Protein AF-0000000074057464 (afdb_homodimer)

Solvent-accessible surface area (backbone atoms only — not comparable to full-atom values): 23443 Å² total; per-residue (Å²): 128,58,70,66,57,53,51,51,52,52,50,53,55,56,53,67,60,48,38,51,28,41,57,27,34,29,69,44,70,45,68,81,53,99,54,33,25,34,28,24,46,28,71,95,75,43,65,44,72,66,25,41,47,53,66,59,89,90,52,86,66,86,72,58,72,65,16,41,33,38,37,39,32,42,96,32,31,71,92,40,37,32,29,61,28,28,38,40,54,91,52,59,68,83,53,54,74,29,11,30,34,41,40,43,83,85,64,37,35,45,31,34,40,78,83,25,26,38,39,34,44,40,50,65,42,79,44,80,30,79,46,61,44,77,49,75,31,92,71,49,46,73,51,81,42,75,66,43,72,41,91,66,92,83,84,82,81,38,80,67,75,54,69,86,83,72,93,55,61,73,44,68,51,66,54,76,48,64,51,68,49,81,49,52,80,36,52,44,26,19,59,81,31,40,59,63,68,22,30,24,41,34,48,83,61,62,70,46,70,56,63,128,130,60,66,66,58,54,53,51,50,53,51,52,54,57,55,66,60,48,44,66,66,45,58,27,33,28,69,42,69,47,59,81,52,66,54,32,25,33,27,25,45,29,71,94,75,42,64,43,75,65,25,39,47,36,49,43,47,47,48,41,65,15,70,48,72,66,17,40,34,37,35,39,29,29,71,33,32,75,92,41,37,34,29,58,46,75,49,44,82,92,54,62,75,88,68,59,90,96,32,45,70,52,62,19,60,82,64,20,35,47,33,41,39,77,90,82,38,77,46,74,48,59,78,41,82,44,79,47,47,76,73,41,74,47,80,47,40,67,72,38,76,44,79,47,44,67,36,76,46,67,72,37,16,30,17,36,21,66,78,100,73,70,22,42,23,31,59,44,69,44,77,41,88,45,69,47,79,37,90,41,65,49,75,41,83,49,75,47,63,60,95,82,44,39,59,46,66,36,69,43,82,24,99,82,77,36,57,27,40,46,49,82

pLDDT: mean 83.78, std 13.67, range [31.94, 98.5]

Radius of gyration: 35.92 Å; Cα contacts (8 Å, |Δi|>4): 930; chains: 2; bounding box: 38×131×69 Å

InterPro domains:
  IPR013046 Phage baseplate assembly protein V/Gp45 [TIGR01644] (32-211)
  IPR014462 Phage-associated protein Gp45 [PIRSF012337] (6-211)
  IPR053861 Bacteriophage Mu Gp45, N-terminal [PF06890] (23-89)

Secondary structure (DSSP, 8-state):
--HHHHHHHHHHHHHHTSPPPEEEEEEEEE-SSSS-EEEEEEGGG-EEEEEEE---TT----PPTT-EEEEEEETTEEEEEEEEEEE-TTTPPP--TT-EEEE-TTS-EEEEETTTEEEEEEEEEEEEESSEEEEE-SS-EEE-SSEEE--S------TTT------S-EEESS-EEEES-EEESS-EEETTEETTT---B-BTBSB-----/--HHHHHHHHHHHHHHTSPPPEEEEEEEEE-SSSS-EEEEEEGGG-EEEEEEE--BTTEEE-PPTT-EEEEEEETTEEEEEEEEEEE-TTTPPP--TT-EEEE-TTS-EEEEETTTEEEEE-SEEEEEEEEEEEEEESSEEEEESS-EEE-SEEEESSSSSSSEEE-S-EEEES-EEESS-EEESS--EETTEETTT---B-TTSSB-----

Foldseek 3Di:
DPPVVVVVVVVVVVVVLQAAKFKWFFADWDDPDPFIFTWTATPPGDIRDRAGEDDDPPDDDDADGRWMWIKGAPPRDSVHIYTDDTGDPVQDDDADPPKDWDADSVGFIFIQHPPRDTDGDDDDDDDDDPPDDDDDDPPDDDPPDPDDDDPDDDDDPCPVVDDDDDPDDDDDDDDDDDDDDDDDPDWDADPNATQQFHWDQDPVGDIGGGDD/DPPVVVVVVVVVVVVVLFDAKFKWFFADWDDPDPFIFTWTATPPGDIRDRAGEDEDPPDDDDADGRKMWIKGADPRDSVHIYTYDIGDPVQDDDADPPKDWDAHSVGFIFIQHPPRDTDGDDDDDDDDDPPDDDDDDPPDDDDDDPDDDDDAADDVPVPDDNDVHDPDDDDDPDDDDDPDDDDDPDWDADPNATQQFHWDQDPVRDIHGGDD

Structure (mmCIF, N/CA/C/O backbone):
data_AF-0000000074057464-model_v1
#
loop_
_entity.id
_entity.type
_entity.pdbx_description
1 polymer 'Bacteriophage Mu Gp45 N-terminal domain-containing protein'
#
loop_
_atom_site.group_PDB
_atom_site.id
_atom_site.type_symbol
_atom_site.label_atom_id
_atom_site.label_alt_id
_atom_site.label_comp_id
_atom_site.label_asym_id
_atom_site.label_entity_id
_atom_site.label_seq_id
_atom_site.pdbx_PDB_ins_code
_atom_site.Cartn_x
_atom_site.Cartn_y
_atom_site.Cartn_z
_atom_site.occupancy
_atom_site.B_iso_or_equiv
_atom_site.auth_seq_id
_atom_site.auth_comp_id
_atom_site.auth_asym_id
_atom_site.auth_atom_id
_atom_site.pdbx_PDB_model_num
ATOM 1 N N . MET A 1 1 ? 3.281 64.062 26.625 1 61.47 1 MET A N 1
ATOM 2 C CA . MET A 1 1 ? 2.732 62.938 25.938 1 61.47 1 MET A CA 1
ATOM 3 C C . MET A 1 1 ? 1.356 62.562 26.484 1 61.47 1 MET A C 1
ATOM 5 O O . MET A 1 1 ? 1.157 62.531 27.688 1 61.47 1 MET A O 1
ATOM 9 N N . ASP A 1 2 ? 0.296 62.656 25.703 1 83.44 2 ASP A N 1
ATOM 10 C CA . ASP A 1 2 ? -1.104 62.375 26 1 83.44 2 ASP A CA 1
ATOM 11 C C . ASP A 1 2 ? -1.257 61 26.609 1 83.44 2 ASP A C 1
ATOM 13 O O . ASP A 1 2 ? -0.448 60.094 26.359 1 83.44 2 ASP A O 1
ATOM 17 N N . LEU A 1 3 ? -1.729 60.969 27.891 1 87.5 3 LEU A N 1
ATOM 18 C CA . LEU A 1 3 ? -1.941 59.75 28.672 1 87.5 3 LEU A CA 1
ATOM 19 C C . LEU A 1 3 ? -2.395 58.594 27.781 1 87.5 3 LEU A C 1
ATOM 21 O O . LEU A 1 3 ? -1.949 57.469 27.938 1 87.5 3 LEU A O 1
ATOM 25 N N . ALA A 1 4 ? -3.195 58.938 26.828 1 88.06 4 ALA A N 1
ATOM 26 C CA . ALA A 1 4 ? -3.684 57.906 25.906 1 88.06 4 ALA A CA 1
ATOM 27 C C . ALA A 1 4 ? -2.545 57.344 25.062 1 88.06 4 ALA A C 1
ATOM 29 O O . ALA A 1 4 ? -2.453 56.125 24.875 1 88.06 4 ALA A O 1
ATOM 30 N N . ALA A 1 5 ? -1.65 58.156 24.578 1 91.69 5 ALA A N 1
ATOM 31 C CA . ALA A 1 5 ? -0.516 57.719 23.766 1 91.69 5 ALA A CA 1
ATOM 32 C C . ALA A 1 5 ? 0.444 56.844 24.562 1 91.69 5 ALA A C 1
ATOM 34 O O . ALA A 1 5 ? 0.999 55.875 24.016 1 91.69 5 ALA A O 1
ATOM 35 N N . MET A 1 6 ? 0.623 57.188 25.797 1 91.75 6 MET A N 1
ATOM 36 C CA . MET A 1 6 ? 1.502 56.406 26.656 1 91.75 6 MET A CA 1
ATOM 37 C C . MET A 1 6 ? 0.936 55 26.891 1 91.75 6 MET A C 1
ATOM 39 O O . MET A 1 6 ? 1.676 54.031 26.891 1 91.75 6 MET A O 1
ATOM 43 N N . ILE A 1 7 ? -0.366 54.969 27.156 1 92.25 7 ILE A N 1
ATOM 44 C CA . ILE A 1 7 ? -1.025 53.688 27.391 1 92.25 7 ILE A CA 1
ATOM 45 C C . ILE A 1 7 ? -0.919 52.812 26.141 1 92.25 7 ILE A C 1
ATOM 47 O O . ILE A 1 7 ? -0.543 51.656 26.219 1 92.25 7 ILE A O 1
ATOM 51 N N . ASP A 1 8 ? -1.147 53.438 24.984 1 92.06 8 ASP A N 1
ATOM 52 C CA . ASP A 1 8 ? -1.086 52.719 23.719 1 92.06 8 ASP A CA 1
ATOM 53 C C . ASP A 1 8 ? 0.32 52.156 23.469 1 92.06 8 ASP A C 1
ATOM 55 O O . ASP A 1 8 ? 0.484 51.031 23.016 1 92.06 8 ASP A O 1
ATOM 59 N N . GLU A 1 9 ? 1.3 52.969 23.734 1 91.94 9 GLU A N 1
ATOM 60 C CA . GLU A 1 9 ? 2.684 52.562 23.547 1 91.94 9 GLU A CA 1
ATOM 61 C C . GLU A 1 9 ? 3.021 51.375 24.453 1 91.94 9 GLU A C 1
ATOM 63 O O . GLU A 1 9 ? 3.691 50.438 24.016 1 91.94 9 GLU A O 1
ATOM 68 N N . ARG A 1 10 ? 2.547 51.375 25.703 1 91 10 ARG A N 1
ATOM 69 C CA . ARG A 1 10 ? 2.809 50.25 26.625 1 91 10 ARG A CA 1
ATOM 70 C C . ARG A 1 10 ? 2.105 49 26.172 1 91 10 ARG A C 1
ATOM 72 O O . ARG A 1 10 ? 2.652 47.906 26.312 1 91 10 ARG A O 1
ATOM 79 N N . ILE A 1 11 ? 0.923 49.156 25.656 1 91.19 11 ILE A N 1
ATOM 80 C CA . ILE A 1 11 ? 0.169 48 25.172 1 91.19 11 ILE A CA 1
ATOM 81 C C . ILE A 1 11 ? 0.888 47.375 23.969 1 91.19 11 ILE A C 1
ATOM 83 O O . ILE A 1 11 ? 1.059 46.156 23.906 1 91.19 11 ILE A O 1
ATOM 87 N N . ARG A 1 12 ? 1.334 48.25 23.047 1 88.31 12 ARG A N 1
ATOM 88 C CA . ARG A 1 12 ? 2.047 47.781 21.875 1 88.31 12 ARG A CA 1
ATOM 89 C C . ARG A 1 12 ? 3.305 47 22.266 1 88.31 12 ARG A C 1
ATOM 91 O O . ARG A 1 12 ? 3.609 45.969 21.688 1 88.31 12 ARG A O 1
ATOM 98 N N . ARG A 1 13 ? 3.996 47.5 23.219 1 86.38 13 ARG A N 1
ATOM 99 C CA . ARG A 1 13 ? 5.203 46.844 23.703 1 86.38 13 ARG A CA 1
ATOM 100 C C . ARG A 1 13 ? 4.883 45.469 24.281 1 86.38 13 ARG A C 1
ATOM 102 O O . ARG A 1 13 ? 5.613 44.5 24.047 1 86.38 13 ARG A O 1
ATOM 109 N N . ALA A 1 14 ? 3.777 45.344 25.062 1 85.19 14 ALA A N 1
ATOM 110 C CA . ALA A 1 14 ? 3.385 44.094 25.688 1 85.19 14 ALA A CA 1
ATOM 111 C C . ALA A 1 14 ? 2.982 43.062 24.625 1 85.19 14 ALA A C 1
ATOM 113 O O . ALA A 1 14 ? 3.326 41.875 24.719 1 85.19 14 ALA A O 1
ATOM 114 N N . LEU A 1 15 ? 2.328 43.594 23.609 1 83.38 15 LEU A N 1
ATOM 115 C CA . LEU A 1 15 ? 1.842 42.688 22.578 1 83.38 15 LEU A CA 1
ATOM 116 C C . LEU A 1 15 ? 2.99 42.156 21.703 1 83.38 15 LEU A C 1
ATOM 118 O O . LEU A 1 15 ? 2.945 41.062 21.188 1 83.38 15 LEU A O 1
ATOM 122 N N . ARG A 1 16 ? 4.008 43.031 21.578 1 79 16 ARG A N 1
ATOM 123 C CA . ARG A 1 16 ? 5.176 42.625 20.797 1 79 16 ARG A CA 1
ATOM 124 C C . ARG A 1 16 ? 5.91 41.5 21.469 1 79 16 ARG A C 1
ATOM 126 O O . ARG A 1 16 ? 6.66 40.75 20.812 1 79 16 ARG A O 1
ATOM 133 N N . ALA A 1 17 ? 5.633 41.344 22.812 1 76.88 17 ALA A N 1
ATOM 134 C CA . ALA A 1 17 ? 6.297 40.281 23.562 1 76.88 17 ALA A CA 1
ATOM 135 C C . ALA A 1 17 ? 5.621 38.938 23.328 1 76.88 17 ALA A C 1
ATOM 137 O O . ALA A 1 17 ? 6.199 37.875 23.625 1 76.88 17 ALA A O 1
ATOM 138 N N . LEU A 1 18 ? 4.445 39.031 22.75 1 79.38 18 LEU A N 1
ATOM 139 C CA . LEU A 1 18 ? 3.746 37.781 22.453 1 79.38 18 LEU A CA 1
ATOM 140 C C . LEU A 1 18 ? 4.207 37.219 21.125 1 79.38 18 LEU A C 1
ATOM 142 O O . LEU A 1 18 ? 4.098 37.875 20.078 1 79.38 18 LEU A O 1
ATOM 146 N N . ARG A 1 19 ? 4.805 36.094 21.188 1 81.5 19 ARG A N 1
ATOM 147 C CA . ARG A 1 19 ? 5.254 35.438 19.953 1 81.5 19 ARG A CA 1
ATOM 148 C C . ARG A 1 19 ? 4.125 34.656 19.312 1 81.5 19 ARG A C 1
ATOM 150 O O . ARG A 1 19 ? 3.557 33.75 19.938 1 81.5 19 ARG A O 1
ATOM 157 N N . LEU A 1 20 ? 3.814 35 18.172 1 86.38 20 LEU A N 1
ATOM 158 C CA . LEU A 1 20 ? 2.729 34.375 17.406 1 86.38 20 LEU A CA 1
ATOM 159 C C . LEU A 1 20 ? 3.266 33.344 16.438 1 86.38 20 LEU A C 1
ATOM 161 O O . LEU A 1 20 ? 4.465 33.281 16.172 1 86.38 20 LEU A O 1
ATOM 165 N N . PRO A 1 21 ? 2.428 32.375 16.062 1 89.06 21 PRO A N 1
ATOM 166 C CA . PRO A 1 21 ? 2.871 31.391 15.086 1 89.06 21 PRO A CA 1
ATOM 167 C C . PRO A 1 21 ? 3.465 32.031 13.828 1 89.06 21 PRO A C 1
ATOM 169 O O . PRO A 1 21 ? 3.025 33.094 13.406 1 89.06 21 PRO A O 1
ATOM 172 N N . TYR A 1 22 ? 4.473 31.344 13.25 1 89.31 22 TYR A N 1
ATOM 173 C CA . TYR A 1 22 ? 5.121 31.891 12.062 1 89.31 22 TYR A CA 1
ATOM 174 C C . TYR A 1 22 ? 5.586 30.766 11.141 1 89.31 22 TYR A C 1
ATOM 176 O O . TYR A 1 22 ? 5.598 29.594 11.531 1 89.31 22 TYR A O 1
ATOM 184 N N . ARG A 1 23 ? 5.988 31.188 9.938 1 90.75 23 ARG A N 1
ATOM 185 C CA . ARG A 1 23 ? 6.527 30.266 8.945 1 90.75 23 ARG A CA 1
ATOM 186 C C . ARG A 1 23 ? 8.055 30.266 8.977 1 90.75 23 ARG A C 1
ATOM 188 O O . ARG A 1 23 ? 8.68 31.281 9.266 1 90.75 23 ARG A O 1
ATOM 195 N N . ALA A 1 24 ? 8.555 29.141 8.758 1 92.38 24 ALA A N 1
ATOM 196 C CA . ALA A 1 24 ? 10 29 8.602 1 92.38 24 ALA A CA 1
ATOM 197 C C . ALA A 1 24 ? 10.336 28 7.504 1 92.38 24 ALA A C 1
ATOM 199 O O . ALA A 1 24 ? 9.461 27.266 7.023 1 92.38 24 ALA A O 1
ATOM 200 N N . ARG A 1 25 ? 11.5 28.094 7.055 1 94.56 25 ARG A N 1
ATOM 201 C CA . ARG A 1 25 ? 12.039 27.141 6.094 1 94.56 25 ARG A CA 1
ATOM 202 C C . ARG A 1 25 ? 13.086 26.234 6.746 1 94.56 25 ARG A C 1
ATOM 204 O O . ARG A 1 25 ? 14 26.719 7.41 1 94.56 25 ARG A O 1
ATOM 211 N N . LEU A 1 26 ? 12.961 24.984 6.531 1 94.94 26 LEU A N 1
ATOM 212 C CA . LEU A 1 26 ? 13.82 24.016 7.207 1 94.94 26 LEU A CA 1
ATOM 213 C C . LEU A 1 26 ? 15.234 24.047 6.629 1 94.94 26 LEU A C 1
ATOM 215 O O . LEU A 1 26 ? 15.422 23.891 5.422 1 94.94 26 LEU A O 1
ATOM 219 N N . SER A 1 27 ? 16.141 24.188 7.41 1 94.06 27 SER A N 1
ATOM 220 C CA . SER A 1 27 ? 17.531 24.141 6.977 1 94.06 27 SER A CA 1
ATOM 221 C C . SER A 1 27 ? 18.203 22.844 7.395 1 94.06 27 SER A C 1
ATOM 223 O O . SER A 1 27 ? 19.047 22.312 6.672 1 94.06 27 SER A O 1
ATOM 225 N N . ALA A 1 28 ? 17.812 22.375 8.539 1 93.12 28 ALA A N 1
ATOM 226 C CA . ALA A 1 28 ? 18.375 21.125 9.023 1 93.12 28 ALA A CA 1
ATOM 227 C C . ALA A 1 28 ? 17.406 20.375 9.922 1 93.12 28 ALA A C 1
ATOM 229 O O . ALA A 1 28 ? 16.578 21 10.609 1 93.12 28 ALA A O 1
ATOM 230 N N . LEU A 1 29 ? 17.5 19.078 9.938 1 93.31 29 LEU A N 1
ATOM 231 C CA . LEU A 1 29 ? 16.672 18.219 10.766 1 93.31 29 LEU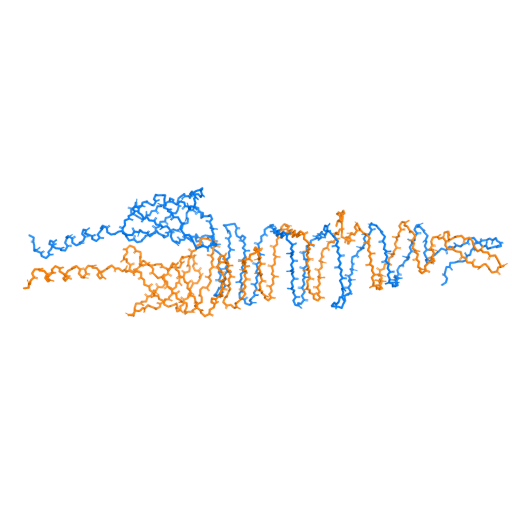 A CA 1
ATOM 232 C C . LEU A 1 29 ? 17.516 17.188 11.5 1 93.31 29 LEU A C 1
ATOM 234 O O . LEU A 1 29 ? 18.312 16.484 10.875 1 93.31 29 LEU A O 1
ATOM 238 N N . ASN A 1 30 ? 17.391 17.188 12.773 1 90.62 30 ASN A N 1
ATOM 239 C CA . ASN A 1 30 ? 18.016 16.141 13.578 1 90.62 30 ASN A CA 1
ATOM 240 C C . ASN A 1 30 ? 17 15.086 14.016 1 90.62 30 ASN A C 1
ATOM 242 O O . ASN A 1 30 ? 16.156 15.352 14.867 1 90.62 30 ASN A O 1
ATOM 246 N N . GLY A 1 31 ? 17.125 13.961 13.586 1 88.38 31 GLY A N 1
ATOM 247 C CA . GLY A 1 31 ? 16.156 12.914 13.852 1 88.38 31 GLY A CA 1
ATOM 248 C C . GLY A 1 31 ? 16.594 11.953 14.945 1 88.38 31 GLY A C 1
ATOM 249 O O . GLY A 1 31 ? 15.906 10.969 15.227 1 88.38 31 GLY A O 1
ATOM 250 N N . GLU A 1 32 ? 17.609 12.133 15.57 1 87.12 32 GLU A N 1
ATOM 251 C CA . GLU A 1 32 ? 18.203 11.188 16.516 1 87.12 32 GLU A CA 1
ATOM 252 C C . GLU A 1 32 ? 17.453 11.211 17.844 1 87.12 32 GLU A C 1
ATOM 254 O O . GLU A 1 32 ? 17.234 10.156 18.453 1 87.12 32 GLU A O 1
ATOM 259 N N . PRO A 1 33 ? 17 12.266 18.359 1 84.12 33 PRO A N 1
ATOM 260 C CA . PRO A 1 33 ? 16.297 12.305 19.641 1 84.12 33 PRO A CA 1
ATOM 261 C C . PRO A 1 33 ? 14.906 11.68 19.562 1 84.12 33 PRO A C 1
ATOM 263 O O . PRO A 1 33 ? 14.445 11.305 18.484 1 84.12 33 PRO A O 1
ATOM 266 N N . VAL A 1 34 ? 14.234 11.523 20.734 1 85.12 34 VAL A N 1
ATOM 267 C CA . VAL A 1 34 ? 12.906 10.922 20.828 1 85.12 34 VAL A CA 1
ATOM 268 C C . VAL A 1 34 ? 11.93 11.688 19.953 1 85.12 34 VAL A C 1
ATOM 270 O O . VAL A 1 34 ? 11.109 11.078 19.25 1 85.12 34 VAL A O 1
ATOM 273 N N . LEU A 1 35 ? 12.094 13 19.984 1 87.12 35 LEU A N 1
ATOM 274 C CA . LEU A 1 35 ? 11.398 13.844 19.016 1 87.12 35 LEU A CA 1
ATOM 275 C C . LEU A 1 35 ? 12.383 14.5 18.062 1 87.12 35 LEU A C 1
ATOM 277 O O . LEU A 1 35 ? 13.461 14.938 18.469 1 87.12 35 LEU A O 1
ATOM 281 N N . GLN A 1 36 ? 12.008 14.57 16.828 1 89.38 36 GLN A N 1
ATOM 282 C CA . GLN A 1 36 ? 12.867 15.258 15.859 1 89.38 36 GLN A CA 1
ATOM 283 C C . GLN A 1 36 ? 13.008 16.734 16.219 1 89.38 36 GLN A C 1
ATOM 285 O O . GLN A 1 36 ? 12.062 17.359 16.703 1 89.38 36 GLN A O 1
ATOM 290 N N . LEU A 1 37 ? 14.219 17.25 15.898 1 92.06 37 LEU A N 1
ATOM 291 C CA . LEU A 1 37 ? 14.5 18.656 16.125 1 92.06 37 LEU A CA 1
ATOM 292 C C . LEU A 1 37 ? 14.773 19.375 14.797 1 92.06 37 LEU A C 1
ATOM 294 O O . LEU A 1 37 ? 15.625 18.938 14.016 1 92.06 37 LEU A O 1
ATOM 298 N N . ALA A 1 38 ? 14.078 20.422 14.57 1 93.75 38 ALA A N 1
ATOM 299 C CA . ALA A 1 38 ? 14.211 21.172 13.32 1 93.75 38 ALA A CA 1
ATOM 300 C C . ALA A 1 38 ? 14.953 22.484 13.547 1 93.75 38 ALA A C 1
ATOM 302 O O . ALA A 1 38 ? 14.758 23.156 14.562 1 93.75 38 ALA A O 1
ATOM 303 N N . GLN A 1 39 ? 15.844 22.75 12.664 1 93.06 39 GLN A N 1
ATOM 304 C CA . GLN A 1 39 ? 16.406 24.078 12.484 1 93.06 39 GLN A CA 1
ATOM 305 C C . GLN A 1 39 ? 15.82 24.766 11.242 1 93.06 39 GLN A C 1
ATOM 307 O O . GLN A 1 39 ? 15.758 24.156 10.172 1 93.06 39 GLN A O 1
ATOM 312 N N . GLY A 1 40 ? 15.258 25.938 11.469 1 93.19 40 GLY A N 1
ATOM 313 C CA . GLY A 1 40 ? 14.648 26.625 10.336 1 93.19 40 GLY A CA 1
ATOM 314 C C . GLY A 1 40 ? 14.883 28.125 10.359 1 93.19 40 GLY A C 1
ATOM 315 O O . GLY A 1 40 ? 15.203 28.703 11.406 1 93.19 40 GLY A O 1
ATOM 316 N N . GLU A 1 41 ? 14.773 28.688 9.211 1 91.75 41 GLU A N 1
ATOM 317 C CA . GLU A 1 41 ? 14.883 30.125 9.039 1 91.75 41 GLU A CA 1
ATOM 318 C C . GLU A 1 41 ? 13.523 30.766 8.773 1 91.75 41 GLU A C 1
ATOM 320 O O . GLU A 1 41 ? 12.773 30.297 7.914 1 91.75 41 GLU A O 1
ATOM 325 N N . ALA A 1 42 ? 13.227 31.719 9.664 1 87.5 42 ALA A N 1
ATOM 326 C CA . ALA A 1 42 ? 11.977 32.438 9.484 1 87.5 42 ALA A CA 1
ATOM 327 C C . ALA A 1 42 ? 12.234 33.844 8.906 1 87.5 42 ALA A C 1
ATOM 329 O O . ALA A 1 42 ? 13.383 34.188 8.609 1 87.5 42 ALA A O 1
ATOM 330 N N . LEU A 1 43 ? 11.055 34.5 8.664 1 74.81 43 LEU A N 1
ATOM 331 C CA . LEU A 1 43 ? 11.172 35.844 8.172 1 74.81 43 LEU A CA 1
ATOM 332 C C . LEU A 1 43 ? 11.758 36.781 9.242 1 74.81 43 LEU A C 1
ATOM 334 O O . LEU A 1 43 ? 11.672 36.469 10.438 1 74.81 43 LEU A O 1
ATOM 338 N N . ALA A 1 44 ? 12.336 37.875 8.805 1 75.19 44 ALA A N 1
ATOM 339 C CA . ALA A 1 44 ? 12.875 38.969 9.617 1 75.19 44 ALA A CA 1
ATOM 340 C C . ALA A 1 44 ? 14.023 38.469 10.492 1 75.19 44 ALA A C 1
ATOM 342 O O . ALA A 1 44 ? 14.188 38.938 11.625 1 75.19 44 ALA A O 1
ATOM 343 N N . GLY A 1 45 ? 14.578 37.375 10.086 1 74.75 45 GLY A N 1
ATOM 344 C CA . GLY A 1 45 ? 15.797 36.938 10.75 1 74.75 45 GLY A CA 1
ATOM 345 C C . GLY A 1 45 ? 15.539 36 11.922 1 74.75 45 GLY A C 1
ATOM 346 O O . GLY A 1 45 ? 16.484 35.531 12.57 1 74.75 45 GLY A O 1
ATOM 347 N N . GLU A 1 46 ? 14.266 35.781 12.266 1 77.25 46 GLU A N 1
ATOM 348 C CA . GLU A 1 46 ? 13.969 34.812 13.312 1 77.25 46 GLU A CA 1
ATOM 349 C C . GLU A 1 46 ? 14.367 33.406 12.883 1 77.25 46 GLU A C 1
ATOM 351 O O . GLU A 1 46 ? 14.258 33.062 11.703 1 77.25 46 GLU A O 1
ATOM 356 N N . GLN A 1 47 ? 15.055 32.719 13.922 1 83.75 47 GLN A N 1
ATOM 357 C CA . GLN A 1 47 ? 15.469 31.344 13.648 1 83.75 47 GLN A CA 1
ATOM 358 C C . GLN A 1 47 ? 14.789 30.359 14.594 1 83.75 47 GLN A C 1
ATOM 360 O O . GLN A 1 47 ? 14.602 30.656 15.781 1 83.75 47 GLN A O 1
ATOM 365 N N . ALA A 1 48 ? 14.211 29.359 14.055 1 85.44 48 ALA A N 1
ATOM 366 C CA . ALA A 1 48 ? 13.859 28.203 14.875 1 85.44 48 ALA A CA 1
ATOM 367 C C . ALA A 1 48 ? 15.078 27.328 15.156 1 85.44 48 ALA A C 1
ATOM 369 O O . ALA A 1 48 ? 15.648 26.734 14.234 1 85.44 48 ALA A O 1
ATOM 370 N N . GLN A 1 49 ? 15.477 27.422 16.406 1 86.19 49 GLN A N 1
ATOM 371 C CA . GLN A 1 49 ? 16.672 26.672 16.781 1 86.19 49 GLN A CA 1
ATOM 372 C C . GLN A 1 49 ? 16.312 25.422 17.578 1 86.19 49 GLN A C 1
ATOM 374 O O . GLN A 1 49 ? 15.891 25.516 18.734 1 86.19 49 GLN A O 1
ATOM 379 N N . ALA A 1 50 ? 16.484 24.281 16.922 1 88.38 50 ALA A N 1
ATOM 380 C CA . ALA A 1 50 ? 16.281 22.984 17.562 1 88.38 50 ALA A CA 1
ATOM 381 C C . ALA A 1 50 ? 14.867 22.859 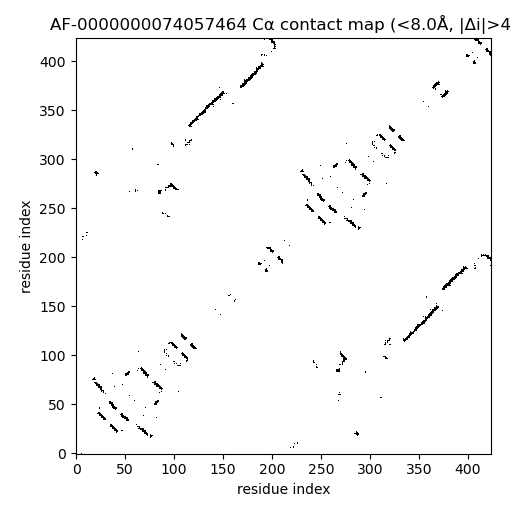18.141 1 88.38 50 ALA A C 1
ATOM 383 O O . ALA A 1 50 ? 14.703 22.5 19.312 1 88.38 50 ALA A O 1
ATOM 384 N N . VAL A 1 51 ? 13.883 23.141 17.344 1 91.75 51 VAL A N 1
ATOM 385 C CA . VAL A 1 51 ? 12.484 23.094 17.75 1 91.75 51 VAL A CA 1
ATOM 386 C C . VAL A 1 51 ? 11.922 21.688 17.516 1 91.75 51 VAL A C 1
ATOM 388 O O . VAL A 1 51 ? 12.172 21.078 16.469 1 91.75 51 VAL A O 1
ATOM 391 N N . GLU A 1 52 ? 11.188 21.203 18.516 1 91.31 52 GLU A N 1
ATOM 392 C CA . GLU A 1 52 ? 10.602 19.875 18.406 1 91.31 52 GLU A CA 1
ATOM 393 C C . GLU A 1 52 ? 9.562 19.812 17.297 1 91.31 52 GLU A C 1
ATOM 395 O O . GLU A 1 52 ? 8.781 20.75 17.125 1 91.31 52 GLU A O 1
ATOM 400 N N . VAL A 1 53 ? 9.664 18.734 16.547 1 91.56 53 VAL A N 1
ATOM 401 C CA . VAL A 1 53 ? 8.664 18.469 15.531 1 91.56 53 VAL A CA 1
ATOM 402 C C . VAL A 1 53 ? 7.625 17.484 16.062 1 91.56 53 VAL A C 1
ATOM 404 O O . VAL A 1 53 ? 7.969 16.375 16.484 1 91.56 53 VAL A O 1
ATOM 407 N N . LEU A 1 54 ? 6.406 17.938 16.109 1 87.44 54 LEU A N 1
ATOM 408 C CA . LEU A 1 54 ? 5.309 17.062 16.516 1 87.44 54 LEU A CA 1
ATOM 409 C C . LEU A 1 54 ? 4.43 16.703 15.312 1 87.44 54 LEU A C 1
ATOM 411 O O . LEU A 1 54 ? 3.877 17.594 14.656 1 87.44 54 LEU A O 1
ATOM 415 N N . GLN A 1 55 ? 4.449 15.453 15.125 1 88 55 GLN A N 1
ATOM 416 C CA . GLN A 1 55 ? 3.559 14.906 14.109 1 88 55 GLN A CA 1
ATOM 417 C C . GLN A 1 55 ? 2.465 14.047 14.742 1 88 55 GLN A C 1
ATOM 419 O O . GLN A 1 55 ? 2.449 13.852 15.961 1 88 55 GLN A O 1
ATOM 424 N N . GLN A 1 56 ? 1.429 13.688 14.023 1 85.19 56 GLN A N 1
ATOM 425 C CA . GLN A 1 56 ? 0.361 12.867 14.578 1 85.19 56 GLN A CA 1
ATOM 426 C C . GLN A 1 56 ? 0.876 11.477 14.953 1 85.19 56 GLN A C 1
ATOM 428 O O . GLN A 1 56 ? 1.689 10.898 14.234 1 85.19 56 GLN A O 1
ATOM 433 N N . PHE A 1 57 ? 0.473 11.055 16.203 1 82.25 57 PHE A N 1
ATOM 434 C CA . PHE A 1 57 ? 0.804 9.688 16.578 1 82.25 57 PHE A CA 1
ATOM 435 C C . PHE A 1 57 ? 0.455 8.711 15.461 1 82.25 57 PHE A C 1
ATOM 437 O O . PHE A 1 57 ? -0.619 8.812 14.859 1 82.25 57 PHE A O 1
ATOM 444 N N . GLY A 1 58 ? 1.43 7.785 15.227 1 88.81 58 GLY A N 1
ATOM 445 C CA . GLY A 1 58 ? 1.218 6.797 14.18 1 88.81 58 GLY A CA 1
ATOM 446 C C . GLY A 1 58 ? 1.866 7.18 12.859 1 88.81 58 GLY A C 1
ATOM 447 O O . GLY A 1 58 ? 2.006 6.34 11.969 1 88.81 58 GLY A O 1
ATOM 448 N N . PHE A 1 59 ? 2.201 8.328 12.742 1 91.19 59 PHE A N 1
ATOM 449 C CA . PHE A 1 59 ? 2.848 8.789 11.516 1 91.19 59 PHE A CA 1
ATOM 450 C C . PHE A 1 59 ? 4.145 9.523 11.836 1 91.19 59 PHE A C 1
ATOM 452 O O . PHE A 1 59 ? 4.199 10.32 12.773 1 91.19 59 PHE A O 1
ATOM 459 N N . SER A 1 60 ? 5.238 9.172 11.141 1 89.69 60 SER A N 1
ATOM 460 C CA . SER A 1 60 ? 6.52 9.859 11.234 1 89.69 60 SER A CA 1
ATOM 461 C C . SER A 1 60 ? 7.164 10.016 9.859 1 89.69 60 SER A C 1
AT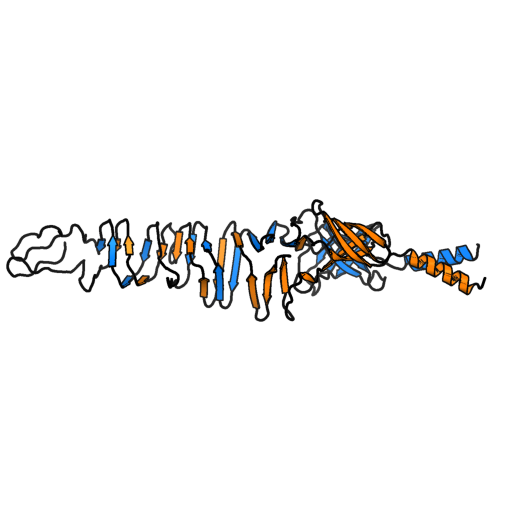OM 463 O O . SER A 1 60 ? 7.207 9.062 9.078 1 89.69 60 SER A O 1
ATOM 465 N N . SER A 1 61 ? 7.559 11.227 9.57 1 92.12 61 SER A N 1
ATOM 466 C CA . SER A 1 61 ? 8.25 11.461 8.305 1 92.12 61 SER A CA 1
ATOM 467 C C . SER A 1 61 ? 9.602 12.141 8.531 1 92.12 61 SER A C 1
ATOM 469 O O . SER A 1 61 ? 9.758 12.906 9.484 1 92.12 61 SER A O 1
ATOM 471 N N . GLY A 1 62 ? 10.625 11.758 7.77 1 92.62 62 GLY A N 1
ATOM 472 C CA . GLY A 1 62 ? 11.859 12.516 7.652 1 92.62 62 GLY A CA 1
ATOM 473 C C . GLY A 1 62 ? 11.734 13.727 6.742 1 92.62 62 GLY A C 1
ATOM 474 O O . GLY A 1 62 ? 11.836 13.602 5.52 1 92.62 62 GLY A O 1
ATOM 475 N N . ILE A 1 63 ? 11.633 14.883 7.32 1 93.75 63 ILE A N 1
ATOM 476 C CA . ILE A 1 63 ? 11.281 16.094 6.578 1 93.75 63 ILE A CA 1
ATOM 477 C C . ILE A 1 63 ? 12.492 16.578 5.781 1 93.75 63 ILE A C 1
ATOM 479 O O . ILE A 1 63 ? 13.562 16.812 6.348 1 93.75 63 ILE A O 1
ATOM 483 N N . PRO A 1 64 ? 12.289 16.656 4.477 1 93.81 64 PRO A N 1
ATOM 484 C CA . PRO A 1 64 ? 13.422 17.094 3.656 1 93.81 64 PRO A CA 1
ATOM 485 C C . PRO A 1 64 ? 13.805 18.547 3.9 1 93.81 64 PRO A C 1
ATOM 487 O O . PRO A 1 64 ? 12.953 19.344 4.289 1 93.81 64 PRO A O 1
ATOM 490 N N . ALA A 1 65 ? 15.023 18.859 3.582 1 93.69 65 ALA A N 1
ATOM 491 C CA . ALA A 1 65 ? 15.484 20.25 3.621 1 93.69 65 ALA A CA 1
ATOM 492 C C . ALA A 1 65 ? 14.641 21.141 2.713 1 93.69 65 ALA A C 1
ATOM 494 O O . ALA A 1 65 ? 14.102 20.672 1.708 1 93.69 65 ALA A O 1
ATOM 495 N N . ASP A 1 66 ? 14.453 22.391 3.166 1 94.12 66 ASP A N 1
ATOM 496 C CA . ASP A 1 66 ? 13.75 23.438 2.426 1 94.12 66 ASP A CA 1
ATOM 497 C C . ASP A 1 66 ? 12.242 23.281 2.545 1 94.12 66 ASP A C 1
ATOM 499 O O . ASP A 1 66 ? 11.484 23.984 1.867 1 94.12 66 ASP A O 1
ATOM 503 N N . SER A 1 67 ? 11.891 22.344 3.303 1 94.56 67 SER A N 1
ATOM 504 C CA . SER A 1 67 ? 10.461 22.234 3.57 1 94.56 67 SER A CA 1
ATOM 505 C C . SER A 1 67 ? 9.945 23.469 4.309 1 94.56 67 SER A C 1
ATOM 507 O O . SER A 1 67 ? 10.68 24.109 5.066 1 94.56 67 SER A O 1
ATOM 509 N N . GLN A 1 68 ? 8.734 23.797 4.09 1 93.75 68 GLN A N 1
ATOM 510 C CA . GLN A 1 68 ? 8.023 24.812 4.871 1 93.75 68 GLN A CA 1
ATOM 511 C C . GLN A 1 68 ? 7.578 24.25 6.219 1 93.75 68 GLN A C 1
ATOM 513 O O . GLN A 1 68 ? 7.086 23.125 6.297 1 93.75 68 GLN A O 1
ATOM 518 N N . LEU A 1 69 ? 7.824 25.062 7.258 1 94.12 69 LEU A N 1
ATOM 519 C CA . LEU A 1 69 ? 7.426 24.719 8.617 1 94.12 69 LEU A CA 1
ATOM 520 C C . LEU A 1 69 ? 6.441 25.734 9.18 1 94.12 69 LEU A C 1
ATOM 522 O O . LEU A 1 69 ? 6.57 26.922 8.938 1 94.12 69 LEU A O 1
ATOM 526 N N . ILE A 1 70 ? 5.465 25.25 9.945 1 93.69 70 ILE A N 1
ATOM 527 C CA . ILE A 1 70 ? 4.664 26.109 10.805 1 93.69 70 ILE A CA 1
ATOM 528 C C . ILE A 1 70 ? 5.105 25.938 12.258 1 93.69 70 ILE A C 1
ATOM 530 O O . ILE A 1 70 ? 4.977 24.844 12.828 1 93.69 70 ILE A O 1
ATOM 534 N N . VAL A 1 71 ? 5.621 27.047 12.789 1 91.12 71 VAL A N 1
ATOM 535 C CA . VAL A 1 71 ? 6.164 27.031 14.141 1 91.12 71 VAL A CA 1
ATOM 536 C C . VAL A 1 71 ? 5.172 27.688 15.094 1 91.12 71 VAL A C 1
ATOM 538 O O . VAL A 1 71 ? 4.691 28.797 14.836 1 91.12 71 VAL A O 1
ATOM 541 N N . LEU A 1 72 ? 4.875 27 16.125 1 90.44 72 LEU A N 1
ATOM 542 C CA . LEU A 1 72 ? 3.941 27.469 17.141 1 90.44 72 LEU A CA 1
ATOM 543 C C . LEU A 1 72 ? 4.668 27.75 18.453 1 90.44 72 LEU A C 1
ATOM 545 O O . LEU A 1 72 ? 5.117 26.828 19.141 1 90.44 72 LEU A O 1
ATOM 549 N N . PRO A 1 73 ? 4.855 29.078 18.719 1 87.88 73 PRO A N 1
ATOM 550 C CA . PRO A 1 73 ? 5.371 29.391 20.062 1 87.88 73 PRO A CA 1
ATOM 551 C C . PRO A 1 73 ? 4.402 29 21.172 1 87.88 73 PRO A C 1
ATOM 553 O O . PRO A 1 73 ? 3.217 29.328 21.109 1 87.88 73 PRO A O 1
ATOM 556 N N . LEU A 1 74 ? 4.891 28.25 22.062 1 81.31 74 LEU A N 1
ATOM 557 C CA . LEU A 1 74 ? 4.055 27.812 23.188 1 81.31 74 LEU A CA 1
ATOM 558 C C . LEU A 1 74 ? 4.105 28.828 24.328 1 81.31 74 LEU A C 1
ATOM 560 O O . LEU A 1 74 ? 5.172 29.359 24.625 1 81.31 74 LEU A O 1
ATOM 564 N N . ALA A 1 75 ? 2.943 29.078 24.875 1 73.62 75 ALA A N 1
ATOM 565 C CA . ALA A 1 75 ? 2.785 30.031 25.969 1 73.62 75 ALA A CA 1
ATOM 566 C C . ALA A 1 75 ? 3.342 31.406 25.594 1 73.62 75 ALA A C 1
ATOM 568 O O . ALA A 1 75 ? 3.781 32.156 26.453 1 73.62 75 ALA A O 1
ATOM 569 N N . GLY A 1 76 ? 3.379 31.688 24.219 1 67.5 76 GLY A N 1
ATOM 570 C CA . GLY A 1 76 ? 3.795 33 23.719 1 67.5 76 GLY A CA 1
ATOM 571 C C . GLY A 1 76 ? 5.289 33.219 23.828 1 67.5 76 GLY A C 1
ATOM 572 O O . GLY A 1 76 ? 5.754 34.344 23.734 1 67.5 76 GLY A O 1
ATOM 573 N N . ARG A 1 77 ? 6.059 32.188 24.266 1 69.38 77 ARG A N 1
ATOM 574 C CA . ARG A 1 77 ? 7.504 32.281 24.406 1 69.38 77 ARG A CA 1
ATOM 575 C C . ARG A 1 77 ? 8.227 31.469 23.344 1 69.38 77 ARG A C 1
ATOM 577 O O . ARG A 1 77 ? 7.832 30.328 23.047 1 69.38 77 ARG A O 1
ATOM 584 N N . SER A 1 78 ? 9.156 32.125 22.703 1 61.09 78 SER A N 1
ATOM 585 C CA . SER A 1 78 ? 9.883 31.5 21.609 1 61.09 78 SER A CA 1
ATOM 586 C C . SER A 1 78 ? 10.688 30.297 22.078 1 61.09 78 SER A C 1
ATOM 588 O O . SER A 1 78 ? 10.914 29.359 21.312 1 61.09 78 SER A O 1
ATOM 590 N N . SER A 1 79 ? 11.023 30.469 23.406 1 67.19 79 SER A N 1
ATOM 591 C CA . SER A 1 79 ? 11.914 29.422 23.906 1 67.19 79 SER A CA 1
ATOM 592 C C . SER A 1 79 ? 11.211 28.062 23.953 1 67.19 79 SER A C 1
ATOM 594 O O . SER A 1 79 ? 11.867 27.016 24.016 1 67.19 79 SER A O 1
ATOM 596 N N . ALA A 1 80 ? 9.93 28.203 23.875 1 79.75 80 ALA A N 1
ATOM 597 C CA . ALA A 1 80 ? 9.164 26.969 23.812 1 79.75 80 ALA A CA 1
ATOM 598 C C . ALA A 1 80 ? 8.305 26.906 22.562 1 79.75 80 ALA A C 1
ATOM 600 O O . ALA A 1 80 ? 7.301 27.609 22.453 1 79.75 80 ALA A O 1
ATOM 601 N N . SER A 1 81 ? 8.938 26.469 21.469 1 87.81 81 SER A N 1
ATOM 602 C CA . SER A 1 81 ? 8.164 26.359 20.219 1 87.81 81 SER A CA 1
ATOM 603 C C . SER A 1 81 ? 8.133 24.922 19.719 1 87.81 81 SER A C 1
ATOM 605 O O . SER A 1 81 ? 8.961 24.094 20.109 1 87.81 81 SER A O 1
ATOM 607 N N . VAL A 1 82 ? 7.102 24.625 18.953 1 91.38 82 VAL A N 1
ATOM 608 C CA . VAL A 1 82 ? 7.004 23.344 18.281 1 91.38 82 VAL A CA 1
ATOM 609 C C . VAL A 1 82 ? 6.652 23.562 16.812 1 91.38 82 VAL A C 1
ATOM 611 O O . VAL A 1 82 ? 6.047 24.578 16.453 1 91.38 82 VAL A O 1
ATOM 614 N N . VAL A 1 83 ? 7.16 22.641 15.977 1 93.19 83 VAL A N 1
ATOM 615 C CA . VAL A 1 83 ? 6.684 22.562 14.594 1 93.19 83 VAL A CA 1
ATOM 616 C C . VAL A 1 83 ? 5.445 21.672 14.523 1 93.19 83 VAL A C 1
ATOM 618 O O . VAL A 1 83 ? 5.469 20.531 14.977 1 93.19 83 VAL A O 1
ATOM 621 N N . ILE A 1 84 ? 4.355 22.156 13.875 1 93 84 ILE A N 1
ATOM 622 C CA . ILE A 1 84 ? 3.102 21.422 13.938 1 93 84 ILE A CA 1
ATOM 623 C C . ILE A 1 84 ? 2.684 20.984 12.539 1 93 84 ILE A C 1
ATOM 625 O O . ILE A 1 84 ? 1.788 20.156 12.375 1 93 84 ILE A O 1
ATOM 629 N N . ALA A 1 85 ? 3.248 21.547 11.516 1 93.81 85 ALA A N 1
ATOM 630 C CA . ALA A 1 85 ? 2.953 21.172 10.133 1 93.81 85 ALA A CA 1
ATOM 631 C C . ALA A 1 85 ? 4.18 21.375 9.242 1 93.81 85 ALA A C 1
ATOM 633 O O . ALA A 1 85 ? 5 22.25 9.484 1 93.81 85 ALA A O 1
ATOM 634 N N . THR A 1 86 ? 4.301 20.547 8.289 1 93.75 86 THR A N 1
ATOM 635 C CA . THR A 1 86 ? 5.418 20.562 7.355 1 93.75 86 THR A CA 1
ATOM 636 C C . THR A 1 86 ? 4.949 20.234 5.941 1 93.75 86 THR A C 1
ATOM 638 O O . THR A 1 86 ? 4.074 19.375 5.758 1 93.75 86 THR A O 1
ATOM 641 N N . GLU A 1 87 ? 5.453 20.953 4.965 1 92.88 87 GLU A N 1
ATOM 642 C CA . GLU A 1 87 ? 5.141 20.688 3.566 1 92.88 87 GLU A CA 1
ATOM 643 C C . GLU A 1 87 ? 6.32 21.031 2.66 1 92.88 87 GLU A C 1
ATOM 645 O O . GLU A 1 87 ? 7.074 21.969 2.943 1 92.88 87 GLU A O 1
ATOM 650 N N . HIS A 1 88 ? 6.496 20.281 1.693 1 92.69 88 HIS A N 1
ATOM 651 C CA . HIS A 1 88 ? 7.426 20.578 0.61 1 92.69 88 HIS A CA 1
ATOM 652 C C . HIS A 1 88 ? 6.719 20.562 -0.741 1 92.69 88 HIS A C 1
ATOM 654 O O . HIS A 1 88 ? 6.414 19.484 -1.275 1 92.69 88 HIS A O 1
ATOM 660 N N . GLY A 1 89 ? 6.508 21.688 -1.246 1 88.5 89 GLY A N 1
ATOM 661 C CA . GLY A 1 89 ? 5.691 21.859 -2.438 1 88.5 89 GLY A CA 1
ATOM 662 C C . GLY A 1 89 ? 6.223 21.109 -3.641 1 88.5 89 GLY A C 1
ATOM 663 O O . GLY A 1 89 ? 5.449 20.656 -4.484 1 88.5 89 GLY A O 1
ATOM 664 N N . ALA A 1 90 ? 7.477 20.891 -3.803 1 90.69 90 ALA A N 1
ATOM 665 C CA . ALA A 1 90 ? 8.086 20.266 -4.969 1 90.69 90 ALA A CA 1
ATOM 666 C C . ALA A 1 90 ? 7.816 18.75 -4.973 1 90.69 90 ALA A C 1
ATOM 668 O O . ALA A 1 90 ? 7.875 18.109 -6.023 1 90.69 90 ALA A O 1
ATOM 669 N N . TYR A 1 91 ? 7.609 18.188 -3.818 1 91.25 91 TYR A N 1
ATOM 670 C CA . TYR A 1 91 ? 7.508 16.734 -3.738 1 91.25 91 TYR A CA 1
ATOM 671 C C . TYR A 1 91 ? 6.066 16.297 -3.502 1 91.25 91 TYR A C 1
ATOM 673 O O . TYR A 1 91 ? 5.762 15.102 -3.525 1 91.25 91 TYR A O 1
ATOM 681 N N . ARG A 1 92 ? 5.203 17.25 -3.232 1 88.12 92 ARG A N 1
ATOM 682 C CA . ARG A 1 92 ? 3.814 16.891 -2.977 1 88.12 92 ARG A CA 1
ATOM 683 C C . ARG A 1 92 ? 3.195 16.203 -4.191 1 88.12 92 ARG A C 1
ATOM 685 O O . ARG A 1 92 ? 3.281 16.703 -5.309 1 88.12 92 ARG A O 1
ATOM 692 N N . LEU A 1 93 ? 2.561 15.055 -3.957 1 87.75 93 LEU A N 1
ATOM 693 C CA . LEU A 1 93 ? 1.771 14.398 -4.988 1 87.75 93 LEU A CA 1
ATOM 694 C C . LEU A 1 93 ? 0.296 14.766 -4.867 1 87.75 93 LEU A C 1
ATOM 696 O O . LEU A 1 93 ? -0.311 14.57 -3.811 1 87.75 93 LEU A O 1
ATOM 700 N N . LYS A 1 94 ? -0.2 15.273 -5.879 1 88.56 94 LYS A N 1
ATOM 701 C CA . LYS A 1 94 ? -1.582 15.75 -5.879 1 88.56 94 LYS A CA 1
ATOM 702 C C . LYS A 1 94 ? -2.559 14.586 -5.711 1 88.56 94 LYS A C 1
ATOM 704 O O . LYS A 1 94 ? -2.328 13.492 -6.234 1 88.56 94 LYS A O 1
ATOM 709 N N . VAL A 1 95 ? -3.57 14.844 -4.91 1 92.12 95 VAL A N 1
ATOM 710 C CA . VAL A 1 95 ? -4.637 13.867 -4.703 1 92.12 95 VAL A CA 1
ATOM 711 C C . VAL A 1 95 ? -5.988 14.508 -4.992 1 92.12 95 VAL A C 1
ATOM 713 O O . VAL A 1 95 ? -6.16 15.719 -4.82 1 92.12 95 VAL A O 1
ATOM 716 N N . GLY A 1 96 ? -6.891 13.695 -5.492 1 91.06 96 GLY A N 1
ATOM 717 C CA . GLY A 1 96 ? -8.25 14.18 -5.699 1 91.06 96 GLY A CA 1
ATOM 718 C C . GLY A 1 96 ? -9.047 14.281 -4.414 1 91.06 96 GLY A C 1
ATOM 719 O O . GLY A 1 96 ? -8.602 13.812 -3.361 1 91.06 96 GLY A O 1
ATOM 720 N N . PRO A 1 97 ? -10.219 14.961 -4.539 1 90.25 97 PRO A N 1
ATOM 721 C CA . PRO A 1 97 ? -11.062 15.078 -3.352 1 90.25 97 PRO A CA 1
ATOM 722 C C . PRO A 1 97 ? -11.391 13.727 -2.723 1 90.25 97 PRO A C 1
ATOM 724 O O . PRO A 1 97 ? -11.789 12.797 -3.426 1 90.25 97 PRO A O 1
ATOM 727 N N . GLY A 1 98 ? -11.203 13.656 -1.351 1 94.25 98 GLY A N 1
ATOM 728 C CA . GLY A 1 98 ? -11.555 12.453 -0.616 1 94.25 98 GLY A CA 1
ATOM 729 C C . GLY A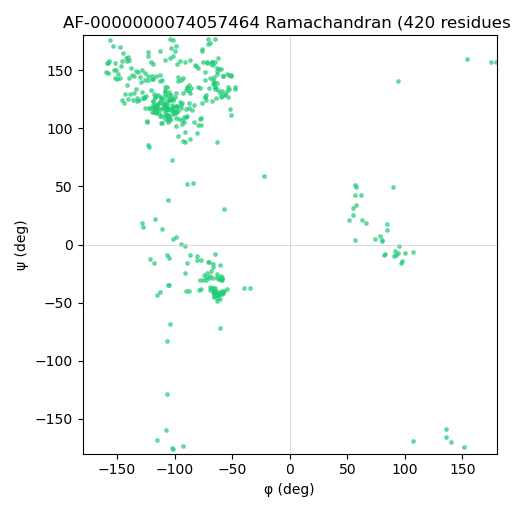 1 98 ? -10.492 11.375 -0.68 1 94.25 98 GLY A C 1
ATOM 730 O O . GLY A 1 98 ? -10.617 10.328 -0.045 1 94.25 98 GLY A O 1
ATOM 731 N N . GLU A 1 99 ? -9.523 11.578 -1.504 1 96 99 GLU A N 1
ATOM 732 C CA . GLU A 1 99 ? -8.422 10.625 -1.615 1 96 99 GLU A CA 1
ATOM 733 C C . GLU A 1 99 ? -7.336 10.914 -0.584 1 96 99 GLU A C 1
ATOM 735 O O . GLU A 1 99 ? -7.27 12.023 -0.04 1 96 99 GLU A O 1
ATOM 740 N N . VAL A 1 100 ? -6.512 9.93 -0.27 1 95.81 100 VAL A N 1
ATOM 741 C CA . VAL A 1 100 ? -5.363 10.109 0.612 1 95.81 100 VAL A CA 1
ATOM 742 C C . VAL A 1 100 ? -4.152 9.375 0.039 1 95.81 100 VAL A C 1
ATOM 744 O O . VAL A 1 100 ? -4.301 8.352 -0.631 1 95.81 100 VAL A O 1
ATOM 747 N N . ARG A 1 101 ? -3.031 9.969 0.273 1 95.88 101 ARG A N 1
ATOM 748 C CA . ARG A 1 101 ? -1.801 9.383 -0.246 1 95.88 101 ARG A CA 1
ATOM 749 C C . ARG A 1 101 ? -0.652 9.555 0.741 1 95.88 101 ARG A C 1
ATOM 751 O O . ARG A 1 101 ? -0.499 10.617 1.344 1 95.88 101 ARG A O 1
ATOM 758 N N . MET A 1 102 ? 0.03 8.484 1.024 1 96.75 102 MET A N 1
ATOM 759 C CA . MET A 1 102 ? 1.336 8.516 1.678 1 96.75 102 MET A CA 1
ATOM 760 C C . MET A 1 102 ? 2.459 8.375 0.656 1 96.75 102 MET A C 1
ATOM 762 O O . MET A 1 102 ? 2.385 7.535 -0.241 1 96.75 102 MET A O 1
ATOM 766 N N . TYR A 1 103 ? 3.48 9.25 0.679 1 95.88 103 TYR A N 1
ATOM 767 C CA . TYR A 1 103 ? 4.477 9.281 -0.387 1 95.88 103 TYR A CA 1
ATOM 768 C C . TYR A 1 103 ? 5.852 9.648 0.16 1 95.88 103 TYR A C 1
ATOM 770 O O . TYR A 1 103 ? 5.961 10.242 1.234 1 95.88 103 TYR A O 1
ATOM 778 N N . SER A 1 104 ? 6.848 9.273 -0.572 1 95.94 104 SER A N 1
ATOM 779 C CA . SER A 1 104 ? 8.219 9.648 -0.247 1 95.94 104 SER A CA 1
ATOM 780 C C . SER A 1 104 ? 8.711 10.773 -1.155 1 95.94 104 SER A C 1
ATOM 782 O O . SER A 1 104 ? 8.047 11.125 -2.131 1 95.94 104 SER A O 1
ATOM 784 N N . GLN A 1 105 ? 9.844 11.305 -0.758 1 95 105 GLN A N 1
ATOM 785 C CA . GLN A 1 105 ? 10.477 12.359 -1.549 1 95 105 GLN A CA 1
ATOM 786 C C . GLN A 1 105 ? 10.773 11.883 -2.965 1 95 105 GLN A C 1
ATOM 788 O O . GLN A 1 105 ? 10.742 12.664 -3.914 1 95 105 GLN A O 1
ATOM 793 N N . GLU A 1 106 ? 11.039 10.594 -3.145 1 95.94 106 GLU A N 1
ATOM 794 C CA . GLU A 1 106 ? 11.422 10.055 -4.445 1 95.94 106 GLU A CA 1
ATOM 795 C C . GLU A 1 106 ? 10.195 9.68 -5.273 1 95.94 106 GLU A C 1
ATOM 797 O O . GLU A 1 106 ? 10.328 9.219 -6.41 1 95.94 106 GLU A O 1
ATOM 802 N N . GLY A 1 107 ? 8.969 9.719 -4.648 1 95.12 107 GLY A N 1
ATOM 803 C CA . GLY A 1 107 ? 7.762 9.602 -5.457 1 95.12 107 GLY A CA 1
ATOM 804 C C . GLY A 1 107 ? 7.078 8.258 -5.312 1 95.12 107 GLY A C 1
ATOM 805 O O . GLY A 1 107 ? 6.043 8.016 -5.934 1 95.12 107 GLY A O 1
ATOM 806 N N . ALA A 1 108 ? 7.711 7.277 -4.574 1 96.62 108 ALA A N 1
ATOM 807 C CA . ALA A 1 108 ? 6.957 6.074 -4.227 1 96.62 108 ALA A CA 1
ATOM 808 C C . ALA A 1 108 ? 5.75 6.414 -3.359 1 96.62 108 ALA A C 1
ATOM 810 O O . ALA A 1 108 ? 5.781 7.379 -2.59 1 96.62 108 ALA A O 1
ATOM 811 N N . TYR A 1 109 ? 4.629 5.582 -3.451 1 97.5 109 TYR A N 1
ATOM 812 C CA . TYR A 1 109 ? 3.455 5.992 -2.688 1 97.5 109 TYR A CA 1
ATOM 813 C C . TYR A 1 109 ? 2.533 4.809 -2.428 1 97.5 109 TYR A C 1
ATOM 815 O O . TYR A 1 109 ? 2.637 3.775 -3.092 1 97.5 109 TYR A O 1
ATOM 823 N N . VAL A 1 110 ? 1.76 4.898 -1.435 1 97.5 110 VAL A N 1
ATOM 824 C CA . VAL A 1 110 ? 0.483 4.227 -1.222 1 97.5 110 VAL A CA 1
ATOM 825 C C . VAL A 1 110 ? -0.66 5.23 -1.365 1 97.5 110 VAL A C 1
ATOM 827 O O . VAL A 1 110 ? -0.706 6.234 -0.652 1 97.5 110 VAL A O 1
ATOM 830 N N . HIS A 1 111 ? -1.509 4.988 -2.332 1 97.94 111 HIS A N 1
ATOM 831 C CA . HIS A 1 111 ? -2.584 5.906 -2.684 1 97.94 111 HIS A CA 1
ATOM 832 C C . HIS A 1 111 ? -3.947 5.23 -2.57 1 97.94 111 HIS A C 1
ATOM 834 O O . HIS A 1 111 ? -4.184 4.195 -3.197 1 97.94 111 HIS A O 1
ATOM 840 N N . ILE A 1 112 ? -4.789 5.711 -1.7 1 97.69 112 ILE A N 1
ATOM 841 C CA . ILE A 1 112 ? -6.195 5.312 -1.711 1 97.69 112 ILE A CA 1
ATOM 842 C C . ILE A 1 112 ? -7 6.289 -2.561 1 97.69 112 ILE A C 1
ATOM 844 O O . ILE A 1 112 ? -7.25 7.422 -2.145 1 97.69 112 ILE A O 1
ATOM 848 N N . LYS A 1 113 ? -7.418 5.836 -3.643 1 96.94 113 LYS A N 1
ATOM 849 C CA . LYS A 1 113 ? -8.039 6.66 -4.676 1 96.94 113 LYS A CA 1
ATOM 850 C C . LYS A 1 113 ? -9.562 6.555 -4.625 1 96.94 113 LYS A C 1
ATOM 852 O O . LYS A 1 113 ? -10.102 5.684 -3.941 1 96.94 113 LYS A O 1
ATOM 857 N N . ALA A 1 114 ? -10.148 7.531 -5.363 1 95.56 114 ALA A N 1
ATOM 858 C CA . ALA A 1 114 ? -11.586 7.418 -5.594 1 95.56 114 ALA A CA 1
ATOM 859 C C . ALA A 1 114 ? -11.938 6.066 -6.207 1 95.56 114 ALA A C 1
ATOM 861 O O . ALA A 1 114 ? -11.156 5.516 -6.992 1 95.56 114 ALA A O 1
ATOM 862 N N . GLY A 1 115 ? -13.172 5.539 -5.828 1 97.12 115 GLY A N 1
ATOM 863 C CA . GLY A 1 115 ? -13.602 4.238 -6.312 1 97.12 115 GLY A CA 1
ATOM 864 C C . GLY A 1 115 ? -13.07 3.086 -5.484 1 97.12 115 GLY A C 1
ATOM 865 O O . GLY A 1 115 ? -12.953 1.961 -5.977 1 97.12 115 GLY A O 1
ATOM 866 N N . ARG A 1 116 ? -12.609 3.381 -4.27 1 97.62 116 ARG A N 1
ATOM 867 C CA . ARG A 1 116 ? -12.102 2.395 -3.324 1 97.62 116 ARG A CA 1
ATOM 868 C C . ARG A 1 116 ? -10.961 1.581 -3.936 1 97.62 116 ARG A C 1
ATOM 870 O O . ARG A 1 116 ? -10.961 0.351 -3.859 1 97.62 116 ARG A O 1
ATOM 877 N N . VAL A 1 117 ? -10.086 2.281 -4.621 1 98.06 117 VAL A N 1
ATOM 878 C CA . VAL A 1 117 ? -8.883 1.677 -5.188 1 98.06 117 VAL A CA 1
ATOM 879 C C . VAL A 1 117 ? -7.684 1.966 -4.289 1 98.06 117 VAL A C 1
ATOM 881 O O . VAL A 1 117 ? -7.461 3.111 -3.891 1 98.06 117 VAL A O 1
ATOM 884 N N . VAL A 1 118 ? -6.949 0.992 -3.889 1 98.38 118 VAL A N 1
ATOM 885 C CA . VAL A 1 118 ? -5.656 1.161 -3.238 1 98.38 118 VAL A CA 1
ATOM 886 C C . VAL A 1 118 ? -4.535 0.874 -4.234 1 98.38 118 VAL A C 1
ATOM 888 O O . VAL A 1 118 ? -4.461 -0.222 -4.797 1 98.38 118 VAL A O 1
ATOM 891 N N . ASP A 1 119 ? -3.744 1.892 -4.48 1 98 119 ASP A N 1
ATOM 892 C CA . ASP A 1 119 ? -2.658 1.853 -5.457 1 98 119 ASP A CA 1
ATOM 893 C C . ASP A 1 119 ? -1.302 2.012 -4.773 1 98 119 ASP A C 1
ATOM 895 O O . ASP A 1 119 ? -1.078 2.979 -4.043 1 98 119 ASP A O 1
ATOM 899 N N . ILE A 1 120 ? -0.462 1.047 -4.926 1 97.94 120 ILE A N 1
ATOM 900 C CA . ILE A 1 120 ? 0.901 1.093 -4.41 1 97.94 120 ILE A CA 1
ATOM 901 C C . ILE A 1 120 ? 1.892 1.149 -5.57 1 97.94 120 ILE A C 1
ATOM 903 O O . ILE A 1 120 ? 1.855 0.304 -6.469 1 97.94 120 ILE A O 1
ATOM 907 N N . ASP A 1 121 ? 2.797 2.137 -5.699 1 98.06 121 ASP A N 1
ATOM 908 C CA . ASP A 1 121 ? 3.814 2.32 -6.73 1 98.06 121 ASP A CA 1
ATOM 909 C C . ASP A 1 121 ? 5.199 2.479 -6.109 1 98.06 121 ASP A C 1
ATOM 911 O O . ASP A 1 121 ? 5.426 3.389 -5.309 1 98.06 121 ASP A O 1
ATOM 915 N N . CYS A 1 122 ? 6.133 1.523 -6.418 1 98.31 122 CYS A N 1
ATOM 916 C CA . CYS A 1 122 ? 7.488 1.511 -5.875 1 98.31 122 CYS A CA 1
ATOM 917 C C . CYS A 1 122 ? 8.438 0.746 -6.793 1 98.31 122 CYS A C 1
ATOM 919 O O . CYS A 1 122 ? 8.039 0.309 -7.875 1 98.31 122 CYS A O 1
ATOM 921 N N . ASP A 1 123 ? 9.688 0.742 -6.43 1 98.06 123 ASP A N 1
ATOM 922 C CA . ASP A 1 123 ? 10.648 -0.051 -7.191 1 98.06 123 ASP A CA 1
ATOM 923 C C . ASP A 1 123 ? 10.766 -1.466 -6.629 1 98.06 123 ASP A C 1
ATOM 925 O O . ASP A 1 123 ? 10.852 -2.436 -7.387 1 98.06 123 ASP A O 1
ATOM 929 N N . ASP A 1 124 ? 10.758 -1.579 -5.344 1 98 124 ASP A N 1
ATOM 930 C CA . ASP A 1 124 ? 10.797 -2.865 -4.656 1 98 124 ASP A CA 1
ATOM 931 C C . ASP A 1 124 ? 9.75 -2.926 -3.551 1 98 124 ASP A C 1
ATOM 933 O O . ASP A 1 124 ? 9.664 -2.025 -2.713 1 98 124 ASP A O 1
ATOM 937 N N . LEU A 1 125 ? 8.906 -3.986 -3.627 1 97.94 125 LEU A N 1
ATOM 938 C CA . LEU A 1 125 ? 7.926 -4.219 -2.574 1 97.94 125 LEU A CA 1
ATOM 939 C C . LEU A 1 125 ? 8.359 -5.371 -1.674 1 97.94 125 LEU A C 1
ATOM 941 O O . LEU A 1 125 ? 8.727 -6.441 -2.16 1 97.94 125 LEU A O 1
ATOM 945 N N . ARG A 1 126 ? 8.453 -5.141 -0.412 1 97.62 126 ARG A N 1
ATOM 946 C CA . ARG A 1 126 ? 8.734 -6.18 0.572 1 97.62 126 ARG A CA 1
ATOM 947 C C . ARG A 1 126 ? 7.633 -6.25 1.626 1 97.62 126 ARG A C 1
ATOM 949 O O . ARG A 1 126 ? 7.363 -5.266 2.316 1 97.62 126 ARG A O 1
ATOM 956 N N . ILE A 1 127 ? 6.957 -7.371 1.685 1 96.56 127 ILE A N 1
ATOM 957 C CA . ILE A 1 127 ? 5.973 -7.66 2.723 1 96.56 127 ILE A CA 1
ATOM 958 C C . ILE A 1 127 ? 6.441 -8.852 3.555 1 96.56 127 ILE A C 1
ATOM 960 O O . ILE A 1 127 ? 6.629 -9.953 3.027 1 96.56 127 ILE A O 1
ATOM 964 N N . LYS A 1 128 ? 6.668 -8.609 4.824 1 96 128 LYS A N 1
ATOM 965 C CA . LYS A 1 128 ? 7.043 -9.664 5.754 1 96 128 LYS A CA 1
ATOM 966 C C . LYS A 1 128 ? 5.98 -9.852 6.836 1 96 128 LYS A C 1
ATOM 968 O O . LYS A 1 128 ? 5.715 -8.938 7.617 1 96 128 LYS A O 1
ATOM 973 N N . ALA A 1 129 ? 5.383 -10.984 6.754 1 96 129 ALA A N 1
ATOM 974 C CA . ALA A 1 129 ? 4.406 -11.383 7.762 1 96 129 ALA A CA 1
ATOM 975 C C . ALA A 1 129 ? 4.922 -12.539 8.602 1 96 129 ALA A C 1
ATOM 977 O O . ALA A 1 129 ? 5.242 -13.609 8.07 1 96 129 ALA A O 1
ATOM 978 N N . LYS A 1 130 ? 5.059 -12.219 9.867 1 95.38 130 LYS A N 1
ATOM 979 C CA . LYS A 1 130 ? 5.555 -13.273 10.75 1 95.38 130 LYS A CA 1
ATOM 980 C C . LYS A 1 130 ? 4.695 -14.531 10.641 1 95.38 130 LYS A C 1
ATOM 982 O O . LYS A 1 130 ? 5.219 -15.648 10.648 1 95.38 130 LYS A O 1
ATOM 987 N N . ASN A 1 131 ? 3.367 -14.359 10.5 1 94.69 131 ASN A N 1
ATOM 988 C CA . ASN A 1 131 ? 2.455 -15.492 10.492 1 94.69 131 ASN A CA 1
ATOM 989 C C . ASN A 1 131 ? 1.923 -15.773 9.086 1 94.69 131 ASN A C 1
ATOM 991 O O . ASN A 1 131 ? 2.5 -16.578 8.352 1 94.69 131 ASN A O 1
ATOM 995 N N . SER A 1 132 ? 0.843 -15.047 8.625 1 94.5 132 SER A N 1
ATOM 996 C CA . SER A 1 132 ? 0.203 -15.391 7.359 1 94.5 132 SER A CA 1
ATOM 997 C C . SER A 1 132 ? -0.14 -14.148 6.551 1 94.5 132 SER A C 1
ATOM 999 O O . SER A 1 132 ? -0.27 -13.055 7.109 1 94.5 132 SER A O 1
ATOM 1001 N N . ALA A 1 133 ? -0.161 -14.305 5.273 1 95.81 133 ALA A N 1
ATOM 1002 C CA . ALA A 1 133 ? -0.69 -13.305 4.344 1 95.81 133 ALA A CA 1
ATOM 1003 C C . ALA A 1 133 ? -1.871 -13.867 3.557 1 95.81 133 ALA A C 1
ATOM 1005 O O . ALA A 1 133 ? -1.776 -14.945 2.963 1 95.81 133 ALA A O 1
ATOM 1006 N N . VAL A 1 134 ? -3.029 -13.188 3.635 1 94.38 134 VAL A N 1
ATOM 1007 C CA . VAL A 1 134 ? -4.219 -13.586 2.887 1 94.38 134 VAL A CA 1
ATOM 1008 C C . VAL A 1 134 ? -4.617 -12.469 1.923 1 94.38 134 VAL A C 1
ATOM 1010 O O . VAL A 1 134 ? -4.789 -11.32 2.332 1 94.38 134 VAL A O 1
ATOM 1013 N N . ILE A 1 135 ? -4.594 -12.781 0.661 1 95.56 135 ILE A N 1
ATOM 1014 C CA . ILE A 1 135 ? -5.141 -11.867 -0.337 1 95.56 135 ILE A CA 1
ATOM 1015 C C . ILE A 1 135 ? -6.465 -12.422 -0.868 1 95.56 135 ILE A C 1
ATOM 1017 O O . ILE A 1 135 ? -6.492 -13.469 -1.514 1 95.56 135 ILE A O 1
ATOM 1021 N N . GLU A 1 136 ? -7.559 -11.766 -0.547 1 93.94 136 GLU A N 1
ATOM 1022 C CA . GLU A 1 136 ? -8.891 -12.117 -1.036 1 93.94 136 GLU A CA 1
ATOM 1023 C C . GLU A 1 136 ? -9.352 -11.148 -2.117 1 93.94 136 GLU A C 1
ATOM 1025 O O . GLU A 1 136 ? -9.273 -9.93 -1.94 1 93.94 136 GLU A O 1
ATOM 1030 N N . ALA A 1 137 ? -9.688 -11.68 -3.197 1 93.88 137 ALA A N 1
ATOM 1031 C CA . ALA A 1 137 ? -10.203 -10.867 -4.293 1 93.88 137 ALA A CA 1
ATOM 1032 C C . ALA A 1 137 ? -11.422 -11.531 -4.938 1 93.88 137 ALA A C 1
ATOM 1034 O O . ALA A 1 137 ? -11.359 -12.695 -5.344 1 93.88 137 ALA A O 1
ATOM 1035 N N . GLY A 1 138 ? -12.484 -10.781 -4.973 1 90.75 138 GLY A N 1
ATOM 1036 C CA . GLY A 1 138 ? -13.758 -11.312 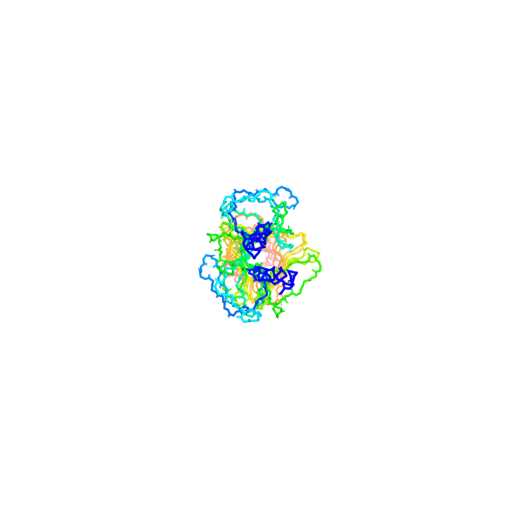-5.414 1 90.75 138 GLY A CA 1
ATOM 1037 C C . GLY A 1 138 ? -13.75 -11.758 -6.867 1 90.75 138 GLY A C 1
ATOM 1038 O O . GLY A 1 138 ? -14.523 -12.633 -7.258 1 90.75 138 GLY A O 1
ATOM 1039 N N . GLN A 1 139 ? -12.883 -11.203 -7.727 1 90.44 139 GLN A N 1
ATOM 1040 C CA . GLN A 1 139 ? -12.922 -11.516 -9.148 1 90.44 139 GLN A CA 1
ATOM 1041 C C . GLN A 1 139 ? -11.648 -12.234 -9.594 1 90.44 139 GLN A C 1
ATOM 1043 O O . GLN A 1 139 ? -11.703 -13.188 -10.375 1 90.44 139 GLN A O 1
ATOM 1048 N N . GLY A 1 140 ? -10.461 -11.695 -9.086 1 89.5 140 GLY A N 1
ATOM 1049 C CA . GLY A 1 140 ? -9.234 -12.336 -9.539 1 89.5 140 GLY A CA 1
ATOM 1050 C C . GLY A 1 140 ? -7.984 -11.695 -8.969 1 89.5 140 GLY A C 1
ATOM 1051 O O . GLY A 1 140 ? -8.023 -10.547 -8.516 1 89.5 140 GLY A O 1
ATOM 1052 N N . ILE A 1 141 ? -6.906 -12.422 -8.922 1 91.94 141 ILE A N 1
ATOM 1053 C CA . ILE A 1 141 ? -5.551 -11.961 -8.625 1 91.94 141 ILE A CA 1
ATOM 1054 C C . ILE A 1 141 ? -4.652 -12.188 -9.836 1 91.94 141 ILE A C 1
ATOM 1056 O O . ILE A 1 141 ? -4.609 -13.289 -10.391 1 91.94 141 ILE A O 1
ATOM 1060 N N . VAL A 1 142 ? -4.086 -11.172 -10.398 1 89.56 142 VAL A N 1
ATOM 1061 C CA . VAL A 1 142 ? -3.145 -11.266 -11.508 1 89.56 142 VAL A CA 1
ATOM 1062 C C . VAL A 1 142 ? -1.729 -10.992 -11.008 1 89.56 142 VAL A C 1
ATOM 1064 O O . VAL A 1 142 ? -1.449 -9.914 -10.477 1 89.56 142 VAL A O 1
ATOM 1067 N N . LEU A 1 143 ? -0.912 -11.992 -11.008 1 91.38 143 LEU A N 1
ATOM 1068 C CA . LEU A 1 143 ? 0.525 -11.812 -10.82 1 91.38 143 LEU A CA 1
ATOM 1069 C C . LEU A 1 143 ? 1.211 -11.531 -12.156 1 91.38 143 LEU A C 1
ATOM 1071 O O . LEU A 1 143 ? 1.56 -12.461 -12.883 1 91.38 143 LEU A O 1
ATOM 1075 N N . ASP A 1 144 ? 1.347 -10.305 -12.562 1 89.06 144 ASP A N 1
ATOM 1076 C CA . ASP A 1 144 ? 1.911 -9.828 -13.82 1 89.06 144 ASP A CA 1
ATOM 1077 C C . ASP A 1 144 ? 3.4 -9.523 -13.68 1 89.06 144 ASP A C 1
ATOM 1079 O O . ASP A 1 144 ? 3.779 -8.398 -13.359 1 89.06 144 ASP A O 1
ATOM 1083 N N . THR A 1 145 ? 4.203 -10.461 -13.898 1 88.25 145 THR A N 1
ATOM 1084 C CA . THR A 1 145 ? 5.648 -10.406 -13.719 1 88.25 145 THR A CA 1
ATOM 1085 C C . THR A 1 145 ? 6.336 -11.477 -14.57 1 88.25 145 THR A C 1
ATOM 1087 O O . THR A 1 145 ? 5.754 -12.531 -14.844 1 88.25 145 THR A O 1
ATOM 1090 N N . PRO A 1 146 ? 7.57 -11.188 -15.062 1 78.31 146 PRO A N 1
ATOM 1091 C CA . PRO A 1 146 ? 8.258 -12.203 -15.859 1 78.31 146 PRO A CA 1
ATOM 1092 C C . PRO A 1 146 ? 8.461 -13.508 -15.086 1 78.31 146 PRO A C 1
ATOM 1094 O O . PRO A 1 146 ? 8.555 -14.578 -15.695 1 78.31 146 PRO A O 1
ATOM 1097 N N . LEU A 1 147 ? 8.578 -13.43 -13.727 1 79.75 147 LEU A N 1
ATOM 1098 C CA . LEU A 1 147 ? 8.875 -14.617 -12.938 1 79.75 147 LEU A CA 1
ATOM 1099 C C . LEU A 1 147 ? 8.172 -14.562 -11.586 1 79.75 147 LEU A C 1
ATOM 1101 O O . LEU A 1 147 ? 8.242 -13.547 -10.883 1 79.75 147 LEU A O 1
ATOM 1105 N N . THR A 1 148 ? 7.371 -15.625 -11.289 1 83.62 148 THR A N 1
ATOM 1106 C CA . THR A 1 148 ? 6.836 -15.875 -9.961 1 83.62 148 THR A CA 1
ATOM 1107 C C . THR A 1 148 ? 7.5 -17.094 -9.32 1 83.62 148 THR A C 1
ATOM 1109 O O . THR A 1 148 ? 7.484 -18.188 -9.898 1 83.62 148 THR A O 1
ATOM 1112 N N . THR A 1 149 ? 8.141 -16.812 -8.211 1 77.75 149 THR A N 1
ATOM 1113 C CA . THR A 1 149 ? 8.797 -17.906 -7.496 1 77.75 149 THR A CA 1
ATOM 1114 C C . THR A 1 149 ? 8.055 -18.219 -6.207 1 77.75 149 THR A C 1
ATOM 1116 O O . THR A 1 149 ? 7.797 -17.344 -5.391 1 77.75 149 THR A O 1
ATOM 1119 N N . VAL A 1 150 ? 7.609 -19.5 -6.16 1 79.19 150 VAL A N 1
ATOM 1120 C CA . VAL A 1 150 ? 7.059 -20.031 -4.91 1 79.19 150 VAL A CA 1
ATOM 1121 C C . VAL A 1 150 ? 8.117 -20.859 -4.188 1 79.19 150 VAL A C 1
ATOM 1123 O O . VAL A 1 150 ? 8.57 -21.875 -4.703 1 79.19 150 VAL A O 1
ATOM 1126 N N . THR A 1 151 ? 8.539 -20.359 -3.006 1 72.12 151 THR A N 1
ATOM 1127 C CA . THR A 1 151 ? 9.672 -20.984 -2.338 1 72.12 151 THR A CA 1
ATOM 1128 C C . THR A 1 151 ? 9.195 -22.109 -1.424 1 72.12 151 THR A C 1
ATOM 1130 O O . THR A 1 151 ? 9.984 -22.984 -1.037 1 72.12 151 THR A O 1
ATOM 1133 N N . GLY A 1 152 ? 7.922 -22.219 -1.073 1 65.88 152 GLY A N 1
ATOM 1134 C CA . GLY A 1 152 ? 7.359 -23.297 -0.27 1 65.88 152 GLY A CA 1
ATOM 1135 C C . GLY A 1 152 ? 6.363 -24.156 -1.03 1 65.88 152 GLY A C 1
ATOM 1136 O O . GLY A 1 152 ? 6.316 -24.109 -2.262 1 65.88 152 GLY A O 1
ATOM 1137 N N . ASN A 1 153 ? 5.594 -25.047 -0.303 1 62.94 153 ASN A N 1
ATOM 1138 C CA . ASN A 1 153 ? 4.578 -25.906 -0.91 1 62.94 153 ASN A CA 1
ATOM 1139 C C . ASN A 1 153 ? 3.416 -25.078 -1.465 1 62.94 153 ASN A C 1
ATOM 1141 O O . ASN A 1 153 ? 3.043 -24.062 -0.892 1 62.94 153 ASN A O 1
ATOM 1145 N N . MET A 1 154 ? 2.988 -25.531 -2.684 1 69.69 154 MET A N 1
ATOM 1146 C CA . MET A 1 154 ? 1.825 -24.891 -3.293 1 69.69 154 MET A CA 1
ATOM 1147 C C . MET A 1 154 ? 0.657 -25.875 -3.393 1 69.69 154 MET A C 1
ATOM 1149 O O . MET A 1 154 ? 0.822 -27 -3.861 1 69.69 154 MET A O 1
ATOM 1153 N N . THR A 1 155 ? -0.432 -25.531 -2.773 1 62.97 155 THR A N 1
ATOM 1154 C CA . THR A 1 155 ? -1.67 -26.297 -2.896 1 62.97 155 THR A CA 1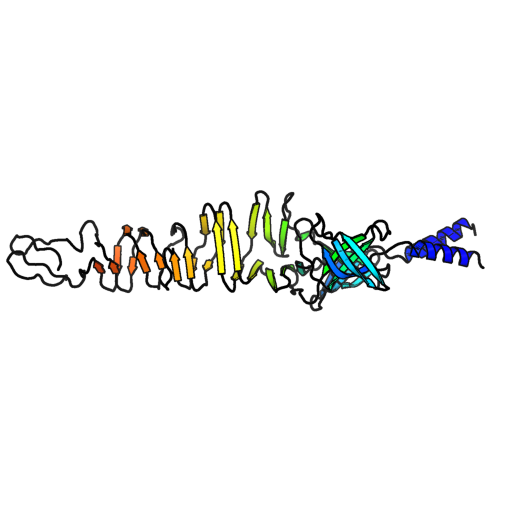
ATOM 1155 C C . THR A 1 155 ? -2.762 -25.453 -3.547 1 62.97 155 THR A C 1
ATOM 1157 O O . THR A 1 155 ? -2.898 -24.266 -3.244 1 62.97 155 THR A O 1
ATOM 1160 N N . ALA A 1 156 ? -3.369 -26.062 -4.652 1 64.5 156 ALA A N 1
ATOM 1161 C CA . ALA A 1 156 ? -4.566 -25.469 -5.238 1 64.5 156 ALA A CA 1
ATOM 1162 C C . ALA A 1 156 ? -5.805 -26.297 -4.93 1 64.5 156 ALA A C 1
ATOM 1164 O O . ALA A 1 156 ? -5.875 -27.469 -5.293 1 64.5 156 ALA A O 1
ATOM 1165 N N . THR A 1 157 ? -6.656 -25.828 -4.141 1 57.69 157 THR A N 1
ATOM 1166 C CA . THR A 1 157 ? -7.762 -26.656 -3.658 1 57.69 157 THR A CA 1
ATOM 1167 C C . THR A 1 157 ? -8.875 -26.719 -4.699 1 57.69 157 THR A C 1
ATOM 1169 O O . THR A 1 157 ? -9.695 -27.641 -4.676 1 57.69 157 THR A O 1
ATOM 1172 N N . GLY A 1 158 ? -8.898 -25.969 -5.766 1 52.91 158 GLY A N 1
ATOM 1173 C CA . GLY A 1 158 ? -9.852 -26.016 -6.867 1 52.91 158 GLY A CA 1
ATOM 1174 C C . GLY A 1 158 ? -11.289 -25.844 -6.418 1 52.91 158 GLY A C 1
ATOM 1175 O O . GLY A 1 158 ? -12.219 -26.141 -7.172 1 52.91 158 GLY A O 1
ATOM 1176 N N . GLU A 1 159 ? -11.508 -25.609 -5.188 1 51.56 159 GLU A N 1
ATOM 1177 C CA . GLU A 1 159 ? -12.875 -25.594 -4.684 1 51.56 159 GLU A CA 1
ATOM 1178 C C . GLU A 1 159 ? -13.711 -24.516 -5.383 1 51.56 159 GLU A C 1
ATOM 1180 O O . GLU A 1 159 ? -14.945 -24.562 -5.332 1 51.56 159 GLU A O 1
ATOM 1185 N N . LYS A 1 160 ? -13.039 -23.688 -5.945 1 51.25 160 LYS A N 1
ATOM 1186 C CA . LYS A 1 160 ? -13.828 -22.641 -6.586 1 51.25 160 LYS A CA 1
ATOM 1187 C C . LYS A 1 160 ? -13.844 -22.812 -8.102 1 51.25 160 LYS A C 1
ATOM 1189 O O . LYS A 1 160 ? -13.906 -21.828 -8.844 1 51.25 160 LYS A O 1
ATOM 1194 N N . GLY A 1 161 ? -13.922 -24.156 -8.594 1 48.03 161 GLY A N 1
ATOM 1195 C CA . GLY A 1 161 ? -14.078 -24.469 -10.008 1 48.03 161 GLY A CA 1
ATOM 1196 C C . GLY A 1 161 ? -12.75 -24.609 -10.734 1 48.03 161 GLY A C 1
ATOM 1197 O O . GLY A 1 161 ? -12.656 -24.297 -11.922 1 48.03 161 GLY A O 1
ATOM 1198 N N . ASP A 1 162 ? -11.844 -25.391 -10.18 1 53.75 162 ASP A N 1
ATOM 1199 C CA . ASP A 1 162 ? -10.414 -25.156 -10.023 1 53.75 162 ASP A CA 1
ATOM 1200 C C . ASP A 1 162 ? -9.617 -25.938 -11.062 1 53.75 162 ASP A C 1
ATOM 1202 O O . ASP A 1 162 ? -9.664 -27.172 -11.086 1 53.75 162 ASP A O 1
ATOM 1206 N N . SER A 1 163 ? -9.742 -25.438 -12.188 1 53.41 163 SER A N 1
ATOM 1207 C CA . SER A 1 163 ? -8.742 -25.953 -13.117 1 53.41 163 SER A CA 1
ATOM 1208 C C . SER A 1 163 ? -7.473 -25.109 -13.102 1 53.41 163 SER A C 1
ATOM 1210 O O . SER A 1 163 ? -7.512 -23.922 -12.734 1 53.41 163 SER A O 1
ATOM 1212 N N . VAL A 1 164 ? -6.379 -25.797 -13.062 1 61.22 164 VAL A N 1
ATOM 1213 C CA . VAL A 1 164 ? -5.129 -25.109 -13.367 1 61.22 164 VAL A CA 1
ATOM 1214 C C . VAL A 1 164 ? -4.816 -25.234 -14.859 1 61.22 164 VAL A C 1
ATOM 1216 O O . VAL A 1 164 ? -4.723 -26.359 -15.383 1 61.22 164 VAL A O 1
ATOM 1219 N N . GLU A 1 165 ? -5.023 -24.188 -15.516 1 58.75 165 GLU A N 1
ATOM 1220 C CA . GLU A 1 165 ? -4.66 -24.156 -16.922 1 58.75 165 GLU A CA 1
ATOM 1221 C C . GLU A 1 165 ? -3.299 -23.5 -17.141 1 58.75 165 GLU A C 1
ATOM 1223 O O . GLU A 1 165 ? -3.037 -22.422 -16.594 1 58.75 165 GLU A O 1
ATOM 1228 N N . MET A 1 166 ? -2.451 -24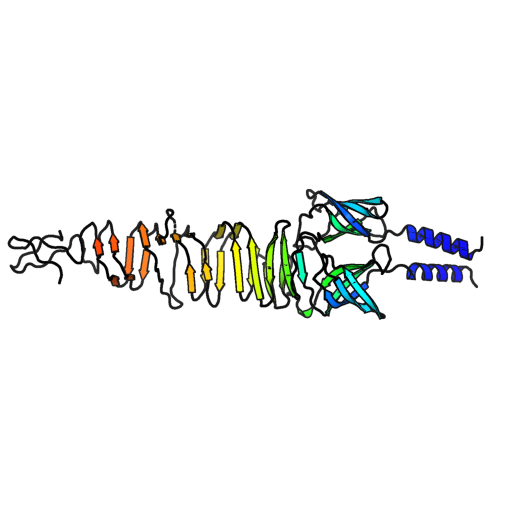.344 -17.688 1 60 166 MET A N 1
ATOM 1229 C CA . MET A 1 166 ? -1.124 -23.844 -18.031 1 60 166 MET A CA 1
ATOM 1230 C C . MET A 1 166 ? -0.9 -23.875 -19.531 1 60 166 MET A C 1
ATOM 1232 O O . MET A 1 166 ? -1.118 -24.891 -20.188 1 60 166 MET A O 1
ATOM 1236 N N . THR A 1 167 ? -0.658 -22.75 -20.078 1 54.75 167 THR A N 1
ATOM 1237 C CA . THR A 1 167 ? -0.394 -22.672 -21.5 1 54.75 167 THR A CA 1
ATOM 1238 C C . THR A 1 167 ? 1.105 -22.719 -21.781 1 54.75 167 THR A C 1
ATOM 1240 O O . THR A 1 167 ? 1.525 -22.828 -22.938 1 54.75 167 THR A O 1
ATOM 1243 N N . ALA A 1 168 ? 1.78 -22.828 -20.703 1 54.28 168 ALA A N 1
ATOM 1244 C CA . ALA A 1 168 ? 3.234 -22.891 -20.812 1 54.28 168 ALA A CA 1
ATOM 1245 C C . ALA A 1 168 ? 3.738 -24.328 -20.609 1 54.28 168 ALA A C 1
ATOM 1247 O O . ALA A 1 168 ? 2.996 -25.188 -20.125 1 54.28 168 ALA A O 1
ATOM 1248 N N . ASN A 1 169 ? 4.992 -24.594 -21.078 1 53.94 169 ASN A N 1
ATOM 1249 C CA . ASN A 1 169 ? 5.625 -25.859 -20.75 1 53.94 169 ASN A CA 1
ATOM 1250 C C . ASN A 1 169 ? 5.852 -26.016 -19.25 1 53.94 169 ASN A C 1
ATOM 1252 O O . ASN A 1 169 ? 6.094 -25.031 -18.547 1 53.94 169 ASN A O 1
ATOM 1256 N N . VAL A 1 170 ? 5.59 -27.266 -18.766 1 64.38 170 VAL A N 1
ATOM 1257 C CA . VAL A 1 170 ? 5.824 -27.578 -17.359 1 64.38 170 VAL A CA 1
ATOM 1258 C C . VAL A 1 170 ? 7.047 -28.484 -17.234 1 64.38 170 VAL A C 1
ATOM 1260 O O . VAL A 1 170 ? 7.168 -29.484 -17.953 1 64.38 170 VAL A O 1
ATOM 1263 N N . ARG A 1 171 ? 8.102 -28.016 -16.594 1 57.19 171 ARG A N 1
ATOM 1264 C CA . ARG A 1 171 ? 9.211 -28.859 -16.188 1 57.19 171 ARG A CA 1
ATOM 1265 C C . ARG A 1 171 ? 9.102 -29.219 -14.703 1 57.19 171 ARG A C 1
ATOM 1267 O O . ARG A 1 171 ? 8.953 -28.344 -13.852 1 57.19 171 ARG A O 1
ATOM 1274 N N . LEU A 1 172 ? 8.977 -30.531 -14.5 1 63.84 172 LEU A N 1
ATOM 1275 C CA . LEU A 1 172 ? 8.867 -31.047 -13.148 1 63.84 172 LEU A CA 1
ATOM 1276 C C . LEU A 1 172 ? 10.086 -31.891 -12.781 1 63.84 172 LEU A C 1
ATOM 1278 O O . LEU A 1 172 ? 10.477 -32.781 -13.547 1 63.84 172 LEU A O 1
ATOM 1282 N N . GLN A 1 173 ? 10.797 -31.422 -11.906 1 60.41 173 GLN A N 1
ATOM 1283 C CA . GLN A 1 173 ? 11.789 -32.281 -11.266 1 60.41 173 GLN A CA 1
ATOM 1284 C C . GLN A 1 173 ? 11.219 -32.906 -9.992 1 60.41 173 GLN A C 1
ATOM 1286 O O . GLN A 1 173 ? 11.094 -32.25 -8.969 1 60.41 173 GLN A O 1
ATOM 1291 N N . GLY A 1 174 ? 10.891 -34.219 -10.234 1 59.53 174 GLY A N 1
ATOM 1292 C CA . GLY A 1 174 ? 10.203 -35 -9.203 1 59.53 174 GLY A CA 1
ATOM 1293 C C . GLY A 1 174 ? 9.133 -35.906 -9.75 1 59.53 174 GLY A C 1
ATOM 1294 O O . GLY A 1 174 ? 9.07 -36.156 -10.961 1 59.53 174 GLY A O 1
ATOM 1295 N N . ASP A 1 175 ? 8.266 -36.531 -8.898 1 57.44 175 ASP A N 1
ATOM 1296 C CA . ASP A 1 175 ? 7.234 -37.5 -9.297 1 57.44 175 ASP A CA 1
ATOM 1297 C C . ASP A 1 175 ? 5.879 -36.812 -9.438 1 57.44 175 ASP A C 1
ATOM 1299 O O . ASP A 1 175 ? 5.602 -35.812 -8.758 1 57.44 175 ASP A O 1
ATOM 1303 N N . ILE A 1 176 ? 5.141 -37.219 -10.453 1 67.81 176 ILE A N 1
ATOM 1304 C CA . ILE A 1 176 ? 3.729 -36.844 -10.562 1 67.81 176 ILE A CA 1
ATOM 1305 C C . ILE A 1 176 ? 2.867 -38 -10.055 1 67.81 176 ILE A C 1
ATOM 1307 O O . ILE A 1 176 ? 3 -39.125 -10.516 1 67.81 176 ILE A O 1
ATOM 1311 N N . ILE A 1 177 ? 2.197 -37.812 -8.984 1 59.31 177 ILE A N 1
ATOM 1312 C CA . ILE A 1 177 ? 1.127 -38.719 -8.57 1 59.31 177 ILE A CA 1
ATOM 1313 C C . ILE A 1 177 ? -0.225 -38.125 -8.969 1 59.31 177 ILE A C 1
ATOM 1315 O O . ILE A 1 177 ? -0.579 -37.031 -8.539 1 59.31 177 ILE A O 1
ATOM 1319 N N . GLN A 1 178 ? -0.87 -38.844 -9.891 1 70.12 178 GLN A N 1
ATOM 1320 C CA . GLN A 1 178 ? -2.125 -38.344 -10.438 1 70.12 178 GLN A CA 1
ATOM 1321 C C . GLN A 1 178 ? -3.279 -39.281 -10.141 1 70.12 178 GLN A C 1
ATOM 1323 O O . GLN A 1 178 ? -3.164 -40.5 -10.359 1 70.12 178 GLN A O 1
ATOM 1328 N N . VAL A 1 179 ? -4.219 -38.812 -9.445 1 60.84 179 VAL A N 1
ATOM 1329 C CA . VAL A 1 179 ? -5.512 -39.5 -9.43 1 60.84 179 VAL A CA 1
ATOM 1330 C C . VAL A 1 179 ? -6.391 -38.938 -10.547 1 60.84 179 VAL A C 1
ATOM 1332 O O . VAL A 1 179 ? -6.805 -37.781 -10.508 1 60.84 179 VAL A O 1
ATOM 1335 N N . GLY A 1 180 ? -6.574 -39.781 -11.523 1 66.88 180 GLY A N 1
ATOM 1336 C CA . GLY A 1 180 ? -7.25 -39.375 -12.75 1 66.88 180 GLY A CA 1
ATOM 1337 C C . GLY A 1 180 ? -6.559 -39.875 -14.008 1 66.88 180 GLY A C 1
ATOM 1338 O O . GLY A 1 180 ? -5.801 -40.844 -13.969 1 66.88 180 GLY A O 1
ATOM 1339 N N . SER A 1 181 ? -6.852 -39.156 -15.211 1 66.19 181 SER A N 1
ATOM 1340 C CA . SER A 1 181 ? -6.305 -39.594 -16.484 1 66.19 181 SER A CA 1
ATOM 1341 C C . SER A 1 181 ? -5.344 -38.531 -17.062 1 66.19 181 SER A C 1
ATOM 1343 O O . SER A 1 181 ? -5.441 -37.344 -16.734 1 66.19 181 SER A O 1
ATOM 1345 N N . HIS A 1 182 ? -4.359 -39 -17.688 1 82.44 182 HIS A N 1
ATOM 1346 C CA . HIS A 1 182 ? -3.49 -38.156 -18.5 1 82.44 182 HIS A CA 1
ATOM 1347 C C . HIS A 1 182 ? -3.74 -38.375 -20 1 82.44 182 HIS A C 1
ATOM 1349 O O . HIS A 1 182 ? -3.535 -39.469 -20.5 1 82.44 182 HIS A O 1
ATOM 1355 N N . THR A 1 183 ? -4.398 -37.438 -20.641 1 71.12 183 THR A N 1
ATOM 1356 C CA . THR A 1 183 ? -4.582 -37.438 -22.078 1 71.12 183 THR A CA 1
ATOM 1357 C C . THR A 1 183 ? -3.719 -36.375 -22.75 1 71.12 183 THR A C 1
ATOM 1359 O O . THR A 1 183 ? -3.727 -35.219 -22.344 1 71.12 183 THR A O 1
ATOM 1362 N N . SER A 1 184 ? -2.969 -36.688 -23.688 1 79 184 SER A N 1
ATOM 1363 C CA . SER A 1 184 ? -2.111 -35.75 -24.406 1 79 184 SER A CA 1
ATOM 1364 C C . SER A 1 184 ? -2.299 -35.906 -25.922 1 79 184 SER A C 1
ATOM 1366 O O . SER A 1 184 ? -2.607 -37 -26.406 1 79 184 SER A O 1
ATOM 1368 N N . SER A 1 185 ? -2.234 -34.75 -26.641 1 71.69 185 SER A N 1
ATOM 1369 C CA . SER A 1 185 ? -2.295 -34.812 -28.094 1 71.69 185 SER A CA 1
ATOM 1370 C C . SER A 1 185 ? -1.007 -35.375 -28.672 1 71.69 185 SER A C 1
ATOM 1372 O O . SER A 1 185 ? -1.011 -35.938 -29.766 1 71.69 185 SER A O 1
ATOM 1374 N N . GLY A 1 186 ? 0.129 -35.219 -27.859 1 72.94 186 GLY A N 1
ATOM 1375 C CA . GLY A 1 186 ? 1.414 -35.75 -28.266 1 72.94 186 GLY A CA 1
ATOM 1376 C C . GLY A 1 186 ? 1.779 -37.031 -27.578 1 72.94 186 GLY A C 1
ATOM 1377 O O . GLY A 1 186 ? 0.99 -37.562 -26.781 1 72.94 186 GLY A O 1
ATOM 1378 N N . ASP A 1 187 ? 2.959 -37.594 -27.766 1 80.44 187 ASP A N 1
ATOM 1379 C CA . ASP A 1 187 ? 3.432 -38.875 -27.25 1 80.44 187 ASP A CA 1
ATOM 1380 C C . ASP A 1 187 ? 3.74 -38.781 -25.766 1 80.44 187 ASP A C 1
ATOM 1382 O O . ASP A 1 187 ? 4.008 -37.688 -25.234 1 80.44 187 ASP A O 1
ATOM 1386 N N . GLN A 1 188 ? 3.551 -39.844 -25.094 1 86.19 188 GLN A N 1
ATOM 1387 C CA . GLN A 1 188 ? 4.074 -40.031 -23.75 1 86.19 188 GLN A CA 1
ATOM 1388 C C . GLN A 1 188 ? 5.266 -41 -23.75 1 86.19 188 GLN A C 1
ATOM 1390 O O . GLN A 1 188 ? 5.117 -42.188 -24.047 1 86.19 188 GLN A O 1
ATOM 1395 N N . ILE A 1 189 ? 6.457 -40.438 -23.547 1 81.88 189 ILE A N 1
ATOM 1396 C CA . ILE A 1 189 ? 7.711 -41.156 -23.625 1 81.88 189 ILE A CA 1
ATOM 1397 C C . ILE A 1 189 ? 8.258 -41.375 -22.203 1 81.88 189 ILE A C 1
ATOM 1399 O O . ILE A 1 189 ? 8.602 -40.406 -21.516 1 81.88 189 ILE A O 1
ATOM 1403 N N . ALA A 1 190 ? 8.281 -42.562 -21.734 1 88 190 ALA A N 1
ATOM 1404 C CA . ALA A 1 190 ? 8.812 -42.906 -20.422 1 88 190 ALA A CA 1
ATOM 1405 C C . ALA A 1 190 ? 10.172 -43.594 -20.547 1 88 190 ALA A C 1
ATOM 1407 O O . ALA A 1 190 ? 10.289 -44.656 -21.156 1 88 190 ALA A O 1
ATOM 1408 N N . GLY A 1 191 ? 11.219 -42.938 -20 1 86.25 191 GLY A N 1
ATOM 1409 C CA . GLY A 1 191 ? 12.539 -43.531 -20.078 1 86.25 191 GLY A CA 1
ATOM 1410 C C . GLY A 1 191 ? 12.969 -43.875 -21.5 1 86.25 191 GLY A C 1
ATOM 1411 O O . GLY A 1 191 ? 13.5 -44.938 -21.75 1 86.25 191 GLY A O 1
ATOM 1412 N N . GLY A 1 192 ? 12.492 -43.094 -22.375 1 82.88 192 GLY A N 1
ATOM 1413 C CA . GLY A 1 192 ? 12.891 -43.25 -23.766 1 82.88 192 GLY A CA 1
ATOM 1414 C C . GLY A 1 192 ? 11.953 -44.156 -24.547 1 82.88 192 GLY A C 1
ATOM 1415 O O . GLY A 1 192 ? 12.094 -44.312 -25.75 1 82.88 192 GLY A O 1
ATOM 1416 N N . LYS A 1 193 ? 11.047 -44.812 -23.844 1 86.56 193 LYS A N 1
ATOM 1417 C CA . LYS A 1 193 ? 10.102 -45.688 -24.516 1 86.56 193 LYS A CA 1
ATOM 1418 C C . LYS A 1 193 ? 8.836 -44.938 -24.922 1 86.56 193 LYS A C 1
ATOM 1420 O O . LYS A 1 193 ? 8.109 -44.438 -24.062 1 86.56 193 LYS A O 1
ATOM 1425 N N . SER A 1 194 ? 8.562 -44.844 -26.219 1 84.62 194 SER A N 1
ATOM 1426 C CA . SER A 1 194 ? 7.387 -44.156 -26.766 1 84.62 194 SER A CA 1
ATOM 1427 C C . SER A 1 194 ? 6.117 -44.969 -26.5 1 84.62 194 SER A C 1
ATOM 1429 O O . SER A 1 194 ? 6.074 -46.188 -26.75 1 84.62 194 SER A O 1
ATOM 1431 N N . GLN A 1 195 ? 5.098 -44.281 -25.922 1 85.5 195 GLN A N 1
ATOM 1432 C CA . GLN A 1 195 ? 3.809 -44.969 -25.766 1 85.5 195 GLN A CA 1
ATOM 1433 C C . GLN A 1 195 ? 3.152 -45.188 -27.125 1 85.5 195 GLN A C 1
ATOM 1435 O O . GLN A 1 195 ? 2.611 -46.281 -27.375 1 85.5 195 GLN A O 1
ATOM 1440 N N . MET A 1 196 ? 3.232 -44.25 -28.031 1 79.44 196 MET A N 1
ATOM 1441 C CA . MET A 1 196 ? 2.514 -44.281 -29.312 1 79.44 196 MET A CA 1
ATOM 1442 C C . MET A 1 196 ? 3.201 -45.219 -30.297 1 79.44 196 MET A C 1
ATOM 1444 O O . MET A 1 196 ? 2.553 -45.781 -31.172 1 79.44 196 MET A O 1
ATOM 1448 N N . HIS A 1 197 ? 4.543 -45.344 -30.172 1 84.62 197 HIS A N 1
ATOM 1449 C CA . HIS A 1 197 ? 5.266 -46 -31.266 1 84.62 197 HIS A CA 1
ATOM 1450 C C . HIS A 1 197 ? 6.168 -47.125 -30.734 1 84.62 197 HIS A C 1
ATOM 1452 O O . HIS A 1 197 ? 7.07 -47.562 -31.453 1 84.62 197 HIS A O 1
ATOM 1458 N N . HIS A 1 198 ? 6.004 -47.688 -29.531 1 86.31 198 HIS A N 1
ATOM 1459 C CA . HIS A 1 198 ? 6.891 -48.75 -29.062 1 86.31 198 HIS A CA 1
ATOM 1460 C C . HIS A 1 198 ? 6.465 -50.094 -29.609 1 86.31 198 HIS A C 1
ATOM 1462 O O . HIS A 1 198 ? 5.336 -50.281 -30.078 1 86.31 198 HIS A O 1
ATOM 1468 N N . THR A 1 199 ? 7.523 -51.125 -29.719 1 87.81 199 THR A N 1
ATOM 1469 C CA . THR A 1 199 ? 7.305 -52.5 -30.094 1 87.81 199 THR A CA 1
ATOM 1470 C C . THR A 1 199 ? 7.816 -53.469 -29.016 1 87.81 199 THR A C 1
ATOM 1472 O O . THR A 1 199 ? 8.406 -53 -28.031 1 87.81 199 THR A O 1
ATOM 1475 N N . HIS A 1 200 ? 7.391 -54.781 -29.125 1 88.75 200 HIS A N 1
ATOM 1476 C CA . HIS A 1 200 ? 7.887 -55.812 -28.234 1 88.75 200 HIS A CA 1
ATOM 1477 C C . HIS A 1 200 ? 8.539 -56.969 -29.016 1 88.75 200 HIS A C 1
ATOM 1479 O O . HIS A 1 200 ? 8.109 -57.281 -30.109 1 88.75 200 HIS A O 1
ATOM 1485 N N . PRO A 1 201 ? 9.641 -57.562 -28.391 1 82.31 201 PRO A N 1
ATOM 1486 C CA . PRO A 1 201 ? 9.969 -58.906 -28.906 1 82.31 201 PRO A CA 1
ATOM 1487 C C . PRO A 1 201 ? 8.789 -59.875 -28.812 1 82.31 201 PRO A C 1
ATOM 1489 O O . PRO A 1 201 ? 8.148 -59.969 -27.766 1 82.31 201 PRO A O 1
ATOM 1492 N N . GLY A 1 202 ? 8.453 -60.562 -29.953 1 80.62 202 GLY A N 1
ATOM 1493 C CA . GLY A 1 202 ? 7.332 -61.469 -29.984 1 80.62 202 GLY A CA 1
ATOM 1494 C C . GLY A 1 202 ? 7.594 -62.75 -29.203 1 80.62 202 GLY A C 1
ATOM 1495 O O . GLY A 1 202 ? 8.742 -63.062 -28.859 1 80.62 202 GLY A O 1
ATOM 1496 N N . ASP A 1 203 ? 6.5 -63.406 -28.781 1 80.69 203 ASP A N 1
ATOM 1497 C CA . ASP A 1 203 ? 6.645 -64.625 -28 1 80.69 203 ASP A CA 1
ATOM 1498 C C . ASP A 1 203 ? 7.16 -65.812 -28.859 1 80.69 203 ASP A C 1
ATOM 1500 O O . ASP A 1 203 ? 7.512 -66.875 -28.344 1 80.69 203 ASP A O 1
ATOM 1504 N N . SER A 1 204 ? 7.164 -65.812 -30.078 1 78.69 204 SER A N 1
ATOM 1505 C CA . SER A 1 204 ? 7.645 -66.875 -30.969 1 78.69 204 SER A CA 1
ATOM 1506 C C . SER A 1 204 ? 8.82 -66.375 -31.812 1 78.69 204 SER A C 1
ATOM 1508 O O . SER A 1 204 ? 9.023 -66.875 -32.938 1 78.69 204 SER A O 1
ATOM 1510 N N . GLY A 1 205 ? 9.391 -65.438 -31.344 1 74.19 205 GLY A N 1
ATOM 1511 C CA . GLY A 1 205 ? 10.391 -64.875 -32.188 1 74.19 205 GLY A CA 1
ATOM 1512 C C . GLY A 1 205 ? 9.852 -63.688 -33.031 1 74.19 205 GLY A C 1
ATOM 1513 O O . GLY A 1 205 ? 8.641 -63.438 -33 1 74.19 205 GLY A O 1
ATOM 1514 N N . GLY A 1 206 ? 10.469 -62.594 -33.312 1 83.56 206 GLY A N 1
ATOM 1515 C CA . GLY A 1 206 ? 10.133 -61.406 -34.094 1 83.56 206 GLY A CA 1
ATOM 1516 C C . GLY A 1 206 ? 9.852 -60.188 -33.219 1 83.56 206 GLY A C 1
ATOM 1517 O O . GLY A 1 206 ? 10.227 -60.156 -32.031 1 83.56 206 GLY A O 1
ATOM 1518 N N . THR A 1 207 ? 9.32 -59.188 -33.906 1 85.62 207 THR A N 1
ATOM 1519 C CA . THR A 1 207 ? 9 -57.938 -33.25 1 85.62 207 THR A CA 1
ATOM 1520 C C . THR A 1 207 ? 7.535 -57.562 -33.469 1 85.62 207 THR A C 1
ATOM 1522 O O . THR A 1 207 ? 6.996 -57.75 -34.562 1 85.62 207 THR A O 1
ATOM 1525 N N . THR A 1 208 ? 6.746 -57.25 -32.312 1 83.38 208 THR A N 1
ATOM 1526 C CA . THR A 1 208 ? 5.348 -56.875 -32.438 1 83.38 208 THR A CA 1
ATOM 1527 C C . THR A 1 208 ? 5.215 -55.594 -33.25 1 83.38 208 THR A C 1
ATOM 1529 O O . THR A 1 208 ? 6.199 -54.875 -33.469 1 83.38 208 THR A O 1
ATOM 1532 N N . GLY A 1 209 ? 3.943 -55.281 -33.844 1 78 209 GLY A N 1
ATOM 1533 C CA . GLY A 1 209 ? 3.637 -53.969 -34.375 1 78 209 GLY A CA 1
ATOM 1534 C C . GLY A 1 209 ? 3.482 -52.938 -33.281 1 78 209 GLY A C 1
ATOM 1535 O O . GLY A 1 209 ? 3.549 -53.25 -32.094 1 78 209 GLY A O 1
ATOM 1536 N N . GLU A 1 210 ? 3.26 -51.625 -33.781 1 82.06 210 GLU A N 1
ATOM 1537 C CA . GLU A 1 210 ? 3.029 -50.531 -32.844 1 82.06 210 GLU A CA 1
ATOM 1538 C C . GLU A 1 210 ? 1.624 -50.594 -32.25 1 82.06 210 GLU A C 1
ATOM 1540 O O . GLU A 1 210 ? 0.748 -51.281 -32.781 1 82.06 210 GLU A O 1
ATOM 1545 N N . PRO A 1 211 ? 1.439 -49.938 -31.016 1 79.5 211 PRO A N 1
ATOM 1546 C CA . PRO A 1 211 ? 0.106 -49.875 -30.406 1 79.5 211 PRO A CA 1
ATOM 1547 C C . PRO A 1 211 ? -0.95 -49.312 -31.344 1 79.5 211 PRO A C 1
ATOM 1549 O O . PRO A 1 211 ? -0.667 -48.375 -32.125 1 79.5 211 PRO A O 1
ATOM 1552 N N . GLN A 1 212 ? -2.025 -50.125 -31.469 1 67.88 212 GLN A N 1
ATOM 1553 C CA . GLN A 1 212 ? -3.146 -49.594 -32.25 1 67.88 212 GLN A CA 1
ATOM 1554 C C . GLN A 1 212 ? -4.027 -48.688 -31.375 1 67.88 212 GLN A C 1
ATOM 1556 O O . GLN A 1 212 ? -4.164 -48.906 -30.172 1 67.88 212 GLN A O 1
ATOM 1561 N N . MET B 1 1 ? -13.875 60.375 32.594 1 60.28 1 MET B N 1
ATOM 1562 C CA . MET B 1 1 ? -13.703 58.938 32.312 1 60.28 1 MET B CA 1
ATOM 1563 C C . MET B 1 1 ? -12.609 58.344 33.188 1 60.28 1 MET B C 1
ATOM 1565 O O . MET B 1 1 ? -11.531 58.938 33.344 1 60.28 1 MET B O 1
ATOM 1569 N N . ASP B 1 2 ? -12.93 57.344 34.156 1 83.25 2 ASP B N 1
ATOM 1570 C CA . ASP B 1 2 ? -12.07 56.625 35.062 1 83.25 2 ASP B CA 1
ATOM 1571 C C . ASP B 1 2 ? -10.883 56 34.344 1 83.25 2 ASP B C 1
ATOM 1573 O O . ASP B 1 2 ? -11.023 55.531 33.219 1 83.25 2 ASP B O 1
ATOM 1577 N N . LEU B 1 3 ? -9.734 56.562 34.656 1 87.88 3 LEU B N 1
ATOM 1578 C CA . LEU B 1 3 ? -8.477 56.156 34.062 1 87.88 3 LEU B CA 1
ATOM 1579 C C . LEU B 1 3 ? -8.438 54.625 33.906 1 87.88 3 LEU B C 1
ATOM 1581 O O . LEU B 1 3 ? -7.965 54.125 32.875 1 87.88 3 LEU B O 1
ATOM 1585 N N . ALA B 1 4 ? -8.953 53.969 34.812 1 89.5 4 ALA B N 1
ATOM 1586 C CA . ALA B 1 4 ? -8.992 52.5 34.75 1 89.5 4 ALA B CA 1
ATOM 1587 C C . ALA B 1 4 ? -9.852 52.031 33.594 1 89.5 4 ALA B C 1
ATOM 1589 O O . ALA B 1 4 ? -9.469 51.125 32.844 1 89.5 4 ALA B O 1
ATOM 1590 N N . ALA B 1 5 ? -10.938 52.688 33.406 1 91.12 5 ALA B N 1
ATOM 1591 C CA . ALA B 1 5 ? -11.852 52.344 32.312 1 91.12 5 ALA B CA 1
ATOM 1592 C C . ALA B 1 5 ? -11.211 52.594 30.953 1 91.12 5 ALA B C 1
ATOM 1594 O O . ALA B 1 5 ? -11.391 51.812 30.016 1 91.12 5 ALA B O 1
ATOM 1595 N N . MET B 1 6 ? -10.5 53.688 30.844 1 91.06 6 MET B N 1
ATOM 1596 C CA . MET B 1 6 ? -9.805 54.031 29.609 1 91.06 6 MET B CA 1
ATOM 1597 C C . MET B 1 6 ? -8.742 53 29.281 1 91.06 6 MET B C 1
ATOM 1599 O O . MET B 1 6 ? -8.609 52.594 28.125 1 91.06 6 MET B O 1
ATOM 1603 N N . ILE B 1 7 ? -7.949 52.625 30.281 1 91.62 7 ILE B N 1
ATOM 1604 C CA . ILE B 1 7 ? -6.895 51.625 30.094 1 91.62 7 ILE B CA 1
ATOM 1605 C C . ILE B 1 7 ? -7.504 50.281 29.641 1 91.62 7 ILE B C 1
ATOM 1607 O O . ILE B 1 7 ? -7.047 49.688 28.672 1 91.62 7 ILE B O 1
ATOM 1611 N N . ASP B 1 8 ? -8.547 49.875 30.312 1 91.88 8 ASP B N 1
ATOM 1612 C CA . ASP B 1 8 ? -9.188 48.625 29.984 1 91.88 8 ASP B CA 1
ATOM 1613 C C . ASP B 1 8 ? -9.719 48.625 28.562 1 91.88 8 ASP B C 1
ATOM 1615 O O . ASP B 1 8 ? -9.586 47.625 27.844 1 91.88 8 ASP B O 1
ATOM 1619 N N . GLU B 1 9 ? -10.312 49.75 28.188 1 92.62 9 GLU B N 1
ATOM 1620 C CA . GLU B 1 9 ? -10.852 49.844 26.828 1 92.62 9 GLU B CA 1
ATOM 1621 C C . GLU B 1 9 ? -9.75 49.75 25.781 1 92.62 9 GLU B C 1
ATOM 1623 O O . GLU B 1 9 ? -9.922 49.094 24.766 1 92.62 9 GLU B O 1
ATOM 1628 N N . ARG B 1 10 ? -8.648 50.344 26 1 91.06 10 ARG B N 1
ATOM 1629 C CA . ARG B 1 10 ? -7.535 50.312 25.062 1 91.06 10 ARG B CA 1
ATOM 1630 C C . ARG B 1 10 ? -6.906 48.938 24.984 1 91.06 10 ARG B C 1
ATOM 1632 O O . ARG B 1 10 ? -6.492 48.469 23.922 1 91.06 10 ARG B O 1
ATOM 1639 N N . ILE B 1 11 ? -6.797 48.188 26.062 1 90.31 11 ILE B N 1
ATOM 1640 C CA . ILE B 1 11 ? -6.301 46.812 26.094 1 90.31 11 ILE B CA 1
ATOM 1641 C C . ILE B 1 11 ? -7.227 45.938 25.281 1 90.31 11 ILE B C 1
ATOM 1643 O O . ILE B 1 11 ? -6.77 45.125 24.453 1 90.31 11 ILE B O 1
ATOM 1647 N N . ARG B 1 12 ? -8.508 46.094 25.562 1 90 12 ARG B N 1
ATOM 1648 C CA . ARG B 1 12 ? -9.484 45.281 24.844 1 90 12 ARG B CA 1
ATOM 1649 C C . ARG B 1 12 ? -9.367 45.5 23.328 1 90 12 ARG B C 1
ATOM 1651 O O . ARG B 1 12 ? -9.438 44.531 22.562 1 90 12 ARG B O 1
ATOM 1658 N N . ARG B 1 13 ? -9.18 46.75 22.969 1 86.81 13 ARG B N 1
ATOM 1659 C CA . ARG B 1 13 ? -9.039 47.062 21.547 1 86.81 13 ARG B CA 1
ATOM 1660 C C . ARG B 1 13 ? -7.809 46.406 20.953 1 86.81 13 ARG B C 1
ATOM 1662 O O . ARG B 1 13 ? -7.863 45.844 19.844 1 86.81 13 ARG B O 1
ATOM 1669 N N . ALA B 1 14 ? -6.695 46.438 21.641 1 85.62 14 ALA B N 1
ATOM 1670 C CA . ALA B 1 14 ? -5.449 45.844 21.156 1 85.62 14 ALA B CA 1
ATOM 1671 C C . ALA B 1 14 ? -5.562 44.312 21.047 1 85.62 14 ALA B C 1
ATOM 1673 O O . ALA B 1 14 ? -5.078 43.719 20.094 1 85.62 14 ALA B O 1
ATOM 1674 N N . LEU B 1 15 ? -6.16 43.719 21.969 1 83.62 15 LEU B N 1
ATOM 1675 C CA . LEU B 1 15 ? -6.281 42.25 21.969 1 83.62 15 LEU B CA 1
ATOM 1676 C C . LEU B 1 15 ? -7.223 41.781 20.875 1 83.62 15 LEU B C 1
ATOM 1678 O O . LEU B 1 15 ? -7.047 40.688 20.328 1 83.62 15 LEU B O 1
ATOM 1682 N N . ARG B 1 16 ? -8.164 42.688 20.578 1 80.06 16 ARG B N 1
ATOM 1683 C CA . ARG B 1 16 ? -9.094 42.344 19.5 1 80.06 16 ARG B CA 1
ATOM 1684 C C . ARG B 1 16 ? -8.375 42.312 18.156 1 80.06 16 ARG B C 1
ATOM 1686 O O . ARG B 1 16 ? -8.836 41.656 17.219 1 80.06 16 ARG B O 1
ATOM 1693 N N . ALA B 1 17 ? -7.195 43.062 18.094 1 78.25 17 ALA B N 1
ATOM 1694 C CA . ALA B 1 17 ? -6.441 43.094 16.844 1 78.25 17 ALA B CA 1
ATOM 1695 C C . ALA B 1 17 ? -5.633 41.812 16.641 1 78.25 17 ALA B C 1
ATOM 1697 O O . ALA B 1 17 ? -5.184 41.531 15.531 1 78.25 17 ALA B O 1
ATOM 1698 N N . LEU B 1 18 ? -5.512 41.031 17.688 1 79.44 18 LEU B N 1
ATOM 1699 C CA . LEU B 1 18 ? -4.812 39.75 17.578 1 79.44 18 LEU B CA 1
ATOM 1700 C C . LEU B 1 18 ? -5.762 38.656 17.141 1 79.44 18 LEU B C 1
ATOM 1702 O O . LEU B 1 18 ? -6.754 38.375 17.828 1 79.44 18 LEU B O 1
ATOM 1706 N N . ARG B 1 19 ? -5.453 38.156 16.031 1 81.12 19 ARG B N 1
ATOM 1707 C CA . ARG B 1 19 ? -6.301 37.094 15.547 1 81.12 19 ARG B CA 1
ATOM 1708 C C . ARG B 1 19 ? -5.836 35.75 16.078 1 81.12 19 ARG B C 1
ATOM 1710 O O . ARG B 1 19 ? -4.684 35.344 15.883 1 81.12 19 ARG B O 1
ATOM 1717 N N . LEU B 1 20 ? -6.715 35.094 16.766 1 83.38 20 LEU B N 1
ATOM 1718 C CA . LEU B 1 20 ? -6.445 33.812 17.359 1 83.38 20 LEU B CA 1
ATOM 1719 C C . LEU B 1 20 ? -6.914 32.688 16.453 1 83.38 20 LEU B C 1
ATOM 1721 O O . LEU B 1 20 ? -7.695 32.906 15.523 1 83.38 20 LEU B O 1
ATOM 1725 N N . PRO B 1 21 ? -6.336 31.516 16.641 1 87.44 21 PRO B N 1
ATOM 1726 C CA . PRO B 1 21 ? -6.816 30.375 15.867 1 87.44 21 PRO B CA 1
ATOM 1727 C C . PRO B 1 21 ? -8.328 30.172 15.969 1 87.44 21 PRO B C 1
ATOM 1729 O O . PRO B 1 21 ? -8.922 30.484 17.016 1 87.44 21 PRO B O 1
ATOM 1732 N N . TYR B 1 22 ? -8.938 29.719 14.914 1 89.12 22 TYR B N 1
ATOM 1733 C CA . TYR B 1 22 ? -10.383 29.516 14.914 1 89.12 22 TYR B CA 1
ATOM 1734 C C . TYR B 1 22 ? -10.766 28.297 14.078 1 89.12 22 TYR B C 1
ATOM 1736 O O . TYR B 1 22 ? -9.938 27.766 13.336 1 89.12 22 TYR B O 1
ATOM 1744 N N . ARG B 1 23 ? -12.016 27.875 14.289 1 91.12 23 ARG B N 1
ATOM 1745 C CA . ARG B 1 23 ? -12.578 26.781 13.508 1 91.12 23 ARG B CA 1
ATOM 1746 C C . ARG B 1 23 ? -13.328 27.297 12.289 1 91.12 23 ARG B C 1
ATOM 1748 O O . ARG B 1 23 ? -13.914 28.375 12.328 1 91.12 23 ARG B O 1
ATOM 1755 N N . ALA B 1 24 ? -13.242 26.578 11.195 1 93.62 24 ALA B N 1
ATOM 1756 C CA . ALA B 1 24 ? -14.023 26.859 9.992 1 93.62 24 ALA B CA 1
ATOM 1757 C C . ALA B 1 24 ? -14.523 25.578 9.344 1 93.62 24 ALA B C 1
ATOM 1759 O O . ALA B 1 24 ? -14.086 24.484 9.695 1 93.62 24 ALA B O 1
ATOM 1760 N N . ARG B 1 25 ? -15.523 25.75 8.578 1 94.88 25 ARG B N 1
ATOM 1761 C CA . ARG B 1 25 ? -16.047 24.656 7.77 1 94.88 25 ARG B CA 1
ATOM 1762 C C . ARG B 1 25 ? -15.656 24.812 6.305 1 94.88 25 ARG B C 1
ATOM 1764 O O . ARG B 1 25 ? -15.844 25.875 5.715 1 94.88 25 ARG B O 1
ATOM 1771 N N . LEU B 1 26 ? -15.148 23.766 5.73 1 95.12 26 LEU B N 1
ATOM 1772 C CA . LEU B 1 26 ? -14.617 23.828 4.371 1 95.12 26 LEU B CA 1
ATOM 1773 C C . LEU B 1 26 ? -15.75 23.906 3.354 1 95.12 26 LEU B C 1
ATOM 1775 O O . LEU B 1 26 ? -16.641 23.047 3.324 1 95.12 26 LEU B O 1
ATOM 1779 N N . SER B 1 27 ? -15.688 24.844 2.541 1 94.12 27 SER B N 1
ATOM 1780 C CA . SER B 1 27 ? -16.672 24.969 1.464 1 94.12 27 SER B CA 1
ATOM 1781 C C . SER B 1 27 ? -16.062 24.562 0.123 1 94.12 27 SER B C 1
ATOM 1783 O O . SER B 1 27 ? -16.766 23.984 -0.723 1 94.12 27 SER B O 1
ATOM 1785 N N . ALA B 1 28 ? -14.828 24.844 -0.042 1 93.44 28 ALA B N 1
ATOM 1786 C CA . ALA B 1 28 ? -14.172 24.484 -1.293 1 93.44 28 ALA B CA 1
ATOM 1787 C C . ALA B 1 28 ? -12.672 24.266 -1.079 1 93.44 28 ALA B C 1
ATOM 1789 O O . ALA B 1 28 ? -12.07 24.891 -0.202 1 93.44 28 ALA B O 1
ATOM 1790 N N . LEU B 1 29 ? -12.133 23.406 -1.883 1 93.62 29 LEU B N 1
ATOM 1791 C CA . LEU B 1 29 ? -10.703 23.109 -1.861 1 93.62 29 LEU B CA 1
ATOM 1792 C C . LEU B 1 29 ? -10.117 23.172 -3.268 1 93.62 29 LEU B C 1
ATOM 1794 O O . LEU B 1 29 ? -10.633 22.531 -4.188 1 93.62 29 LEU B O 1
ATOM 1798 N N . ASN B 1 30 ? -9.141 23.953 -3.463 1 92.12 30 ASN B N 1
ATOM 1799 C CA . ASN B 1 30 ? -8.375 23.969 -4.699 1 92.12 30 ASN B CA 1
ATOM 1800 C C . ASN B 1 30 ? -7.055 23.219 -4.555 1 92.12 30 ASN B C 1
ATOM 1802 O O . ASN B 1 30 ? -6.145 23.672 -3.867 1 92.12 30 ASN B O 1
ATOM 1806 N N . GLY B 1 31 ? -6.922 22.172 -5.211 1 88.25 31 GLY B N 1
ATOM 1807 C CA . GLY B 1 31 ? -5.75 21.328 -5.07 1 88.25 31 GLY B CA 1
ATOM 1808 C C . GLY B 1 31 ? -4.715 21.547 -6.156 1 88.25 31 GLY B C 1
ATOM 1809 O O . GLY B 1 31 ? -3.686 20.875 -6.191 1 88.25 31 GLY B O 1
ATOM 1810 N N . GLU B 1 32 ? -4.785 22.438 -7.023 1 85.94 32 GLU B N 1
ATOM 1811 C CA . GLU B 1 32 ? -3.939 22.609 -8.195 1 85.94 32 GLU B CA 1
ATOM 1812 C C . GLU B 1 32 ? -2.602 23.25 -7.82 1 85.94 32 GLU B C 1
ATOM 1814 O O . GLU B 1 32 ? -1.554 22.828 -8.328 1 85.94 32 GLU B O 1
ATOM 1819 N N . PRO B 1 33 ? -2.615 24.172 -6.957 1 86.69 33 PRO B N 1
ATOM 1820 C CA . PRO B 1 33 ? -1.336 24.781 -6.605 1 86.69 33 PRO B CA 1
ATOM 1821 C C . PRO B 1 33 ? -0.418 23.844 -5.824 1 86.69 33 PRO B C 1
ATOM 1823 O O . PRO B 1 33 ? -0.818 22.734 -5.48 1 86.69 33 PRO B O 1
ATOM 1826 N N . VAL B 1 34 ? 0.814 24.312 -5.598 1 83.75 34 VAL B N 1
ATOM 1827 C CA . VAL B 1 34 ? 1.83 23.547 -4.887 1 83.75 34 VAL B CA 1
ATOM 1828 C C . VAL B 1 34 ? 1.319 23.172 -3.498 1 83.75 34 VAL B C 1
ATOM 1830 O O . VAL B 1 34 ? 1.523 22.047 -3.035 1 83.75 34 VAL B O 1
ATOM 1833 N N . LEU B 1 35 ? 0.669 24.125 -2.898 1 87.81 35 LEU B N 1
ATOM 1834 C CA . LEU B 1 35 ? -0.082 23.859 -1.678 1 87.81 35 LEU B CA 1
ATOM 1835 C C . LEU B 1 35 ? -1.582 23.969 -1.927 1 87.81 35 LEU B C 1
ATOM 1837 O O . LEU B 1 35 ? -2.029 24.859 -2.65 1 87.81 35 LEU B O 1
ATOM 1841 N N . GLN B 1 36 ? -2.363 23.094 -1.306 1 90.12 36 GLN B N 1
ATOM 1842 C CA . GLN B 1 36 ? -3.812 23.203 -1.431 1 90.12 36 GLN B CA 1
ATOM 1843 C C . GLN B 1 36 ? -4.328 24.469 -0.776 1 90.12 36 GLN B C 1
ATOM 1845 O O . GLN B 1 36 ? -3.791 24.922 0.24 1 90.12 36 GLN B O 1
ATOM 1850 N N . LEU B 1 37 ? -5.352 25.031 -1.411 1 93.56 37 LEU B N 1
ATOM 1851 C CA . LEU B 1 37 ? -5.996 26.219 -0.887 1 93.56 37 LEU B CA 1
ATOM 1852 C C . LEU B 1 37 ? -7.434 25.938 -0.465 1 93.56 37 LEU B C 1
ATOM 1854 O O . LEU B 1 37 ? -8.219 25.406 -1.256 1 93.56 37 LEU B O 1
ATOM 1858 N N . ALA B 1 38 ? -7.754 26.312 0.743 1 94.31 38 ALA B N 1
ATOM 1859 C CA . ALA B 1 38 ? -9.078 26.031 1.293 1 94.31 38 ALA B CA 1
ATOM 1860 C C . ALA B 1 38 ? -9.906 27.312 1.396 1 94.31 38 ALA B C 1
ATOM 1862 O O . ALA B 1 38 ? -9.383 28.375 1.747 1 94.31 38 ALA B O 1
ATOM 1863 N N . GLN B 1 39 ? -11.086 27.203 0.997 1 94.25 39 GLN B N 1
ATOM 1864 C CA . GLN B 1 39 ? -12.125 28.172 1.332 1 94.25 39 GLN B CA 1
ATOM 1865 C C . GLN B 1 39 ? -13.055 27.641 2.418 1 94.25 39 GLN B C 1
ATOM 1867 O O . GLN B 1 39 ? -13.508 26.5 2.344 1 94.25 39 GLN B O 1
ATOM 1872 N N . GLY B 1 40 ? -13.18 28.406 3.465 1 93.81 40 GLY B N 1
ATOM 1873 C CA . GLY B 1 40 ? -14.016 27.938 4.562 1 93.81 40 GLY B CA 1
ATOM 1874 C C . GLY B 1 40 ? -14.812 29.047 5.223 1 93.81 40 GLY B C 1
ATOM 1875 O O . GLY B 1 40 ? -14.477 30.219 5.09 1 93.81 40 GLY B O 1
ATOM 1876 N N . GLU B 1 41 ? -15.805 28.641 5.895 1 92.75 41 GLU B N 1
ATOM 1877 C CA . GLU B 1 41 ? -16.656 29.547 6.664 1 92.75 41 GLU B CA 1
ATOM 1878 C C . GLU B 1 41 ? -16.469 29.344 8.164 1 92.75 41 GLU B C 1
ATOM 1880 O O . GLU B 1 41 ? -16.531 28.219 8.656 1 92.75 41 GLU B O 1
ATOM 1885 N N . ALA B 1 42 ? -16.078 30.484 8.766 1 89.88 42 ALA B N 1
ATOM 1886 C CA . ALA B 1 42 ? -15.93 30.453 10.219 1 89.88 42 ALA B CA 1
ATOM 1887 C C . ALA B 1 42 ? -17.125 31.094 10.914 1 89.88 42 ALA B C 1
ATOM 1889 O O . ALA B 1 42 ? -18.078 31.516 10.266 1 89.88 42 ALA B O 1
ATOM 1890 N N . LEU B 1 43 ? -17.016 30.969 12.273 1 76.94 43 LEU B N 1
ATOM 1891 C CA . LEU B 1 43 ? -18.078 31.594 13.055 1 76.94 43 LEU B CA 1
ATOM 1892 C C . LEU B 1 43 ? -18.031 33.125 12.914 1 76.94 43 LEU B C 1
ATOM 1894 O O . LEU B 1 43 ? -16.969 33.688 12.633 1 76.94 43 LEU B O 1
ATOM 1898 N N . ALA B 1 44 ? -19.156 33.812 13.109 1 77.38 44 ALA B N 1
ATOM 1899 C CA . ALA B 1 44 ? -19.359 35.25 13.156 1 77.38 44 ALA B CA 1
ATOM 1900 C C . ALA B 1 44 ? -19.094 35.875 11.789 1 77.38 44 ALA B C 1
ATOM 1902 O O . ALA B 1 44 ? -18.594 37 11.711 1 77.38 44 ALA B O 1
ATOM 1903 N N . GLY B 1 45 ? -19.109 35.062 10.805 1 77.25 45 GLY B N 1
ATOM 1904 C CA . GLY B 1 45 ? -19.062 35.625 9.461 1 77.25 45 GLY B CA 1
ATOM 1905 C C . GLY B 1 45 ? -17.641 35.688 8.898 1 77.25 45 GLY B C 1
ATOM 1906 O O . GLY B 1 45 ? -17.438 36.125 7.77 1 77.25 45 GLY B O 1
ATOM 1907 N N . GLU B 1 46 ? -16.641 35.25 9.719 1 78.31 46 GLU B N 1
ATOM 1908 C CA . GLU B 1 46 ? -15.281 35.188 9.195 1 78.31 46 GLU B CA 1
ATOM 1909 C C . GLU B 1 46 ? -15.133 34.094 8.164 1 78.31 46 GLU B C 1
ATOM 1911 O O . GLU B 1 46 ? -15.758 33.031 8.289 1 78.31 46 GLU B O 1
ATOM 1916 N N . GLN B 1 47 ? -14.414 34.531 7.004 1 85.5 47 GLN B N 1
ATOM 1917 C CA . GLN B 1 47 ? -14.188 33.562 5.938 1 85.5 47 GLN B CA 1
ATOM 1918 C C . GLN B 1 47 ? -12.695 33.281 5.754 1 85.5 47 GLN B C 1
ATOM 1920 O O . GLN B 1 47 ? -11.875 34.188 5.859 1 85.5 47 GLN B O 1
ATOM 1925 N N . ALA B 1 48 ? -12.383 32.062 5.77 1 86.38 48 ALA B N 1
ATOM 1926 C CA . ALA B 1 48 ? -11.07 31.688 5.246 1 86.38 48 ALA B CA 1
ATOM 1927 C C . ALA B 1 48 ? -11.07 31.688 3.721 1 86.38 48 ALA B C 1
ATOM 1929 O O . ALA B 1 48 ? -11.75 30.875 3.09 1 86.38 48 ALA B O 1
ATOM 1930 N N . GLN B 1 49 ? -10.367 32.688 3.195 1 88.38 49 GLN B N 1
ATOM 1931 C CA . GLN B 1 49 ? -10.336 32.812 1.741 1 88.38 49 GLN B CA 1
ATOM 1932 C C . GLN B 1 49 ? -8.984 32.375 1.184 1 88.38 49 GLN B C 1
ATOM 1934 O O . GLN B 1 49 ? -7.98 33.062 1.359 1 88.38 49 GLN B O 1
ATOM 1939 N N . ALA B 1 50 ? -9.008 31.219 0.538 1 90.19 50 ALA B N 1
ATOM 1940 C CA . ALA B 1 50 ? -7.832 30.688 -0.146 1 90.19 50 ALA B CA 1
ATOM 1941 C C . ALA B 1 50 ? -6.664 30.531 0.819 1 90.19 50 ALA B C 1
ATOM 1943 O O . ALA B 1 50 ? -5.551 30.984 0.541 1 90.19 50 ALA B O 1
ATOM 1944 N N . VAL B 1 51 ? -6.953 29.906 1.927 1 93 51 VAL B N 1
ATOM 1945 C CA . VAL B 1 51 ? -5.938 29.672 2.951 1 93 51 VAL B CA 1
ATOM 1946 C C . VAL B 1 51 ? -5.176 28.391 2.648 1 93 51 VAL B C 1
ATOM 1948 O O . VAL B 1 51 ? -5.777 27.375 2.289 1 93 51 VAL B O 1
ATOM 1951 N N . GLU B 1 52 ? -3.865 28.484 2.771 1 93.19 52 GLU B N 1
ATOM 1952 C CA . GLU B 1 52 ? -3.035 27.328 2.492 1 93.19 52 GLU B CA 1
ATOM 1953 C C . GLU B 1 52 ? -3.285 26.219 3.508 1 93.19 52 GLU B C 1
ATOM 1955 O O . GLU B 1 52 ? -3.451 26.484 4.699 1 93.19 52 GLU B O 1
ATOM 1960 N N . VAL B 1 53 ? -3.309 25 2.977 1 92.56 53 VAL B N 1
ATOM 1961 C CA . VAL B 1 53 ? -3.441 23.828 3.83 1 92.56 53 VAL B CA 1
ATOM 1962 C C . VAL B 1 53 ? -2.082 23.156 3.99 1 92.56 53 VAL B C 1
ATOM 1964 O O . VAL B 1 53 ? -1.448 22.781 3.002 1 92.56 53 VAL B O 1
ATOM 1967 N N . LEU B 1 54 ? -1.636 23.125 5.156 1 91.12 54 LEU B N 1
ATOM 1968 C CA . LEU B 1 54 ? -0.422 22.359 5.453 1 91.12 54 LEU B CA 1
ATOM 1969 C C . LEU B 1 54 ? -0.743 21.125 6.277 1 91.12 54 LEU B C 1
ATOM 1971 O O . LEU B 1 54 ? -1.437 21.203 7.293 1 91.12 54 LEU B O 1
ATOM 1975 N N . GLN B 1 55 ? -0.337 20.078 5.773 1 89 55 GLN B N 1
ATOM 1976 C CA . GLN B 1 55 ? -0.492 18.828 6.488 1 89 55 GLN B CA 1
ATOM 1977 C C . GLN B 1 55 ? 0.843 18.344 7.051 1 89 55 GLN B C 1
ATOM 1979 O O . GLN B 1 55 ? 1.519 19.078 7.773 1 89 55 GLN B O 1
ATOM 1984 N N . GLN B 1 56 ? 1.347 17.141 6.875 1 91.25 56 GLN B N 1
ATOM 1985 C CA . GLN B 1 56 ? 2.689 16.656 7.168 1 91.25 56 GLN B CA 1
ATOM 1986 C C . GLN B 1 56 ? 3.373 16.141 5.902 1 91.25 56 GLN B C 1
ATOM 1988 O O . GLN B 1 56 ? 2.744 15.477 5.074 1 91.25 56 GLN B O 1
ATOM 1993 N N . PHE B 1 57 ? 4.613 16.609 5.781 1 92.62 57 PHE B N 1
ATOM 1994 C CA . PHE B 1 57 ? 5.336 16.047 4.641 1 92.62 57 PHE B CA 1
ATOM 1995 C C . PHE B 1 57 ? 5.184 14.531 4.594 1 92.62 57 PHE B C 1
ATOM 1997 O O . PHE B 1 57 ? 5.344 13.852 5.613 1 92.62 57 PHE B O 1
ATOM 2004 N N . GLY B 1 58 ? 4.879 14.039 3.363 1 92.81 58 GLY B N 1
ATOM 2005 C CA . GLY B 1 58 ? 4.707 12.602 3.172 1 92.81 58 GLY B CA 1
ATOM 2006 C C . GLY B 1 58 ? 3.254 12.172 3.193 1 92.81 58 GLY B C 1
ATOM 2007 O O . GLY B 1 58 ? 2.943 11.008 2.912 1 92.81 58 GLY B O 1
ATOM 2008 N N . PHE B 1 59 ? 2.432 12.977 3.627 1 93.38 59 PHE B N 1
ATOM 2009 C CA . PHE B 1 59 ? 1.003 12.695 3.672 1 93.38 59 PHE B CA 1
ATOM 2010 C C . PHE B 1 59 ? 0.207 13.797 2.986 1 93.38 59 PHE B C 1
ATOM 2012 O O . PHE B 1 59 ? 0.441 14.984 3.232 1 93.38 59 PHE B O 1
ATOM 2019 N N . SER B 1 60 ? -0.65 13.414 2.031 1 92.12 60 SER B N 1
ATOM 2020 C CA . SER B 1 60 ? -1.549 14.352 1.371 1 92.12 60 SER B CA 1
ATOM 2021 C C . SER B 1 60 ? -2.967 13.797 1.292 1 92.12 60 SER B C 1
ATOM 2023 O O . SER B 1 60 ? -3.164 12.625 0.982 1 92.12 60 SER B O 1
ATOM 2025 N N . SER B 1 61 ? -3.914 14.617 1.626 1 93.06 61 SER B N 1
ATOM 2026 C CA . SER B 1 61 ? -5.316 14.227 1.494 1 93.06 61 SER B CA 1
ATOM 2027 C C . SER B 1 61 ? -6.113 15.289 0.737 1 93.06 61 SER B C 1
ATOM 2029 O O . SER B 1 61 ? -5.812 16.484 0.827 1 93.06 61 SER B O 1
ATOM 2031 N N . GLY B 1 62 ? -7.016 14.844 -0.128 1 94.5 62 GLY B N 1
ATOM 2032 C CA . GLY B 1 62 ? -8.039 15.719 -0.681 1 94.5 62 GLY B CA 1
ATOM 2033 C C . GLY B 1 62 ? -9.211 15.93 0.253 1 94.5 62 GLY B C 1
ATOM 2034 O O . GLY B 1 62 ? -10.164 15.148 0.242 1 94.5 62 GLY B O 1
ATOM 2035 N N . ILE B 1 63 ? -9.172 16.984 0.984 1 94.19 63 ILE B N 1
ATOM 2036 C CA . ILE B 1 63 ? -10.109 17.203 2.074 1 94.19 63 ILE B CA 1
ATOM 2037 C C . ILE B 1 63 ? -11.516 17.406 1.509 1 94.19 63 ILE B C 1
ATOM 2039 O O . ILE B 1 63 ? -11.742 18.297 0.688 1 94.19 63 ILE B O 1
ATOM 2043 N N . PRO B 1 64 ? -12.43 16.594 1.963 1 93.06 64 PRO B N 1
ATOM 2044 C CA . PRO B 1 64 ? -13.797 16.719 1.45 1 93.06 64 PRO B CA 1
ATOM 2045 C C . PRO B 1 64 ? -14.477 18.016 1.891 1 93.06 64 PRO B C 1
ATOM 2047 O O . PRO B 1 64 ? -14.148 18.562 2.945 1 93.06 64 PRO B O 1
ATOM 2050 N N . ALA B 1 65 ? -15.414 18.406 1.121 1 93.12 65 ALA B N 1
ATOM 2051 C CA . ALA B 1 65 ? -16.25 19.531 1.506 1 93.12 65 ALA B CA 1
ATOM 2052 C C . ALA B 1 65 ? -16.938 19.281 2.846 1 93.12 65 ALA B C 1
ATOM 2054 O O . ALA B 1 65 ? -17.172 18.125 3.219 1 93.12 65 ALA B O 1
ATOM 2055 N N . ASP B 1 66 ? -17.109 20.328 3.615 1 94.06 66 ASP B N 1
ATOM 2056 C CA . ASP B 1 66 ? -17.812 20.344 4.895 1 94.06 66 ASP B CA 1
ATOM 2057 C C . ASP B 1 66 ? -16.922 19.828 6.016 1 94.06 66 ASP B C 1
ATOM 2059 O O . ASP B 1 66 ? -17.375 19.641 7.145 1 94.06 66 ASP B O 1
ATOM 2063 N N . SER B 1 67 ? -15.75 19.547 5.676 1 94.62 67 SER B N 1
ATOM 2064 C CA . SER B 1 67 ? -14.812 19.172 6.727 1 94.62 67 SER B CA 1
ATOM 2065 C C . SER B 1 67 ? -14.586 20.328 7.703 1 94.62 67 SER B C 1
ATOM 2067 O O . SER B 1 67 ? -14.688 21.484 7.324 1 94.62 67 SER B O 1
ATOM 2069 N N . GLN B 1 68 ? -14.273 19.984 8.898 1 93.5 68 GLN B N 1
ATOM 2070 C CA . GLN B 1 68 ? -13.82 20.953 9.898 1 93.5 68 GLN B CA 1
ATOM 2071 C C . GLN B 1 68 ? -12.344 21.297 9.703 1 93.5 68 GLN B C 1
ATOM 2073 O O . GLN B 1 68 ? -11.531 20.406 9.438 1 93.5 68 GLN B O 1
ATOM 2078 N N . LEU B 1 69 ? -12.109 22.594 9.797 1 94.56 69 LEU B N 1
ATOM 2079 C CA . LEU B 1 69 ? -10.742 23.094 9.664 1 94.56 69 LEU B CA 1
ATOM 2080 C C . LEU B 1 69 ? -10.312 23.828 10.93 1 94.56 69 LEU B C 1
ATOM 2082 O O . LEU B 1 69 ? -11.117 24.516 11.562 1 94.56 69 LEU B O 1
ATOM 2086 N N . ILE B 1 70 ? -9.047 23.703 11.352 1 92.56 70 ILE B N 1
ATOM 2087 C CA . ILE B 1 70 ? -8.406 24.594 12.297 1 92.56 70 ILE B CA 1
ATOM 2088 C C . ILE B 1 70 ? -7.504 25.578 11.555 1 92.56 70 ILE B C 1
ATOM 2090 O O . ILE B 1 70 ? -6.527 25.172 10.922 1 92.56 70 ILE B O 1
ATOM 2094 N N . VAL B 1 71 ? -7.891 26.844 11.633 1 92.19 71 VAL B N 1
ATOM 2095 C CA . VAL B 1 71 ? -7.172 27.906 10.938 1 92.19 71 VAL B CA 1
ATOM 2096 C C . VAL B 1 71 ? -6.273 28.656 11.922 1 92.19 71 VAL B C 1
ATOM 2098 O O . VAL B 1 71 ? -6.734 29.094 12.969 1 92.19 71 VAL B O 1
ATOM 2101 N N . LEU B 1 72 ? -5.059 28.719 11.578 1 92.25 72 LEU B N 1
ATOM 2102 C CA . LEU B 1 72 ? -4.055 29.375 12.406 1 92.25 72 LEU B CA 1
ATOM 2103 C C . LEU B 1 72 ? -3.562 30.656 11.75 1 92.25 72 LEU B C 1
ATOM 2105 O O . LEU B 1 72 ? -2.846 30.625 10.75 1 92.25 72 LEU B O 1
ATOM 2109 N N . PRO B 1 73 ? -4.016 31.875 12.273 1 89.38 73 PRO B N 1
ATOM 2110 C CA . PRO B 1 73 ? -3.41 33.125 11.789 1 89.38 73 PRO B CA 1
ATOM 2111 C C . PRO B 1 73 ? -1.919 33.188 12.102 1 89.38 73 PRO B C 1
ATOM 2113 O O . PRO B 1 73 ? -1.495 32.875 13.211 1 89.38 73 PRO B O 1
ATOM 2116 N N . LEU B 1 74 ? -1.185 33.562 11.094 1 86.88 74 LEU B N 1
ATOM 2117 C CA . LEU B 1 74 ? 0.254 33.719 11.273 1 86.88 74 LEU B CA 1
ATOM 2118 C C . LEU B 1 74 ? 0.607 35.156 11.586 1 86.88 74 LEU B C 1
ATOM 2120 O O . LEU B 1 74 ? 0.029 36.094 11.008 1 86.88 74 LEU B O 1
ATOM 2124 N N . ALA B 1 75 ? 1.555 35.344 12.469 1 76.56 75 ALA B N 1
ATOM 2125 C CA . ALA B 1 75 ? 2.014 36.656 12.898 1 76.56 75 ALA B CA 1
ATOM 2126 C C . ALA B 1 75 ? 0.842 37.531 13.328 1 76.56 75 ALA B C 1
ATOM 2128 O O . ALA B 1 75 ? 0.896 38.75 13.203 1 76.56 75 ALA B O 1
ATOM 2129 N N . GLY B 1 76 ? -0.293 36.906 13.672 1 68.62 76 GLY B N 1
ATOM 2130 C CA . GLY B 1 76 ? -1.448 37.625 14.188 1 68.62 76 GLY B CA 1
ATOM 2131 C C . GLY B 1 76 ? -2.26 38.312 13.102 1 68.62 76 GLY B C 1
ATOM 2132 O O . GLY B 1 76 ? -3.092 39.188 13.398 1 68.62 76 GLY B O 1
ATOM 2133 N N . ARG B 1 77 ? -1.894 38.031 11.805 1 70.88 77 ARG B N 1
ATOM 2134 C CA . ARG B 1 77 ? -2.6 38.688 10.695 1 70.88 77 ARG B CA 1
ATOM 2135 C C . ARG B 1 77 ? -3.426 37.656 9.922 1 70.88 77 ARG B C 1
ATOM 2137 O O . ARG B 1 77 ? -2.951 36.562 9.625 1 70.88 77 ARG B O 1
ATOM 2144 N N . SER B 1 78 ? -4.668 38 9.805 1 59.41 78 SER B N 1
ATOM 2145 C CA . SER B 1 78 ? -5.598 37.125 9.117 1 59.41 78 SER B CA 1
ATOM 2146 C C . SER B 1 78 ? -5.18 36.875 7.672 1 59.41 78 SER B C 1
ATOM 2148 O O . SER B 1 78 ? -5.465 35.812 7.102 1 59.41 78 SER B O 1
ATOM 2150 N N . SER B 1 79 ? -4.461 37.906 7.227 1 70.44 79 SER B N 1
ATOM 2151 C CA . SER B 1 79 ? -4.113 37.812 5.812 1 70.44 79 SER B CA 1
ATOM 2152 C C . SER B 1 79 ? -3.102 36.719 5.562 1 70.44 79 SER B C 1
ATOM 2154 O O . SER B 1 79 ? -2.936 36.25 4.426 1 70.44 79 SER B O 1
ATOM 2156 N N . ALA B 1 80 ? -2.561 36.344 6.719 1 82.38 80 ALA B N 1
ATOM 2157 C CA . ALA B 1 80 ? -1.641 35.219 6.598 1 82.38 80 ALA B CA 1
ATOM 2158 C C . ALA B 1 80 ? -2.068 34.062 7.5 1 82.38 80 ALA B C 1
ATOM 2160 O O . ALA B 1 80 ? -1.987 34.156 8.727 1 82.38 80 ALA B O 1
ATOM 2161 N N . SER B 1 81 ? -2.938 33.219 7.062 1 89.5 81 SER B N 1
ATOM 2162 C CA . SER B 1 81 ? -3.379 32.062 7.848 1 89.5 81 SER B CA 1
ATOM 2163 C C . SER B 1 81 ? -3.086 30.75 7.129 1 89.5 81 SER B C 1
ATOM 2165 O O . SER B 1 81 ? -2.848 30.75 5.918 1 89.5 81 SER B O 1
ATOM 2167 N N . VAL B 1 82 ? -3.016 29.734 7.934 1 93.38 82 VAL B N 1
ATOM 2168 C CA . VAL B 1 82 ? -2.877 28.391 7.383 1 93.38 82 VAL B CA 1
ATOM 2169 C C . VAL B 1 82 ? -3.852 27.438 8.078 1 93.38 82 VAL B C 1
ATOM 2171 O O . VAL B 1 82 ? -4.246 27.672 9.227 1 93.38 82 VAL B O 1
ATOM 2174 N N . VAL B 1 83 ? -4.27 26.453 7.312 1 93.69 83 VAL B N 1
ATOM 2175 C CA . VAL B 1 83 ? -4.988 25.344 7.922 1 93.69 83 VAL B CA 1
ATOM 2176 C C . VAL B 1 83 ? -3.992 24.281 8.406 1 93.69 83 VAL B C 1
ATOM 2178 O O . VAL B 1 83 ? -3.133 23.844 7.645 1 93.69 83 VAL B O 1
ATOM 2181 N N . ILE B 1 84 ? -4.145 23.797 9.672 1 93.06 84 ILE B N 1
ATOM 2182 C CA . ILE B 1 84 ? -3.125 22.906 10.219 1 93.06 84 ILE B CA 1
ATOM 2183 C C . ILE B 1 84 ? -3.76 21.578 10.609 1 93.06 84 ILE B C 1
ATOM 2185 O O . ILE B 1 84 ? -3.055 20.609 10.906 1 93.06 84 ILE B O 1
ATOM 2189 N N . ALA B 1 85 ? -5.062 21.531 10.648 1 90.81 85 ALA B N 1
ATOM 2190 C CA . ALA B 1 85 ? -5.762 20.281 10.977 1 90.81 85 ALA B CA 1
ATOM 2191 C C . ALA B 1 85 ? -7.121 20.234 10.289 1 90.81 85 ALA B C 1
ATOM 2193 O O . ALA B 1 85 ? -7.781 21.25 10.117 1 90.81 85 ALA B O 1
ATOM 2194 N N . THR B 1 86 ? -7.438 19.109 9.883 1 93.12 86 THR B N 1
ATOM 2195 C CA . THR B 1 86 ? -8.711 18.875 9.219 1 93.12 86 THR B CA 1
ATOM 2196 C C . THR B 1 86 ? -9.328 17.547 9.688 1 93.12 86 THR B C 1
ATOM 2198 O O . THR B 1 86 ? -8.609 16.609 10.023 1 93.12 86 THR B O 1
ATOM 2201 N N . GLU B 1 87 ? -10.734 17.578 9.805 1 89.62 87 GLU B N 1
ATOM 2202 C CA . GLU B 1 87 ? -11.461 16.359 10.148 1 89.62 87 GLU B CA 1
ATOM 2203 C C . GLU B 1 87 ? -12.875 16.375 9.57 1 89.62 87 GLU B C 1
ATOM 2205 O O . GLU B 1 87 ? -13.484 17.438 9.438 1 89.62 87 GLU B O 1
ATOM 2210 N N . HIS B 1 88 ? -13.281 15.305 9.18 1 92.69 88 HIS B N 1
ATOM 2211 C CA . HIS B 1 88 ? -14.664 15.102 8.773 1 92.69 88 HIS B CA 1
ATOM 2212 C C . HIS B 1 88 ? -15.312 13.961 9.555 1 92.69 88 HIS B C 1
ATOM 2214 O O . HIS B 1 88 ? -15.039 12.789 9.281 1 92.69 88 HIS B O 1
ATOM 2220 N N . GLY B 1 89 ? -16.156 14.305 10.461 1 89.12 89 GLY B N 1
ATOM 2221 C CA . GLY B 1 89 ? -16.719 13.359 11.398 1 89.12 89 GLY B CA 1
ATOM 2222 C C . GLY B 1 89 ? -17.547 12.266 10.734 1 89.12 89 GLY B C 1
ATOM 2223 O O . GLY B 1 89 ? -17.578 11.125 11.203 1 89.12 89 GLY B O 1
ATOM 2224 N N . ALA B 1 90 ? -18.188 12.5 9.602 1 91.44 90 ALA B N 1
ATOM 2225 C CA . ALA B 1 90 ? -19.078 11.547 8.938 1 91.44 90 ALA B CA 1
ATOM 2226 C C . ALA B 1 90 ? -18.281 10.414 8.297 1 91.44 90 ALA B C 1
ATOM 2228 O O . ALA B 1 90 ? -18.797 9.32 8.086 1 91.44 90 ALA B O 1
ATOM 2229 N N . TYR B 1 91 ? -17 10.648 7.895 1 91.88 91 TYR B N 1
ATOM 2230 C CA . TYR B 1 91 ? -16.234 9.664 7.141 1 91.88 91 TYR B CA 1
ATOM 2231 C C . TYR B 1 91 ? -15.195 8.992 8.023 1 91.88 91 TYR B C 1
ATOM 2233 O O . TYR B 1 91 ? -14.547 8.031 7.605 1 91.88 91 TYR B O 1
ATOM 2241 N N . ARG B 1 92 ? -14.953 9.531 9.227 1 88.81 92 ARG B N 1
ATOM 2242 C CA . ARG B 1 92 ? -13.914 8.992 10.102 1 88.81 92 ARG B CA 1
ATOM 2243 C C . ARG B 1 92 ? -14.188 7.527 10.43 1 88.81 92 ARG B C 1
ATOM 2245 O O . ARG B 1 92 ? -15.289 7.172 10.844 1 88.81 92 ARG B O 1
ATOM 2252 N N . LEU B 1 93 ? -13.203 6.68 10.211 1 87 93 LEU B N 1
ATOM 2253 C CA . LEU B 1 93 ? -13.258 5.277 10.617 1 87 93 LEU B CA 1
ATOM 2254 C C . LEU B 1 93 ? -12.617 5.082 11.984 1 87 93 LEU B C 1
ATOM 2256 O O . LEU B 1 93 ? -11.445 5.391 12.172 1 87 93 LEU B O 1
ATOM 2260 N N . LYS B 1 94 ? -13.383 4.578 12.844 1 88.69 94 LYS B N 1
ATOM 2261 C CA . LYS B 1 94 ? -12.922 4.41 14.219 1 88.69 94 LYS B CA 1
ATOM 2262 C C . LYS B 1 94 ? -11.797 3.381 14.297 1 88.69 94 LYS B C 1
ATOM 2264 O O . LYS B 1 94 ? -11.789 2.404 13.547 1 88.69 94 LYS B O 1
ATOM 2269 N N . VAL B 1 95 ? -10.844 3.646 15.117 1 91.5 95 VAL B N 1
ATOM 2270 C CA . VAL B 1 95 ? -9.742 2.732 15.375 1 91.5 95 VAL B CA 1
ATOM 2271 C C . VAL B 1 95 ? -9.578 2.52 16.875 1 91.5 95 VAL B C 1
ATOM 2273 O O . VAL B 1 95 ? -9.914 3.4 17.672 1 91.5 95 VAL B O 1
ATOM 2276 N N . GLY B 1 96 ? -9.109 1.38 17.25 1 88.5 96 GLY B N 1
ATOM 2277 C CA . GLY B 1 96 ? -8.828 1.106 18.656 1 88.5 96 GLY B CA 1
ATOM 2278 C C . GLY B 1 96 ? -7.555 1.758 19.141 1 88.5 96 GLY B C 1
ATOM 2279 O O . GLY B 1 96 ? -6.777 2.291 18.344 1 88.5 96 GLY B O 1
ATOM 2280 N N . PRO B 1 97 ? -7.379 1.774 20.562 1 92.62 97 PRO B N 1
ATOM 2281 C CA . PRO B 1 97 ? -6.129 2.322 21.109 1 92.62 97 PRO B CA 1
ATOM 2282 C C . PRO B 1 97 ? -4.891 1.688 20.484 1 92.62 97 PRO B C 1
ATOM 2284 O O . PRO B 1 97 ? -4.809 0.461 20.375 1 92.62 97 PRO B O 1
ATOM 2287 N N . GLY B 1 98 ? -3.922 2.598 20.109 1 92.25 98 GLY B N 1
ATOM 2288 C CA . GLY B 1 98 ? -2.658 2.117 19.578 1 92.25 98 GLY B CA 1
ATOM 2289 C C . GLY B 1 98 ? -2.725 1.782 18.094 1 92.25 98 GLY B C 1
ATOM 2290 O O . GLY B 1 98 ? -1.703 1.473 17.469 1 92.25 98 GLY B O 1
ATOM 2291 N N . GLU B 1 99 ? -3.957 1.797 17.516 1 93.12 99 GLU B N 1
ATOM 2292 C CA . GLU B 1 99 ? -4.117 1.494 16.094 1 93.12 99 GLU B CA 1
ATOM 2293 C C . GLU B 1 99 ? -4.043 2.76 15.25 1 93.12 99 GLU B C 1
ATOM 2295 O O . GLU B 1 99 ? -4.23 3.867 15.758 1 93.12 99 GLU B O 1
ATOM 2300 N N . VAL B 1 100 ? -3.707 2.598 14 1 94.12 100 VAL B N 1
ATOM 2301 C CA . VAL B 1 100 ? -3.754 3.701 13.047 1 94.12 100 VAL B CA 1
ATOM 2302 C C . VAL B 1 100 ? -4.402 3.234 11.75 1 94.12 100 VAL B C 1
ATOM 2304 O O . VAL B 1 100 ? -4.324 2.055 11.398 1 94.12 100 VAL B O 1
ATOM 2307 N N . ARG B 1 101 ? -5.113 4.129 11.156 1 94.19 101 ARG B N 1
ATOM 2308 C CA . ARG B 1 101 ? -5.793 3.814 9.906 1 94.19 101 ARG B CA 1
ATOM 2309 C C . ARG B 1 101 ? -5.719 4.984 8.93 1 94.19 101 ARG B C 1
ATOM 2311 O O . ARG B 1 101 ? -5.91 6.137 9.32 1 94.19 101 ARG B O 1
ATOM 2318 N N . MET B 1 102 ? -5.219 4.73 7.707 1 96.19 102 MET B N 1
ATOM 2319 C CA . MET B 1 102 ? -5.379 5.641 6.578 1 96.19 102 MET B CA 1
ATOM 2320 C C . MET B 1 102 ? -6.617 5.289 5.762 1 96.19 102 MET B C 1
ATOM 2322 O O . MET B 1 102 ? -6.852 4.117 5.453 1 96.19 102 MET B O 1
ATOM 2326 N N . TYR B 1 103 ? -7.504 6.227 5.441 1 96.12 103 TYR B N 1
ATOM 2327 C CA . TYR B 1 103 ? -8.781 5.887 4.824 1 96.12 103 TYR B CA 1
ATOM 2328 C C . TYR B 1 103 ? -9.227 6.977 3.857 1 96.12 103 TYR B C 1
ATOM 2330 O O . TYR B 1 103 ? -8.844 8.141 4.008 1 96.12 103 TYR B O 1
ATOM 2338 N N . SER B 1 104 ? -9.984 6.637 2.912 1 96 104 SER B N 1
ATOM 2339 C CA . SER B 1 104 ? -10.578 7.566 1.955 1 96 104 SER B CA 1
ATOM 2340 C C . SER B 1 104 ? -12.016 7.914 2.334 1 96 104 SER B C 1
ATOM 2342 O O . SER B 1 104 ? -12.586 7.301 3.238 1 96 104 SER B O 1
ATOM 2344 N N . GLN B 1 105 ? -12.508 8.852 1.632 1 95.38 105 GLN B N 1
ATOM 2345 C CA . GLN B 1 105 ? -13.883 9.273 1.852 1 95.38 105 GLN B CA 1
ATOM 2346 C C . GLN B 1 105 ? -14.859 8.117 1.609 1 95.38 105 GLN B C 1
ATOM 2348 O O . GLN B 1 105 ? -15.906 8.039 2.254 1 95.38 105 GLN B O 1
ATOM 2353 N N . GLU B 1 106 ? -14.547 7.211 0.76 1 96.25 106 GLU B N 1
ATOM 2354 C CA . GLU B 1 106 ? -15.461 6.137 0.374 1 96.25 106 GLU B CA 1
ATOM 2355 C C . GLU B 1 106 ? -15.273 4.91 1.262 1 96.25 106 GLU B C 1
ATOM 2357 O O . GLU B 1 106 ? -15.852 3.855 1.002 1 96.25 106 GLU B O 1
ATOM 2362 N N . GLY B 1 107 ? -14.336 5.016 2.172 1 95.94 107 GLY B N 1
ATOM 2363 C CA . GLY B 1 107 ? -14.273 3.996 3.205 1 95.94 107 GLY B CA 1
ATOM 2364 C C . GLY B 1 107 ? -13.211 2.951 2.951 1 95.94 107 GLY B C 1
ATOM 2365 O O . GLY B 1 107 ? -13.039 2.021 3.744 1 95.94 107 GLY B O 1
ATOM 2366 N N . ALA B 1 108 ? -12.555 2.963 1.766 1 97 108 ALA B N 1
ATOM 2367 C CA . ALA B 1 108 ? -11.359 2.131 1.628 1 97 108 ALA B CA 1
ATOM 2368 C C . ALA B 1 108 ? -10.289 2.529 2.645 1 97 108 ALA B C 1
ATOM 2370 O O . ALA B 1 108 ? -10.188 3.701 3.016 1 97 108 ALA B O 1
ATOM 2371 N N . TYR B 1 109 ? -9.422 1.498 3.047 1 97.5 109 TYR B N 1
ATOM 2372 C CA . TYR B 1 109 ? -8.469 1.877 4.086 1 97.5 109 TYR B CA 1
ATOM 2373 C C . TYR B 1 109 ? -7.277 0.932 4.102 1 97.5 109 TYR B C 1
ATOM 2375 O O . TYR B 1 109 ? -7.34 -0.167 3.541 1 97.5 109 TYR B O 1
ATOM 2383 N N . VAL B 1 110 ? -6.211 1.384 4.586 1 97.5 110 VAL B N 1
ATOM 2384 C CA . VAL B 1 110 ? -5.082 0.638 5.129 1 97.5 110 VAL B CA 1
ATOM 2385 C C . VAL B 1 110 ? -5.039 0.798 6.648 1 97.5 110 VAL B C 1
ATOM 2387 O O . VAL B 1 110 ? -4.855 1.905 7.156 1 97.5 110 VAL B O 1
ATOM 2390 N N . HIS B 1 111 ? -5.266 -0.343 7.391 1 96.75 111 HIS B N 1
ATOM 2391 C CA . HIS B 1 111 ? -5.422 -0.33 8.844 1 96.75 111 HIS B CA 1
ATOM 2392 C C . HIS B 1 111 ? -4.34 -1.164 9.516 1 96.75 111 HIS B C 1
ATOM 2394 O O . HIS B 1 111 ? -4.18 -2.348 9.211 1 96.75 111 HIS B O 1
ATOM 2400 N N . ILE B 1 112 ? -3.537 -0.517 10.367 1 96.81 112 ILE B N 1
ATOM 2401 C CA . ILE B 1 112 ? -2.623 -1.234 11.25 1 96.81 112 ILE B CA 1
ATOM 2402 C C . ILE B 1 112 ? -3.289 -1.476 12.602 1 96.81 112 ILE B C 1
ATOM 2404 O O . ILE B 1 112 ? -3.414 -0.554 13.406 1 96.81 112 ILE B O 1
ATOM 2408 N N . LYS B 1 113 ? -3.646 -2.67 12.852 1 95.44 113 LYS B N 1
ATOM 2409 C CA . LYS B 1 113 ? -4.484 -3.049 13.984 1 95.44 113 LYS B CA 1
ATOM 2410 C C . LYS B 1 113 ? -3.648 -3.631 15.117 1 95.44 113 LYS B C 1
ATOM 2412 O O . LYS B 1 113 ? -2.473 -3.951 14.93 1 95.44 113 LYS B O 1
ATOM 2417 N N . ALA B 1 114 ? -4.332 -3.627 16.266 1 94 114 ALA B N 1
ATOM 2418 C CA . ALA B 1 114 ? -3.748 -4.359 17.375 1 94 114 ALA B CA 1
ATOM 2419 C C . ALA B 1 114 ? -3.377 -5.781 16.969 1 94 114 ALA B C 1
ATOM 2421 O O . ALA B 1 114 ? -4.066 -6.402 16.156 1 94 114 ALA B O 1
ATOM 2422 N N . GLY B 1 115 ? -2.244 -6.289 17.562 1 96.19 115 GLY B N 1
ATOM 2423 C CA . GLY B 1 115 ? -1.78 -7.625 17.234 1 96.19 115 GLY B CA 1
ATOM 2424 C C . GLY B 1 115 ? -0.91 -7.656 15.984 1 96.1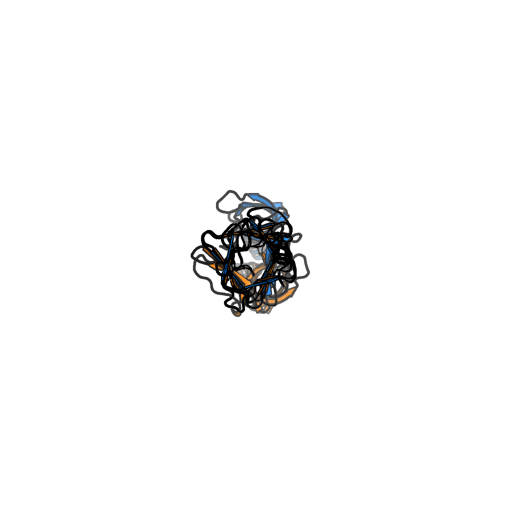9 115 GLY B C 1
ATOM 2425 O O . GLY B 1 115 ? -0.698 -8.719 15.398 1 96.19 115 GLY B O 1
ATOM 2426 N N . ARG B 1 116 ? -0.473 -6.488 15.508 1 97.25 116 ARG B N 1
ATOM 2427 C CA . ARG B 1 116 ? 0.434 -6.328 14.375 1 97.25 116 ARG B CA 1
ATOM 2428 C C . ARG B 1 116 ? -0.185 -6.879 13.102 1 97.25 116 ARG B C 1
ATOM 2430 O O . ARG B 1 116 ? 0.465 -7.621 12.359 1 97.25 116 ARG B O 1
ATOM 2437 N N . VAL B 1 117 ? -1.452 -6.594 12.914 1 96.69 117 VAL B N 1
ATOM 2438 C CA . VAL B 1 117 ? -2.178 -6.965 11.703 1 96.69 117 VAL B CA 1
ATOM 2439 C C . VAL B 1 117 ? -2.311 -5.746 10.789 1 96.69 117 VAL B C 1
ATOM 2441 O O . VAL B 1 117 ? -2.721 -4.672 11.234 1 96.69 117 VAL B O 1
ATOM 2444 N N . VAL B 1 118 ? -1.871 -5.863 9.586 1 97.5 118 VAL B N 1
ATOM 2445 C CA . VAL B 1 118 ? -2.16 -4.859 8.562 1 97.5 118 VAL B CA 1
ATOM 2446 C C . VAL B 1 118 ? -3.316 -5.332 7.688 1 97.5 118 VAL B C 1
ATOM 2448 O O . VAL B 1 118 ? -3.238 -6.395 7.066 1 97.5 118 VAL B O 1
ATOM 2451 N N . ASP B 1 119 ? -4.375 -4.586 7.684 1 97.19 119 ASP B N 1
ATOM 2452 C CA . ASP B 1 119 ? -5.602 -4.887 6.953 1 97.19 119 ASP B CA 1
ATOM 2453 C C . ASP B 1 119 ? -5.871 -3.84 5.871 1 97.19 119 ASP B C 1
ATOM 2455 O O . ASP B 1 119 ? -5.918 -2.643 6.156 1 97.19 119 ASP B O 1
ATOM 2459 N N . ILE B 1 120 ? -5.863 -4.281 4.648 1 97.5 120 ILE B N 1
ATOM 2460 C CA . ILE B 1 120 ? -6.223 -3.416 3.533 1 97.5 120 ILE B CA 1
ATOM 2461 C C . ILE B 1 120 ? -7.605 -3.801 3.008 1 97.5 120 ILE B C 1
ATOM 2463 O O . ILE B 1 120 ? -7.848 -4.965 2.678 1 97.5 120 ILE B O 1
ATOM 2467 N N . ASP B 1 121 ? -8.586 -2.939 2.996 1 97.94 121 ASP B N 1
ATOM 2468 C CA . ASP B 1 121 ? -9.93 -3.152 2.479 1 97.94 121 ASP B CA 1
ATOM 2469 C C . ASP B 1 121 ? -10.242 -2.176 1.346 1 97.94 121 ASP B C 1
ATOM 2471 O O . ASP B 1 121 ? -10.234 -0.96 1.547 1 97.94 121 ASP B O 1
ATOM 2475 N N . CYS B 1 122 ? -10.406 -2.723 0.126 1 98.5 122 CYS B N 1
ATOM 2476 C CA . CYS B 1 122 ? -10.664 -1.934 -1.075 1 98.5 122 CYS B CA 1
ATOM 2477 C C . CYS B 1 122 ? -11.422 -2.752 -2.113 1 98.5 122 CYS B C 1
ATOM 2479 O O . CYS B 1 122 ? -11.742 -3.918 -1.878 1 98.5 122 CYS B O 1
ATOM 2481 N N . ASP B 1 123 ? -11.875 -2.115 -3.145 1 98.06 123 ASP B N 1
ATOM 2482 C CA . ASP B 1 123 ? -12.523 -2.834 -4.238 1 98.06 123 ASP B CA 1
ATOM 2483 C C . ASP B 1 123 ? -11.5 -3.316 -5.262 1 98.06 123 ASP B C 1
ATOM 2485 O O . ASP B 1 123 ? -11.609 -4.426 -5.785 1 98.06 123 ASP B O 1
ATOM 2489 N N . ASP B 1 124 ? -10.5 -2.477 -5.559 1 97.75 124 ASP B N 1
ATOM 2490 C CA . ASP B 1 124 ? -9.398 -2.842 -6.441 1 97.75 124 ASP B CA 1
ATOM 2491 C C . ASP B 1 124 ? -8.055 -2.57 -5.777 1 97.75 124 ASP B C 1
ATOM 2493 O O . ASP B 1 124 ? -7.82 -1.479 -5.25 1 97.75 124 ASP B O 1
ATOM 2497 N N . LEU B 1 125 ? -7.184 -3.574 -5.719 1 97.94 125 LEU B N 1
ATOM 2498 C CA . LEU B 1 125 ? -5.812 -3.441 -5.238 1 97.94 125 LEU B CA 1
ATOM 2499 C C . LEU B 1 125 ? -4.82 -3.49 -6.398 1 97.94 125 LEU B C 1
ATOM 2501 O O . LEU B 1 125 ? -4.836 -4.434 -7.195 1 97.94 125 LEU B O 1
ATOM 2505 N N . ARG B 1 126 ? -4.082 -2.443 -6.59 1 97 126 ARG B N 1
ATOM 2506 C CA . ARG B 1 126 ? -3.057 -2.357 -7.625 1 97 126 ARG B CA 1
ATOM 2507 C C . ARG B 1 126 ? -1.674 -2.154 -7.012 1 97 126 ARG B C 1
ATOM 2509 O O . ARG B 1 126 ? -1.431 -1.155 -6.332 1 97 126 ARG B O 1
ATOM 2516 N N . ILE B 1 127 ? -0.836 -3.07 -7.184 1 97 127 ILE B N 1
ATOM 2517 C CA . ILE B 1 127 ? 0.541 -2.975 -6.711 1 97 127 ILE B CA 1
ATOM 2518 C C . ILE B 1 127 ? 1.498 -3.023 -7.902 1 97 127 ILE B C 1
ATOM 2520 O O . ILE B 1 127 ? 1.511 -3.996 -8.656 1 97 127 ILE B O 1
ATOM 2524 N N . LYS B 1 128 ? 2.229 -2.014 -8.109 1 96.19 128 LYS B N 1
ATOM 2525 C CA . LYS B 1 128 ? 3.254 -1.932 -9.148 1 96.19 128 LYS B CA 1
ATOM 2526 C C . LYS B 1 128 ? 4.645 -1.776 -8.539 1 96.19 128 LYS B C 1
ATOM 2528 O O . LYS B 1 128 ? 4.91 -0.806 -7.824 1 96.19 128 LYS B O 1
ATOM 2533 N N . ALA B 1 129 ? 5.457 -2.736 -8.703 1 96.81 129 ALA B N 1
ATOM 2534 C CA . ALA B 1 129 ? 6.871 -2.695 -8.328 1 96.81 129 ALA B CA 1
ATOM 2535 C C . ALA B 1 129 ? 7.766 -2.779 -9.562 1 96.81 129 ALA B C 1
ATOM 2537 O O . ALA B 1 129 ? 7.715 -3.76 -10.312 1 96.81 129 ALA B O 1
ATOM 2538 N N . LYS B 1 130 ? 8.562 -1.744 -9.82 1 94.44 130 LYS B N 1
ATOM 2539 C CA . LYS B 1 130 ? 9.414 -1.69 -11 1 94.44 130 LYS B CA 1
ATOM 2540 C C . LYS B 1 130 ? 10.383 -2.871 -11.039 1 94.44 130 LYS B C 1
ATOM 2542 O O . LYS B 1 130 ? 10.625 -3.447 -12.102 1 94.44 130 LYS B O 1
ATOM 2547 N N . ASN B 1 131 ? 10.945 -3.262 -9.875 1 95.06 131 ASN B N 1
ATOM 2548 C CA . ASN B 1 131 ? 11.984 -4.281 -9.828 1 95.06 131 ASN B CA 1
ATOM 2549 C C . ASN B 1 131 ? 11.438 -5.621 -9.336 1 95.06 131 ASN B C 1
ATOM 2551 O O . ASN B 1 131 ? 11.367 -6.586 -10.102 1 95.06 131 ASN B O 1
ATOM 2555 N N . SER B 1 132 ? 11.055 -5.668 -8.031 1 94.5 132 SER B N 1
ATOM 2556 C CA . SER B 1 132 ? 10.633 -6.953 -7.488 1 94.5 132 SER B CA 1
ATOM 2557 C C . SER B 1 132 ? 9.641 -6.77 -6.348 1 94.5 132 SER B C 1
ATOM 2559 O O . SER B 1 132 ? 9.562 -5.691 -5.754 1 94.5 132 SER B O 1
ATOM 2561 N N . ALA B 1 133 ? 8.859 -7.793 -6.141 1 95.38 133 ALA B N 1
ATOM 2562 C CA . ALA B 1 133 ? 8 -7.914 -4.969 1 95.38 133 ALA B CA 1
ATOM 2563 C C . ALA B 1 133 ? 8.242 -9.234 -4.242 1 95.38 133 ALA B C 1
ATOM 2565 O O . ALA B 1 133 ? 8.281 -10.297 -4.871 1 95.38 133 ALA B O 1
ATOM 2566 N N . VAL B 1 134 ? 8.523 -9.148 -2.982 1 93.81 134 VAL B N 1
ATOM 2567 C CA . VAL B 1 134 ? 8.688 -10.336 -2.154 1 93.81 134 VAL B CA 1
ATOM 2568 C C . VAL B 1 134 ? 7.648 -10.344 -1.038 1 93.81 134 VAL B C 1
ATOM 2570 O O . VAL B 1 134 ? 7.523 -9.359 -0.296 1 93.81 134 VAL B O 1
ATOM 2573 N N . ILE B 1 135 ? 6.883 -11.383 -0.987 1 94.31 135 ILE B N 1
ATOM 2574 C CA . ILE B 1 135 ? 5.973 -11.609 0.129 1 94.31 135 ILE B CA 1
ATOM 2575 C C . ILE B 1 135 ? 6.434 -12.828 0.931 1 94.31 135 ILE B C 1
ATOM 2577 O O . ILE B 1 135 ? 6.438 -13.953 0.42 1 94.31 135 ILE B O 1
ATOM 2581 N N . GLU B 1 136 ? 6.898 -12.594 2.123 1 91.25 136 GLU B N 1
ATOM 2582 C CA . GLU B 1 136 ? 7.309 -13.641 3.059 1 91.25 136 GLU B CA 1
ATOM 2583 C C . GLU B 1 136 ? 6.27 -13.828 4.16 1 91.25 136 GLU B C 1
ATOM 2585 O O . GLU B 1 136 ? 5.816 -12.859 4.766 1 91.25 136 GLU B O 1
ATOM 2590 N N . ALA B 1 137 ? 5.879 -15.016 4.344 1 92.06 137 ALA B N 1
ATOM 2591 C CA . ALA B 1 137 ? 4.98 -15.359 5.441 1 92.06 137 ALA B CA 1
ATOM 2592 C C . ALA B 1 137 ? 5.434 -16.625 6.152 1 92.06 137 ALA B C 1
ATOM 2594 O O . ALA B 1 137 ? 5.707 -17.641 5.504 1 92.06 137 ALA B O 1
ATOM 2595 N N . GLY B 1 138 ? 5.512 -16.562 7.492 1 87.69 138 GLY B N 1
ATOM 2596 C CA . GLY B 1 138 ? 6.062 -17.656 8.273 1 87.69 138 GLY B CA 1
ATOM 2597 C C . GLY B 1 138 ? 5.215 -18.906 8.219 1 87.69 138 GLY B C 1
ATOM 2598 O O . GLY B 1 138 ? 5.734 -20.016 8.344 1 87.69 138 GLY B O 1
ATOM 2599 N N . GLN B 1 139 ? 3.881 -18.781 8.023 1 87.06 139 GLN B N 1
ATOM 2600 C CA . GLN B 1 139 ? 2.998 -19.938 8.055 1 87.06 139 GLN B CA 1
ATOM 2601 C C . GLN B 1 139 ? 2.418 -20.219 6.672 1 87.06 139 GLN B C 1
ATOM 2603 O O . GLN B 1 139 ? 2.322 -21.375 6.262 1 87.06 139 GLN B O 1
ATOM 2608 N N . GLY B 1 140 ? 2.018 -19.141 5.918 1 85.69 140 GLY B N 1
ATOM 2609 C CA . GLY B 1 140 ? 1.444 -19.391 4.605 1 85.69 140 GLY B CA 1
ATOM 2610 C C . GLY B 1 140 ? 0.928 -18.141 3.926 1 85.69 140 GLY B C 1
ATOM 2611 O O . GLY B 1 140 ? 0.707 -17.125 4.578 1 85.69 140 GLY B O 1
ATOM 2612 N N . ILE B 1 141 ? 0.836 -18.188 2.592 1 89.44 141 ILE B N 1
ATOM 2613 C CA . ILE B 1 141 ? 0.184 -17.203 1.747 1 89.44 141 ILE B CA 1
ATOM 2614 C C . ILE B 1 141 ? -1.06 -17.812 1.101 1 89.44 141 ILE B C 1
ATOM 2616 O O . ILE B 1 141 ? -1 -18.906 0.534 1 89.44 141 ILE B O 1
ATOM 2620 N N . VAL B 1 142 ? -2.221 -17.219 1.338 1 85.94 142 VAL B N 1
ATOM 2621 C CA . VAL B 1 142 ? -3.449 -17.688 0.701 1 85.94 142 VAL B CA 1
ATOM 2622 C C . VAL B 1 142 ? -3.914 -16.656 -0.329 1 85.94 142 VAL B C 1
ATOM 2624 O O . VAL B 1 142 ? -4.105 -15.477 -0.003 1 85.94 142 VAL B O 1
ATOM 2627 N N . LEU B 1 143 ? -3.951 -17.031 -1.557 1 88.31 143 LEU B N 1
ATOM 2628 C CA . LEU B 1 143 ? -4.664 -16.281 -2.582 1 88.31 143 LEU B CA 1
ATOM 2629 C C . LEU B 1 143 ? -6.102 -16.781 -2.717 1 88.31 143 LEU B C 1
ATOM 2631 O O . LEU B 1 143 ? -6.352 -17.812 -3.33 1 88.31 143 LEU B O 1
ATOM 2635 N N . ASP B 1 144 ? -7.039 -16.156 -2.109 1 86.81 144 ASP B N 1
ATOM 2636 C CA . ASP B 1 144 ? -8.445 -16.531 -2.104 1 86.81 144 ASP B CA 1
ATOM 2637 C C . ASP B 1 144 ? -9.234 -15.75 -3.152 1 86.81 144 ASP B C 1
ATOM 2639 O O . ASP B 1 144 ? -9.656 -14.617 -2.9 1 86.81 144 ASP B O 1
ATOM 2643 N N . THR B 1 145 ? -9.391 -16.281 -4.309 1 87.94 145 THR B N 1
ATOM 2644 C CA . THR B 1 145 ? -10.016 -15.656 -5.469 1 87.94 145 THR B CA 1
ATOM 2645 C C . THR B 1 145 ? -10.477 -16.703 -6.473 1 87.94 145 THR B C 1
ATOM 2647 O O . THR B 1 145 ? -9.938 -17.812 -6.508 1 87.94 145 THR B O 1
ATOM 2650 N N . PRO B 1 146 ? -11.594 -16.453 -7.25 1 78.44 146 PRO B N 1
ATOM 2651 C CA . PRO B 1 146 ? -12.039 -17.422 -8.25 1 78.44 146 PRO B CA 1
ATOM 2652 C C . PRO B 1 146 ? -10.969 -17.719 -9.305 1 78.44 146 PRO B C 1
ATOM 2654 O O . PRO B 1 146 ? -10.977 -18.797 -9.898 1 78.44 146 PRO B O 1
ATOM 2657 N N . LEU B 1 147 ? -10.039 -16.672 -9.586 1 77.81 147 LEU B N 1
ATOM 2658 C CA . LEU B 1 147 ? -9.047 -16.812 -10.648 1 77.81 147 LEU B CA 1
ATOM 2659 C C . LEU B 1 147 ? -7.738 -16.141 -10.266 1 77.81 147 LEU B C 1
ATOM 2661 O O . LEU B 1 147 ? -7.73 -14.984 -9.852 1 77.81 147 LEU B O 1
ATOM 2665 N N . THR B 1 148 ? -6.633 -16.938 -10.25 1 82.06 148 THR B N 1
ATOM 2666 C CA . THR B 1 148 ? -5.285 -16.391 -10.188 1 82.06 148 THR B CA 1
ATOM 2667 C C . THR B 1 148 ? -4.562 -16.562 -11.516 1 82.06 148 THR B C 1
ATOM 2669 O O . THR B 1 148 ? -4.449 -17.688 -12.023 1 82.06 148 THR B O 1
ATOM 2672 N N . THR B 1 149 ? -4.188 -15.453 -12.133 1 76.31 149 THR B N 1
ATOM 2673 C CA . THR B 1 149 ? -3.443 -15.484 -13.391 1 76.31 149 THR B CA 1
ATOM 2674 C C . THR B 1 149 ? -1.988 -15.078 -13.164 1 76.31 149 THR B C 1
ATOM 2676 O O . THR B 1 149 ? -1.71 -14.047 -12.547 1 76.31 149 THR B O 1
ATOM 2679 N N . VAL B 1 150 ? -1.09 -15.977 -13.5 1 77.06 150 VAL B N 1
ATOM 2680 C CA . VAL B 1 150 ? 0.336 -15.664 -13.539 1 77.06 150 VAL B CA 1
ATOM 2681 C C . VAL B 1 150 ? 0.781 -15.453 -14.984 1 77.06 150 VAL B C 1
ATOM 2683 O O . VAL B 1 150 ? 0.679 -16.359 -15.812 1 77.06 150 VAL B O 1
ATOM 2686 N N . THR B 1 151 ? 1.298 -14.281 -15.328 1 72.94 151 THR B N 1
ATOM 2687 C CA . THR B 1 151 ? 1.49 -13.93 -16.734 1 72.94 151 THR B CA 1
ATOM 2688 C C . THR B 1 151 ? 2.877 -14.344 -17.203 1 72.94 151 THR B C 1
ATOM 2690 O O . THR B 1 151 ? 3.102 -14.5 -18.406 1 72.94 151 THR B O 1
ATOM 2693 N N . GLY B 1 152 ? 3.84 -14.469 -16.344 1 68.31 152 GLY B N 1
ATOM 2694 C CA . GLY B 1 152 ? 5.184 -14.906 -16.688 1 68.31 152 GLY B CA 1
ATOM 2695 C C . GLY B 1 152 ? 5.496 -16.312 -16.203 1 68.31 152 GLY B C 1
ATOM 2696 O O . GLY B 1 152 ? 4.59 -17.125 -15.992 1 68.31 152 GLY B O 1
ATOM 2697 N N . ASN B 1 153 ? 6.859 -16.672 -16.078 1 61.53 153 ASN B N 1
ATOM 2698 C CA . ASN B 1 153 ? 7.285 -17.984 -15.594 1 61.53 153 ASN B CA 1
ATOM 2699 C C . ASN B 1 153 ? 6.98 -18.156 -14.109 1 61.53 153 ASN B C 1
ATOM 2701 O O . ASN B 1 153 ? 6.938 -17.172 -13.359 1 61.53 153 ASN B O 1
ATOM 2705 N N . MET B 1 154 ? 6.617 -19.359 -13.828 1 71.25 154 MET B N 1
ATOM 2706 C CA . MET B 1 154 ? 6.426 -19.703 -12.422 1 71.25 154 MET B CA 1
ATOM 2707 C C . MET B 1 154 ? 7.402 -20.797 -11.992 1 71.25 154 MET B C 1
ATOM 2709 O O . MET B 1 154 ? 7.605 -21.766 -12.711 1 71.25 154 MET B O 1
ATOM 2713 N N . THR B 1 155 ? 8.188 -20.422 -11.195 1 60.19 155 THR B N 1
ATOM 2714 C CA . THR B 1 155 ? 9.047 -21.438 -10.594 1 60.19 155 THR B CA 1
ATOM 2715 C C . THR B 1 155 ? 8.656 -21.688 -9.141 1 60.19 155 THR B C 1
ATOM 2717 O O . THR B 1 155 ? 8.352 -20.75 -8.406 1 60.19 155 THR B O 1
ATOM 2720 N N . ALA B 1 156 ? 8.219 -22.578 -9.109 1 54.66 156 ALA B N 1
ATOM 2721 C CA . ALA B 1 156 ? 8.164 -23.016 -7.715 1 54.66 156 ALA B CA 1
ATOM 2722 C C . ALA B 1 156 ? 9.414 -23.797 -7.332 1 54.66 156 ALA B C 1
ATOM 2724 O O . ALA B 1 156 ? 9.648 -24.891 -7.848 1 54.66 156 ALA B O 1
ATOM 2725 N N . THR B 1 157 ? 10.641 -22.281 -8.039 1 42.94 157 THR B N 1
ATOM 2726 C CA . THR B 1 157 ? 12.055 -22.641 -8.039 1 42.94 157 THR B CA 1
ATOM 2727 C C . THR B 1 157 ? 12.328 -23.766 -7.047 1 42.94 157 THR B C 1
ATOM 2729 O O . THR B 1 157 ? 13.406 -24.359 -7.059 1 42.94 157 THR B O 1
ATOM 2732 N N . GLY B 1 158 ? 11.828 -24.391 -7.316 1 34.69 158 GLY B N 1
ATOM 2733 C CA . GLY B 1 158 ? 13.211 -24.641 -6.953 1 34.69 158 GLY B CA 1
ATOM 2734 C C . GLY B 1 158 ? 14.211 -23.875 -7.793 1 34.69 158 GLY B C 1
ATOM 2735 O O . GLY B 1 158 ? 14.719 -22.828 -7.359 1 34.69 158 GLY B O 1
ATOM 2736 N N . GLU B 1 159 ? 14.734 -24.078 -9.547 1 31.94 159 GLU B N 1
ATOM 2737 C CA . GLU B 1 159 ? 15.742 -23.391 -10.352 1 31.94 159 GLU B CA 1
ATOM 2738 C C . GLU B 1 159 ? 15.102 -22.484 -11.391 1 31.94 159 GLU B C 1
ATOM 2740 O O . GLU B 1 159 ? 13.922 -22.656 -11.719 1 31.94 159 GLU B O 1
ATOM 2745 N N . LYS B 1 160 ? 15.531 -21.266 -12.219 1 32.91 160 LYS B N 1
ATOM 2746 C CA . LYS B 1 160 ? 15.375 -20.188 -13.18 1 32.91 160 LYS B CA 1
ATOM 2747 C C . LYS B 1 160 ? 15.031 -20.719 -14.562 1 32.91 160 LYS B C 1
ATOM 2749 O O . LYS B 1 160 ? 15.625 -21.688 -15.031 1 32.91 160 LYS B O 1
ATOM 2754 N N . GLY B 1 161 ? 13.688 -20.375 -15.812 1 34.03 161 GLY B N 1
ATOM 2755 C CA . GLY B 1 161 ? 13.172 -20.406 -17.172 1 34.03 161 GLY B CA 1
ATOM 2756 C C . GLY B 1 161 ? 11.656 -20.438 -17.234 1 34.03 161 GLY B C 1
ATOM 2757 O O . GLY B 1 161 ? 10.992 -20.609 -16.203 1 34.03 161 GLY B O 1
ATOM 2758 N N . ASP B 1 162 ? 10.695 -19.969 -18.625 1 38.03 162 ASP B N 1
ATOM 2759 C CA . ASP B 1 162 ? 9.242 -19.906 -18.672 1 38.03 162 ASP B CA 1
ATOM 2760 C C . ASP B 1 162 ? 8.625 -21.266 -18.312 1 38.03 162 ASP B C 1
ATOM 2762 O O . ASP B 1 162 ? 7.406 -21.375 -18.172 1 38.03 162 ASP B O 1
ATOM 2766 N N . SER B 1 163 ? 8.977 -21.859 -17.766 1 41.22 163 SER B N 1
ATOM 2767 C CA . SER B 1 163 ? 8.586 -23.141 -17.188 1 41.22 163 SER B CA 1
ATOM 2768 C C . SER B 1 163 ? 7.965 -22.969 -15.812 1 41.22 163 SER B C 1
ATOM 2770 O O . SER B 1 163 ? 8.203 -21.953 -15.141 1 41.22 163 SER B O 1
ATOM 2772 N N . VAL B 1 164 ? 6.566 -23.469 -15.727 1 51.44 164 VAL B N 1
ATOM 2773 C CA . VAL B 1 164 ? 6.305 -23.766 -14.32 1 51.44 164 VAL B CA 1
ATOM 2774 C C . VAL B 1 164 ? 7.23 -24.891 -13.852 1 51.44 164 VAL B C 1
ATOM 2776 O O . VAL B 1 164 ? 7.148 -26.016 -14.344 1 51.44 164 VAL B O 1
ATOM 2779 N N . GLU B 1 165 ? 8.352 -24.5 -13.414 1 49.22 165 GLU B N 1
ATOM 2780 C CA . GLU B 1 165 ? 9.281 -25.484 -12.867 1 49.22 165 GLU B CA 1
ATOM 2781 C C . GLU B 1 165 ? 8.961 -25.797 -11.406 1 49.22 165 GLU B C 1
ATOM 2783 O O . GLU B 1 165 ? 8.781 -24.875 -10.594 1 49.22 165 GLU B O 1
ATOM 2788 N N . MET B 1 166 ? 8.414 -26.938 -11.359 1 52.41 166 MET B N 1
ATOM 2789 C CA . MET B 1 166 ? 8.195 -27.422 -10 1 52.41 166 MET B CA 1
ATOM 2790 C C . MET B 1 166 ? 9.297 -28.391 -9.586 1 52.41 166 MET B C 1
ATOM 2792 O O . MET B 1 166 ? 9.594 -29.344 -10.305 1 52.41 166 MET B O 1
ATOM 2796 N N . THR B 1 167 ? 10.234 -27.938 -8.797 1 45.34 167 THR B N 1
ATOM 2797 C CA . THR B 1 167 ? 11.234 -28.844 -8.211 1 45.34 167 THR B CA 1
ATOM 2798 C C . THR B 1 167 ? 10.695 -29.484 -6.945 1 45.34 167 THR B C 1
ATOM 2800 O O . THR B 1 167 ? 11.164 -29.203 -5.844 1 45.34 167 THR B O 1
ATOM 2803 N N . ALA B 1 168 ? 9.43 -30.109 -7.145 1 45.31 168 ALA B N 1
ATOM 2804 C CA . ALA B 1 168 ? 8.758 -30.875 -6.102 1 45.31 168 ALA B CA 1
ATOM 2805 C C . ALA B 1 168 ? 7.77 -31.875 -6.703 1 45.31 168 ALA B C 1
ATOM 2807 O O . ALA B 1 168 ? 7.48 -31.828 -7.898 1 45.31 168 ALA B O 1
ATOM 2808 N N . ASN B 1 169 ? 7.414 -32.938 -5.941 1 46.72 169 ASN B N 1
ATOM 2809 C CA . ASN B 1 169 ? 6.34 -33.844 -6.352 1 46.72 169 ASN B CA 1
ATOM 2810 C C . ASN B 1 169 ? 5.023 -33.094 -6.535 1 46.72 169 ASN B C 1
ATOM 2812 O O . ASN B 1 169 ? 4.738 -32.125 -5.812 1 46.72 169 ASN B O 1
ATOM 2816 N N . VAL B 1 170 ? 4.328 -33.375 -7.746 1 60.84 170 VAL B N 1
ATOM 2817 C CA . VAL B 1 170 ? 3.018 -32.781 -8.016 1 60.84 170 VAL B CA 1
ATOM 2818 C C . VAL B 1 170 ? 1.936 -33.844 -7.844 1 60.84 170 VAL B C 1
ATOM 2820 O O . VAL B 1 170 ? 2.061 -34.969 -8.367 1 60.84 170 VAL B O 1
ATOM 2823 N N . ARG B 1 171 ? 1.028 -33.688 -6.898 1 53.84 171 ARG B N 1
ATOM 2824 C CA . ARG B 1 171 ? -0.18 -34.5 -6.781 1 53.84 171 ARG B CA 1
ATOM 2825 C C . ARG B 1 171 ? -1.376 -33.812 -7.414 1 53.84 171 ARG B C 1
ATOM 2827 O O . ARG B 1 171 ? -1.685 -32.656 -7.07 1 53.84 171 ARG B O 1
ATOM 2834 N N . LEU B 1 172 ? -1.851 -34.438 -8.453 1 61.75 172 LEU B N 1
ATOM 2835 C CA . LEU B 1 172 ? -2.99 -33.906 -9.18 1 61.75 172 LEU B CA 1
ATOM 2836 C C . LEU B 1 172 ? -4.223 -34.781 -9 1 61.75 172 LEU B C 1
ATOM 2838 O O . LEU B 1 172 ? -4.16 -36 -9.227 1 61.75 172 LEU B O 1
ATOM 2842 N N . GLN B 1 173 ? -5.234 -34.281 -8.273 1 56.47 173 GLN B N 1
ATOM 2843 C CA . GLN B 1 173 ? -6.531 -34.969 -8.242 1 56.47 173 GLN B CA 1
ATOM 2844 C C . GLN B 1 173 ? -7.445 -34.438 -9.344 1 56.47 173 GLN B C 1
ATOM 2846 O O . GLN B 1 173 ? -8.117 -33.406 -9.164 1 56.47 173 GLN B O 1
ATOM 2851 N N . GLY B 1 174 ? -7.359 -35.062 -10.586 1 56.19 174 GLY B N 1
ATOM 2852 C CA . GLY B 1 174 ? -8.102 -34.688 -11.781 1 56.19 174 GLY B CA 1
ATOM 2853 C C . GLY B 1 174 ? -7.367 -35.031 -13.062 1 56.19 174 GLY B C 1
ATOM 2854 O O . GLY B 1 174 ? -6.328 -35.719 -13.031 1 56.19 174 GLY B O 1
ATOM 2855 N N . ASP B 1 175 ? -7.891 -34.625 -14.211 1 58.44 175 ASP B N 1
ATOM 2856 C CA . ASP B 1 175 ? -7.355 -35 -15.516 1 58.44 175 ASP B CA 1
ATOM 2857 C C . ASP B 1 175 ? -6.312 -34 -15.992 1 58.44 175 ASP B C 1
ATOM 2859 O O . ASP B 1 175 ? -6.41 -32.781 -15.688 1 58.44 175 ASP B O 1
ATOM 2863 N N . ILE B 1 176 ? -5.191 -34.469 -16.469 1 66.94 176 ILE B N 1
ATOM 2864 C CA . ILE B 1 176 ? -4.273 -33.625 -17.234 1 66.94 176 ILE B CA 1
ATOM 2865 C C . ILE B 1 176 ? -4.637 -33.688 -18.719 1 66.94 176 ILE B C 1
ATOM 2867 O O . ILE B 1 176 ? -4.691 -34.781 -19.297 1 66.94 176 ILE B O 1
ATOM 2871 N N . ILE B 1 177 ? -5.129 -32.719 -19.312 1 58.09 177 ILE B N 1
ATOM 2872 C CA . ILE B 1 177 ? -5.289 -32.531 -20.75 1 58.09 177 ILE B CA 1
ATOM 2873 C C . ILE B 1 177 ? -4.137 -31.703 -21.312 1 58.09 177 ILE B C 1
ATOM 2875 O O . ILE B 1 177 ? -3.977 -30.547 -20.953 1 58.09 177 ILE B O 1
ATOM 2879 N N . GLN B 1 178 ? -3.336 -32.406 -22.016 1 64.5 178 GLN B N 1
ATOM 2880 C CA . GLN B 1 178 ? -2.1 -31.781 -22.469 1 64.5 178 GLN B CA 1
ATOM 2881 C C . GLN B 1 178 ? -2.07 -31.672 -23.984 1 64.5 178 GLN B C 1
ATOM 2883 O O . GLN B 1 178 ? -2.268 -32.656 -24.703 1 64.5 178 GLN B O 1
ATOM 2888 N N . VAL B 1 179 ? -2.062 -30.438 -24.547 1 59.53 179 VAL B N 1
ATOM 2889 C CA . VAL B 1 179 ? -1.64 -30.234 -25.938 1 59.53 179 VAL B CA 1
ATOM 2890 C C . VAL B 1 179 ? -0.115 -30.234 -26.016 1 59.53 179 VAL B C 1
ATOM 2892 O O . VAL B 1 179 ? 0.528 -29.281 -25.562 1 59.53 179 VAL B O 1
ATOM 2895 N N . GLY B 1 180 ? 0.368 -31.344 -26.469 1 66.88 180 GLY B N 1
ATOM 2896 C CA . GLY B 1 180 ? 1.806 -31.562 -26.469 1 66.88 180 GLY B CA 1
ATOM 2897 C C . GLY B 1 180 ? 2.199 -32.938 -25.984 1 66.88 180 GLY B C 1
ATOM 2898 O O . GLY B 1 180 ? 1.404 -33.875 -26.078 1 66.88 180 GLY B O 1
ATOM 2899 N N . SER B 1 181 ? 3.555 -33.156 -25.641 1 67.56 181 SER B N 1
ATOM 2900 C CA . SER B 1 181 ? 4.086 -34.469 -25.266 1 67.56 181 SER B CA 1
ATOM 2901 C C . SER B 1 181 ? 4.504 -34.5 -23.797 1 67.56 181 SER B C 1
ATOM 2903 O O . SER B 1 181 ? 4.688 -33.469 -23.172 1 67.56 181 SER B O 1
ATOM 2905 N N . HIS B 1 182 ? 4.34 -35.656 -23.141 1 80.44 182 HIS B N 1
ATOM 2906 C CA . HIS B 1 182 ? 4.844 -35.906 -21.797 1 80.44 182 HIS B CA 1
ATOM 2907 C C . HIS B 1 182 ? 6.074 -36.812 -21.844 1 80.44 182 HIS B C 1
ATOM 2909 O O . HIS B 1 182 ? 6.02 -37.938 -22.375 1 80.44 182 HIS B O 1
ATOM 2915 N N . THR B 1 183 ? 7.258 -36.312 -21.531 1 68.94 183 THR B N 1
ATOM 2916 C CA . THR B 1 183 ? 8.477 -37.094 -21.453 1 68.94 183 THR B CA 1
ATOM 2917 C C . THR B 1 183 ? 8.969 -37.188 -20 1 68.94 183 THR B C 1
ATOM 2919 O O . THR B 1 183 ? 9.055 -36.156 -19.312 1 68.94 183 THR B O 1
ATOM 2922 N N . SER B 1 184 ? 9.195 -38.312 -19.453 1 76.12 184 SER B N 1
ATOM 2923 C CA . SER B 1 184 ? 9.719 -38.531 -18.109 1 76.12 184 SER B CA 1
ATOM 2924 C C . SER B 1 184 ? 10.984 -39.375 -18.156 1 76.12 184 SER B C 1
ATOM 2926 O O . SER B 1 184 ? 11.133 -40.25 -19.016 1 76.12 184 SER B O 1
ATOM 2928 N N . SER B 1 185 ? 11.961 -39.031 -17.281 1 71.81 185 SER B N 1
ATOM 2929 C CA . SER B 1 185 ? 13.133 -39.906 -17.141 1 71.81 185 SER B CA 1
ATOM 2930 C C . SER B 1 185 ? 12.773 -41.219 -16.469 1 71.81 185 SER B C 1
ATOM 2932 O O . SER B 1 185 ? 13.422 -42.25 -16.703 1 71.81 185 SER B O 1
ATOM 2934 N N . GLY B 1 186 ? 11.742 -41.219 -15.648 1 70.81 186 GLY B N 1
ATOM 2935 C CA . GLY B 1 186 ? 11.281 -42.406 -14.953 1 70.81 186 GLY B CA 1
ATOM 2936 C C . GLY B 1 186 ? 10.062 -43.031 -15.602 1 70.81 186 GLY B C 1
ATOM 2937 O O . GLY B 1 186 ? 9.609 -42.594 -16.656 1 70.81 186 GLY B O 1
ATOM 2938 N N . ASP B 1 187 ? 9.539 -44.031 -15.016 1 79.12 187 ASP B N 1
ATOM 2939 C CA . ASP B 1 187 ? 8.43 -44.812 -15.531 1 79.12 187 ASP B CA 1
ATOM 2940 C C . ASP B 1 187 ? 7.113 -44.062 -15.422 1 79.12 187 ASP B C 1
ATOM 2942 O O . ASP B 1 187 ? 6.969 -43.188 -14.562 1 79.12 187 ASP B O 1
ATOM 2946 N N . GLN B 1 188 ? 6.285 -44.219 -16.438 1 84.75 188 GLN B N 1
ATOM 2947 C CA . GLN B 1 188 ? 4.879 -43.844 -16.328 1 84.75 188 GLN B CA 1
ATOM 2948 C C . GLN B 1 188 ? 4.008 -45.062 -16.047 1 84.75 188 GLN B C 1
ATOM 2950 O O . GLN B 1 188 ? 3.951 -46 -16.859 1 84.75 188 GLN B O 1
ATOM 2955 N N . ILE B 1 189 ? 3.48 -45.156 -14.844 1 73.81 189 ILE B N 1
ATOM 2956 C CA . ILE B 1 189 ? 2.668 -46.281 -14.414 1 73.81 189 ILE B CA 1
ATOM 2957 C C . ILE B 1 189 ? 1.194 -45.875 -14.398 1 73.81 189 ILE B C 1
ATOM 2959 O O . ILE B 1 189 ? 0.791 -45 -13.633 1 73.81 189 ILE B O 1
ATOM 2963 N N . ALA B 1 190 ? 0.473 -46.375 -15.352 1 79.12 190 ALA B N 1
ATOM 2964 C CA . ALA B 1 190 ? -0.958 -46.094 -15.461 1 79.12 190 ALA B CA 1
ATOM 2965 C C . ALA B 1 190 ? -1.779 -47.281 -14.938 1 79.12 190 ALA B C 1
ATOM 2967 O O . ALA B 1 190 ? -1.771 -48.375 -15.516 1 79.12 190 ALA B O 1
ATOM 2968 N N . GLY B 1 191 ? -2.486 -47.094 -13.805 1 77.56 191 GLY B N 1
ATOM 2969 C CA . GLY B 1 191 ? -3.285 -48.156 -13.234 1 77.56 191 GLY B CA 1
ATOM 2970 C C . GLY B 1 191 ? -2.479 -49.406 -12.922 1 77.56 191 GLY B C 1
ATOM 2971 O O . GLY B 1 191 ? -2.918 -50.531 -13.211 1 77.56 191 GLY B O 1
ATOM 2972 N N . GLY B 1 192 ? -1.301 -49.188 -12.547 1 76.12 192 GLY B N 1
ATOM 2973 C CA . GLY B 1 192 ? -0.439 -50.312 -12.148 1 76.12 192 GLY B CA 1
ATOM 2974 C C . GLY B 1 192 ? 0.345 -50.875 -13.305 1 76.12 192 GLY B C 1
ATOM 2975 O O . GLY B 1 192 ? 1.185 -51.781 -13.109 1 76.12 192 GLY B O 1
ATOM 2976 N N . LYS B 1 193 ? 0.085 -50.5 -14.5 1 81.38 193 LYS B N 1
ATOM 2977 C CA . LYS B 1 193 ? 0.791 -51.031 -15.672 1 81.38 193 LYS B CA 1
ATOM 2978 C C . LYS B 1 193 ? 1.959 -50.125 -16.047 1 81.38 193 LYS B C 1
ATOM 2980 O O . LYS B 1 193 ? 1.766 -48.938 -16.328 1 81.38 193 LYS B O 1
ATOM 2985 N N . SER B 1 194 ? 3.195 -50.688 -15.977 1 82.81 194 SER B N 1
ATOM 2986 C CA . SER B 1 194 ? 4.41 -49.969 -16.312 1 82.81 194 SER B CA 1
ATOM 2987 C C . SER B 1 194 ? 4.535 -49.75 -17.812 1 82.81 194 SER B C 1
ATOM 2989 O O . SER B 1 194 ? 4.445 -50.688 -18.594 1 82.81 194 SER B O 1
ATOM 2991 N N . GLN B 1 195 ? 4.691 -48.438 -18.219 1 88.38 195 GLN B N 1
ATOM 2992 C CA . GLN B 1 195 ? 4.941 -48.188 -19.641 1 88.38 195 GLN B CA 1
ATOM 2993 C C . GLN B 1 195 ? 6.281 -48.75 -20.078 1 88.38 195 GLN B C 1
ATOM 2995 O O . GLN B 1 195 ? 6.387 -49.375 -21.156 1 88.38 195 GLN B O 1
ATOM 3000 N N . MET B 1 196 ? 7.289 -48.625 -19.281 1 82.06 196 MET B N 1
ATOM 3001 C CA . MET B 1 196 ? 8.648 -49.031 -19.641 1 82.06 196 MET B CA 1
ATOM 3002 C C . MET B 1 196 ? 8.789 -50.531 -19.594 1 82.06 196 MET B C 1
ATOM 3004 O O . MET B 1 196 ? 9.609 -51.125 -20.328 1 82.06 196 MET B O 1
ATOM 3008 N N . HIS B 1 197 ? 8 -51.188 -18.688 1 86.69 197 HIS B N 1
ATOM 3009 C CA . HIS B 1 197 ? 8.336 -52.562 -18.391 1 86.69 197 HIS B CA 1
ATOM 3010 C C . HIS B 1 197 ? 7.117 -53.469 -18.562 1 86.69 197 HIS B C 1
ATOM 3012 O O . HIS B 1 197 ? 7.141 -54.625 -18.125 1 86.69 197 HIS B O 1
ATOM 3018 N N . HIS B 1 198 ? 6.062 -53.094 -19.188 1 87.31 198 HIS B N 1
ATOM 3019 C CA . HIS B 1 198 ? 4.898 -53.938 -19.328 1 87.31 198 HIS B CA 1
ATOM 3020 C C . HIS B 1 198 ? 5.105 -54.969 -20.438 1 87.31 198 HIS B C 1
ATOM 3022 O O . HIS B 1 198 ? 5.992 -54.844 -21.281 1 87.31 198 HIS B O 1
ATOM 3028 N N . THR B 1 199 ? 4.352 -56.25 -20.281 1 85.19 199 THR B N 1
ATOM 3029 C CA . THR B 1 199 ? 4.34 -57.312 -21.281 1 85.19 199 THR B CA 1
ATOM 3030 C C . THR B 1 199 ? 2.912 -57.625 -21.719 1 85.19 199 THR B C 1
ATOM 3032 O O . THR B 1 199 ? 1.954 -57.094 -21.172 1 85.19 199 THR B O 1
ATOM 3035 N N . HIS B 1 200 ? 2.793 -58.344 -22.969 1 85.88 200 HIS B N 1
ATOM 3036 C CA . HIS B 1 200 ? 1.493 -58.781 -23.453 1 85.88 200 HIS B CA 1
ATOM 3037 C C . HIS B 1 200 ? 1.444 -60.312 -23.594 1 85.88 200 HIS B C 1
ATOM 3039 O O . HIS B 1 200 ? 2.467 -60.938 -23.859 1 85.88 200 HIS B O 1
ATOM 3045 N N . PRO B 1 201 ? 0.258 -60.812 -23.297 1 78.69 201 PRO B N 1
ATOM 3046 C CA . PRO B 1 201 ? 0.113 -62.188 -23.828 1 78.69 201 PRO B CA 1
ATOM 3047 C C . PRO B 1 201 ? 0.35 -62.25 -25.328 1 78.69 201 PRO B C 1
ATOM 3049 O O . PRO B 1 201 ? -0.18 -61.438 -26.078 1 78.69 201 PRO B O 1
ATOM 3052 N N . GLY B 1 202 ? 1.256 -63.219 -25.75 1 76.44 202 GLY B N 1
ATOM 3053 C CA . GLY B 1 202 ? 1.548 -63.375 -27.172 1 76.44 202 GLY B CA 1
ATOM 3054 C C . GLY B 1 202 ? 0.511 -64.188 -27.922 1 76.44 202 GLY B C 1
ATOM 3055 O O . GLY B 1 202 ? -0.29 -64.875 -27.297 1 76.44 202 GLY B O 1
ATOM 3056 N N . ASP B 1 203 ? 0.404 -63.938 -29.172 1 78.69 203 ASP B N 1
ATOM 3057 C CA . ASP B 1 203 ? -0.576 -64.625 -30 1 78.69 203 ASP B CA 1
ATOM 3058 C C . ASP B 1 203 ? -0.273 -66.125 -30.094 1 78.69 203 ASP B C 1
ATOM 3060 O O . ASP B 1 203 ? -1.119 -66.938 -30.516 1 78.69 203 ASP B O 1
ATOM 3064 N N . SER B 1 204 ? 0.874 -66.625 -29.594 1 81.69 204 SER B N 1
ATOM 3065 C CA . SER B 1 204 ? 1.257 -68.062 -29.641 1 81.69 204 SER B CA 1
ATOM 3066 C C . SER B 1 204 ? 1.231 -68.688 -28.25 1 81.69 204 SER B C 1
ATOM 3068 O O . SER B 1 204 ? 1.78 -69.75 -28.031 1 81.69 204 SER B O 1
ATOM 3070 N N . GLY B 1 205 ? 0.607 -67.938 -27.328 1 78.81 205 GLY B N 1
ATOM 3071 C CA . GLY B 1 205 ? 0.436 -68.5 -26 1 78.81 205 GLY B CA 1
ATOM 3072 C C . GLY B 1 205 ? 1.54 -68.125 -25.031 1 78.81 205 GLY B C 1
ATOM 3073 O O . GLY B 1 205 ? 1.46 -68.375 -23.844 1 78.81 205 GLY B O 1
ATOM 3074 N N . GLY B 1 206 ? 2.652 -67.438 -25.531 1 82.19 206 GLY B N 1
ATOM 3075 C CA . GLY B 1 206 ? 3.715 -66.938 -24.672 1 82.19 206 GLY B CA 1
ATOM 3076 C C . GLY B 1 206 ? 3.504 -65.5 -24.234 1 82.19 206 GLY B C 1
ATOM 3077 O O . GLY B 1 206 ? 2.367 -65.062 -24.125 1 82.19 206 GLY B O 1
ATOM 3078 N N . THR B 1 207 ? 4.48 -65 -23.594 1 86.31 207 THR B N 1
ATOM 3079 C CA . THR B 1 207 ? 4.492 -63.625 -23.141 1 86.31 207 THR B CA 1
ATOM 3080 C C . THR B 1 207 ? 5.484 -62.781 -23.953 1 86.31 207 THR B C 1
ATOM 3082 O O . THR B 1 207 ? 6.586 -63.25 -24.25 1 86.31 207 THR B O 1
ATOM 3085 N N . THR B 1 208 ? 5.012 -61.562 -24.438 1 85.69 208 THR B N 1
ATOM 3086 C CA . THR B 1 208 ? 5.906 -60.688 -25.188 1 85.69 208 THR B CA 1
ATOM 3087 C C . THR B 1 208 ? 7.043 -60.188 -24.297 1 85.69 208 THR B C 1
ATOM 3089 O O . THR B 1 208 ? 6.977 -60.312 -23.078 1 85.69 208 THR B O 1
ATOM 3092 N N . GLY B 1 209 ? 8.188 -59.781 -24.875 1 84.62 209 GLY B N 1
ATOM 3093 C CA . GLY B 1 209 ? 9.172 -59 -24.141 1 84.62 209 GLY B CA 1
ATOM 3094 C C . GLY B 1 209 ? 8.672 -57.625 -23.734 1 84.62 209 GLY B C 1
ATOM 3095 O O . GLY B 1 209 ? 7.539 -57.25 -24.047 1 84.62 209 GLY B O 1
ATOM 3096 N N . GLU B 1 210 ? 9.57 -56.875 -22.969 1 88.31 210 GLU B N 1
ATOM 3097 C CA . GLU B 1 210 ? 9.281 -55.5 -22.578 1 88.31 210 GLU B CA 1
ATOM 3098 C C . GLU B 1 210 ? 9.375 -54.531 -23.766 1 88.31 210 GLU B C 1
ATOM 3100 O O . GLU B 1 210 ? 9.969 -54.875 -24.797 1 88.31 210 GLU B O 1
ATOM 3105 N N . PRO B 1 211 ? 8.648 -53.344 -23.641 1 86.5 211 PRO B N 1
ATOM 3106 C CA . PRO B 1 211 ? 8.695 -52.375 -24.734 1 86.5 211 PRO B CA 1
ATOM 3107 C C . PRO B 1 211 ? 10.117 -52 -25.125 1 86.5 211 PRO B C 1
ATOM 3109 O O . PRO B 1 211 ? 11 -51.875 -24.266 1 86.5 211 PRO B O 1
ATOM 3112 N N . GLN B 1 212 ? 10.43 -51.938 -26.406 1 82.81 212 GLN B N 1
ATOM 3113 C CA . GLN B 1 212 ? 11.703 -51.469 -26.938 1 82.81 212 GLN B CA 1
ATOM 3114 C C . GLN B 1 212 ? 11.555 -50.031 -27.5 1 82.81 212 GLN B C 1
ATOM 3116 O O . GLN B 1 212 ? 10.484 -49.688 -27.984 1 82.81 212 GLN B O 1
#

Organism: NCBI:txid44742

Nearest PDB structures (foldseek):
  3vto-assembly2_Q  TM=4.247E-01  e=8.936E-06  Muvirus mu
  3vto-assembly2_P  TM=4.411E-01  e=1.719E-05  Muvirus mu
  4s37-assembly3_G  TM=6.260E-01  e=7.006E-04  Pseudomonas aeruginosa
  3aqj-assembly2_R  TM=4.882E-01  e=5.051E-04  Peduovirus P2
  8fqc-assembly1_A  TM=6.443E-01  e=1.567E-02  Agrobacterium phage Milano

Sequence (424 aa):
MDLAAMIDERIRRALRALRLPYRARLSALNGEPVLQLAQGEALAGEQAQAVEVLQQFGFSSGIPADSQLIVLPLAGRSSASVVIATEHGAYRLKVGPGEVRMYSQEGAYVHIKAGRVVDIDCDDLRIKAKNSAVIEAGQGIVLDTPLTTVTGNMTATGEKGDSVEMTANVRLQGDIIQVGSHTSSGDQIAGGKSQMHHTHPGDSGGTTGEPQMDLAAMIDERIRRALRALRLPYRARLSALNGEPVLQLAQGEALAGEQAQAVEVLQQFGFSSGIPADSQLIVLPLAGRSSASVVIATEHGAYRLKVGPGEVRMYSQEGAYVHIKAGRVVDIDCDDLRIKAKNSAVIEAGQGIVLDTPLTTVTGNMTATGEKGDSVEMTANVRLQGDIIQVGSHTSSGDQIAGGKSQMHHTHPGDSGGTTGEPQ